Protein AF-0000000070949657 (afdb_homodimer)

Foldseek 3Di:
DDWKKWKFDPLAQLRVQLCCQQPVVVHAQQVSQLRSLQSCQVVCPLQWFFFAHQAALVLAFFKKKKKAWQEVRFIFIEWRHFQFGSRHVLRVCCRVPHPDHYDYDVVSVVSCVVVPTDGHGSHDPNSNVVNVVCVVQQNPPAQDWQWPPPSHRHDDDTHHHPPPPGPDRPVVVPPDPNFWWKMKMWIQHPVLIIMIMIMTRGGHRYHRRDGFQRRPELQQKHHHSQWWIKGKIFRRNQSNVQSLGNQLSVVRVVPDASAVSQVVSVVSRCVPPVQTWMKMWIATSVGDIDMEIHNDQKTKMWMDDVVVPGIDIDIDGYDHRD/DDWKKWKFDPLAQLRVQLCCQQPVVVHAQQVSQLRSLQSCQVVCPLQWFFFAHQAALVLAFFKKKKKAWQEVRFIFIEWRHFQFGSRHVLRVCCRVPHPDHYDYDVVSVVSCVVVPTDGHGSHDPNSNVVNVVCVVQQNPPAQDWQWPPPSHRHDDDTHHHPPPPGPDRPVVVPPDPNFWWKMKMWIQHPVLIIMIMIMTRGGHRYHRRDGFQRRPELQQKHHHSVWWIKGKIFRRNLSNVQSLGNQLSVVRVVPDASAVSQVVSVVSRCVPPVQTWMKMKIATSVGDIDMEIHNDQKTKMWMDDVVVPGIDIDIDGYDHRD

Radius of gyration: 22.54 Å; Cα contacts (8 Å, |Δi|>4): 2004; chains: 2; bounding box: 57×63×56 Å

pLDDT: mean 94.84, std 11.69, range [39.75, 99.0]

Sequence (644 aa):
MLPVVVNTWPFTNATAKAWETVYDKKGTALDAVEKGCTACEEEQCDGTVGYGGSPDENGETTLDAMIMDGTTMNMGAVAALRRIKKAISVARHVLHYTDHSMLAGSQATEFAVRMGFKEESLQTEISRDMWRKWKGQNCQPNFWMNVSPDPRNNCGPYTPNPTTSVASKATNNVFDDKNHDTIGMVVIDRDGHIAAGTSTNGAKHKIPGRVGDSPIAGAGAYADGSVGGAAATGDGDVMMRFLPSFVAVEEMRRGSTPQKAAEAAIHRIIPHYPNFSGAVVTIHKDGEYAAACHGMDKFRYSVCNPTLGEVTVHSVPCLKTKMLPVVVNTWPFTNATAKAWETVYDKKGTALDAVEKGCTACEEEQCDGTVGYGGSPDENGETTLDAMIMDGTTMNMGAVAALRRIKKAISVARHVLHYTDHSMLAGSQATEFAVRMGFKEESLQTEISRDMWRKWKGQNCQPNFWMNVSPDPRNNCGPYTPNPTTSVASKATNNVFDDKNHDTIGMVVIDRDGHIAAGTSTNGAKHKIPGRVGDSPIAGAGAYADGSVGGAAATGDGDVMMRFLPSFVAVEEMRRGSTPQKAAEAAIHRIIPHYPNFSGAVVTIHKDGEYAAACHGMDKFRYSVCNPTLGEVTVHSVPCLKTK

InterPro domains:
  IPR000246 Peptidase T2, asparaginase 2 [PF01112] (7-305)
  IPR000246 Peptidase T2, asparaginase 2 [PTHR10188] (12-305)
  IPR029055 Nucleophile aminohydrolases, N-terminal [SSF56235] (3-313)

Secondary structure (DSSP, 8-state):
---EEEEEBT-HHHHHHHHIIIIIS---HHHHHHHHHHHHHHHTGGGTSSTT----TTS--EEEEEEEETTTTEEEEEEEEES-S-HHHHHHHHHHHBS-SEEEHHHHHHHHHHTTPPP-----HHHHHHHHHHHHTTT-S--B-SEES-TTT--S--EE-TTS------------TTS---EEEEEE-TTS-EEEEEEE--STTPPTTB--STTSBTTTEEEETTTEEEEEEE-HHHHHHH-HHHHHHHHHHTT--HHHHHHHHHHTTTTT-TT--EEEEEEETTS-EEEEEESSSEEEEEEE-TTT-S-EEEEEEPBPP-/---EEEEEBT-HHHHHHHHIIIIIS---HHHHHHHHHHHHHHHTGGGTSSTTS---TTS--EEEEEEEETTTTEEEEEEEEES-S-HHHHHHHHHHHBS-SEEEHHHHHHHHHHTTPPP-----HHHHHHHHHHHHTTT-S--B-SEES-TTT--S--EE-TTS------------TTS---EEEEEE-TTS-EEEEEEE--STTPPTTB--STTSBTTTEEEETTTEEEEEEE-HHHHHHH-HHHHHHHHHHTT--HHHHHHHHHHTTTTT-TT--EEEEEEETTS-EEEEEESSSEEEEEEE-TTT-S-EEEEEEPBPP-

Solvent-accessible surface area (backbone atoms only — not comparable to full-atom values): 29230 Å² total; per-residue (Å²): 100,66,29,33,37,39,30,48,37,72,50,52,66,20,50,46,43,18,42,43,30,25,63,75,64,62,38,47,19,60,55,13,42,40,48,10,50,44,45,29,23,75,65,23,45,90,39,18,13,27,45,34,13,29,18,20,71,83,38,49,29,37,32,28,3,16,36,30,38,8,71,76,55,46,36,7,13,26,34,34,26,46,30,51,60,59,40,38,56,46,4,45,44,33,39,60,37,28,70,46,33,30,26,26,12,67,38,29,30,51,50,33,42,54,66,67,46,67,76,44,80,27,62,36,73,63,17,46,49,53,35,51,53,31,54,72,53,32,32,50,82,62,45,68,30,48,37,36,61,55,45,87,71,31,59,71,82,56,34,77,31,86,80,51,66,84,66,69,81,73,75,66,72,70,57,41,96,79,51,47,47,36,46,11,28,30,25,31,12,72,87,55,42,26,11,13,18,18,32,18,20,53,53,59,36,29,60,62,27,53,44,54,12,40,41,35,64,18,16,8,16,25,32,35,38,91,38,20,23,10,15,26,34,41,48,28,47,62,39,31,65,64,21,32,11,36,46,18,34,52,34,36,63,72,65,39,50,34,48,58,9,20,42,50,28,52,58,68,45,36,86,75,40,69,80,51,30,35,36,29,40,25,33,33,63,81,52,50,61,34,54,28,32,28,60,48,77,58,45,45,27,23,34,34,29,66,84,68,70,42,79,40,74,44,75,40,70,28,54,73,83,128,99,66,29,33,38,40,30,48,38,71,50,52,68,19,52,46,44,18,42,44,31,26,63,76,64,62,37,47,18,58,57,13,40,41,46,10,51,44,45,29,25,75,64,23,44,88,37,18,13,27,47,34,12,28,17,19,71,83,38,48,28,34,32,28,3,16,36,30,38,9,71,75,54,46,36,8,13,25,33,34,26,43,30,51,60,59,42,38,56,46,3,48,44,34,38,61,37,28,71,48,33,28,26,26,12,67,38,30,30,52,51,35,43,55,67,67,47,68,77,45,80,26,62,35,73,63,16,44,50,54,36,52,54,30,55,72,53,32,33,50,81,63,47,69,32,47,37,36,61,55,48,87,71,32,58,72,82,56,35,78,31,86,78,50,64,83,66,69,80,74,75,65,72,69,56,39,99,79,51,47,47,36,46,12,29,30,23,32,12,73,86,54,41,26,12,13,19,18,33,20,21,52,52,57,37,29,59,61,27,52,44,55,12,42,41,35,64,20,16,7,16,26,32,35,39,90,38,20,23,9,14,25,33,41,49,27,48,64,39,31,63,64,21,31,11,36,44,18,35,52,34,35,63,72,64,40,50,32,46,56,10,20,41,49,27,51,58,67,44,36,86,76,42,68,80,50,31,36,36,29,40,25,34,33,62,80,53,50,62,33,54,28,32,28,60,48,76,58,47,44,29,22,35,35,30,65,83,68,69,43,78,42,73,45,76,40,70,28,53,72,83,128

Structure (mmCIF, N/CA/C/O backbone):
data_AF-0000000070949657-model_v1
#
loop_
_entity.id
_entity.type
_entity.pdbx_description
1 polymer N(4)-(beta-N-acetylglucosaminyl)-L-asparaginase
#
loop_
_atom_site.group_PDB
_atom_site.id
_atom_site.type_symbol
_atom_site.label_atom_id
_atom_site.label_alt_id
_atom_site.label_comp_id
_atom_site.label_asym_id
_atom_site.label_entity_id
_atom_site.label_seq_id
_atom_site.pdbx_PDB_ins_code
_atom_site.Cartn_x
_atom_site.Cartn_y
_atom_site.Cartn_z
_atom_site.occupancy
_atom_site.B_iso_or_equiv
_atom_site.auth_seq_id
_atom_site.auth_comp_id
_atom_site.auth_asym_id
_atom_site.auth_atom_id
_atom_site.pdbx_PDB_model_num
ATOM 1 N N . MET A 1 1 ? 7.285 -32.031 7.309 1 82.31 1 MET A N 1
ATOM 2 C CA . MET A 1 1 ? 6.152 -31.281 6.766 1 82.31 1 MET A CA 1
ATOM 3 C C . MET A 1 1 ? 6.633 -30.141 5.863 1 82.31 1 MET A C 1
ATOM 5 O O . MET A 1 1 ? 5.957 -29.781 4.898 1 82.31 1 MET A O 1
ATOM 9 N N . LEU A 1 2 ? 7.836 -29.766 5.973 1 93.44 2 LEU A N 1
ATOM 10 C CA . LEU A 1 2 ? 8.461 -28.719 5.164 1 93.44 2 LEU A CA 1
ATOM 11 C C . LEU A 1 2 ? 9.336 -29.328 4.07 1 93.44 2 LEU A C 1
ATOM 13 O O . LEU A 1 2 ? 9.836 -30.453 4.227 1 93.44 2 LEU A O 1
ATOM 17 N N . PRO A 1 3 ? 9.484 -28.578 3.107 1 98.25 3 PRO A N 1
ATOM 18 C CA . PRO A 1 3 ? 8.938 -27.281 2.678 1 98.25 3 PRO A CA 1
ATOM 19 C C . PRO A 1 3 ? 7.457 -27.359 2.316 1 98.25 3 PRO A C 1
ATOM 21 O O . PRO A 1 3 ? 6.898 -28.453 2.213 1 98.25 3 PRO A O 1
ATOM 24 N N . VAL A 1 4 ? 6.84 -26.219 2.129 1 98.81 4 VAL A N 1
ATOM 25 C CA . VAL A 1 4 ? 5.441 -26.125 1.716 1 98.81 4 VAL A CA 1
ATOM 26 C C . VAL A 1 4 ? 5.266 -24.953 0.749 1 98.81 4 VAL A C 1
ATOM 28 O O . VAL A 1 4 ? 5.844 -23.891 0.95 1 98.81 4 VAL A O 1
ATOM 31 N N . VAL A 1 5 ? 4.57 -25.172 -0.345 1 98.94 5 VAL A N 1
ATOM 32 C CA . VAL A 1 5 ? 4.164 -24.156 -1.309 1 98.94 5 VAL A CA 1
ATOM 33 C C . VAL A 1 5 ? 2.641 -24.078 -1.366 1 98.94 5 VAL A C 1
ATOM 35 O O . VAL A 1 5 ? 1.965 -25.094 -1.547 1 98.94 5 VAL A O 1
ATOM 38 N N . VAL A 1 6 ? 2.098 -22.891 -1.206 1 98.94 6 VAL A N 1
ATOM 39 C CA . VAL A 1 6 ? 0.666 -22.641 -1.35 1 98.94 6 VAL A CA 1
ATOM 40 C C . VAL A 1 6 ? 0.432 -21.438 -2.246 1 98.94 6 VAL A C 1
ATOM 42 O O . VAL A 1 6 ? 1.099 -20.406 -2.096 1 98.94 6 VAL A O 1
ATOM 45 N N . ASN A 1 7 ? -0.435 -21.531 -3.232 1 98.88 7 ASN A N 1
ATOM 46 C CA . ASN A 1 7 ? -0.799 -20.359 -4.004 1 98.88 7 ASN A CA 1
ATOM 47 C C . ASN A 1 7 ? -2.291 -20.328 -4.324 1 98.88 7 ASN A C 1
ATOM 49 O O . ASN A 1 7 ? -2.959 -21.359 -4.266 1 98.88 7 ASN A O 1
ATOM 53 N N . THR A 1 8 ? -2.719 -19.156 -4.547 1 98.69 8 THR A N 1
ATOM 54 C CA . THR A 1 8 ? -4.117 -18.969 -4.918 1 98.69 8 THR A CA 1
ATOM 55 C C . THR A 1 8 ? -4.414 -19.625 -6.266 1 98.69 8 THR A C 1
ATOM 57 O O . THR A 1 8 ? -3.568 -19.625 -7.16 1 98.69 8 THR A O 1
ATOM 60 N N . TRP A 1 9 ? -5.672 -20.172 -6.418 1 98.19 9 TRP A N 1
ATOM 61 C CA . TRP A 1 9 ? -6.23 -20.688 -7.66 1 98.19 9 TRP A CA 1
ATOM 62 C C . TRP A 1 9 ? -5.504 -21.969 -8.086 1 98.19 9 TRP A C 1
ATOM 64 O O . TRP A 1 9 ? -4.438 -22.281 -7.555 1 98.19 9 TRP A O 1
ATOM 74 N N . PRO A 1 10 ? -6.055 -22.688 -8.961 1 98.06 10 PRO A N 1
ATOM 75 C CA . PRO A 1 10 ? -5.41 -23.922 -9.414 1 98.06 10 PRO A CA 1
ATOM 76 C C . PRO A 1 10 ? -4.32 -23.672 -10.453 1 98.06 10 PRO A C 1
ATOM 78 O O . PRO A 1 10 ? -4.281 -24.344 -11.484 1 98.06 10 PRO A O 1
ATOM 81 N N . PHE A 1 11 ? -3.492 -22.75 -10.141 1 98.25 11 PHE A N 1
ATOM 82 C CA . PHE A 1 11 ? -2.334 -22.5 -10.984 1 98.25 11 PHE A CA 1
ATOM 83 C C . PHE A 1 11 ? -1.226 -23.5 -10.703 1 98.25 11 PHE A C 1
ATOM 85 O O . PHE A 1 11 ? -0.179 -23.156 -10.156 1 98.25 11 PHE A O 1
ATOM 92 N N . THR A 1 12 ? -1.384 -24.703 -11.195 1 98.75 12 THR A N 1
ATOM 93 C CA . THR A 1 12 ? -0.593 -25.844 -10.781 1 98.75 12 THR A CA 1
ATOM 94 C C . THR A 1 12 ? 0.829 -25.75 -11.32 1 98.75 12 THR A C 1
ATOM 96 O O . THR A 1 12 ? 1.777 -26.219 -10.68 1 98.75 12 THR A O 1
ATOM 99 N N . ASN A 1 13 ? 1.001 -25.172 -12.523 1 98.81 13 ASN A N 1
ATOM 100 C CA . ASN A 1 13 ? 2.35 -25 -13.055 1 98.81 13 ASN A CA 1
ATOM 101 C C . ASN A 1 13 ? 3.188 -24.078 -12.18 1 98.81 13 ASN A C 1
ATOM 103 O O . ASN A 1 13 ? 4.387 -24.297 -12.008 1 98.81 13 ASN A O 1
ATOM 107 N N . ALA A 1 14 ? 2.545 -23.016 -11.719 1 98.81 14 ALA A N 1
ATOM 108 C CA . ALA A 1 14 ? 3.23 -22.094 -10.812 1 98.81 14 ALA A CA 1
ATOM 109 C C . ALA A 1 14 ? 3.658 -22.797 -9.531 1 98.81 14 ALA A C 1
ATOM 111 O O . ALA A 1 14 ? 4.789 -22.625 -9.07 1 98.81 14 ALA A O 1
ATOM 112 N N . THR A 1 15 ? 2.758 -23.578 -8.992 1 98.88 15 THR A N 1
ATOM 113 C CA . THR A 1 15 ? 3.049 -24.344 -7.793 1 98.88 15 THR A CA 1
ATOM 114 C C . THR A 1 15 ? 4.203 -25.312 -8.031 1 98.88 15 THR A C 1
ATOM 116 O O . THR A 1 15 ? 5.098 -25.453 -7.195 1 98.88 15 THR A O 1
ATOM 119 N N . ALA A 1 16 ? 4.129 -25.984 -9.125 1 98.94 16 ALA A N 1
ATOM 120 C CA . ALA A 1 16 ? 5.152 -26.969 -9.469 1 98.94 16 ALA A CA 1
ATOM 121 C C . ALA A 1 16 ? 6.527 -26.312 -9.586 1 98.94 16 ALA A C 1
ATOM 123 O O . ALA A 1 16 ? 7.531 -26.875 -9.141 1 98.94 16 ALA A O 1
ATOM 124 N N . LYS A 1 17 ? 6.539 -25.172 -10.242 1 98.94 17 LYS A N 1
ATOM 125 C CA . LYS A 1 17 ? 7.809 -24.469 -10.414 1 98.94 17 LYS A CA 1
ATOM 126 C C . LYS A 1 17 ? 8.383 -24.047 -9.07 1 98.94 17 LYS A C 1
ATOM 128 O O . LYS A 1 17 ? 9.594 -24.156 -8.844 1 98.94 17 LYS A O 1
ATOM 133 N N . ALA A 1 18 ? 7.543 -23.484 -8.219 1 98.94 18 ALA A N 1
ATOM 134 C CA . ALA A 1 18 ? 7.984 -23.109 -6.875 1 98.94 18 ALA A CA 1
ATOM 135 C C . ALA A 1 18 ? 8.477 -24.328 -6.098 1 98.94 18 ALA A C 1
ATOM 137 O O . ALA A 1 18 ? 9.508 -24.266 -5.418 1 98.94 18 ALA A O 1
ATOM 138 N N . TRP A 1 19 ? 7.766 -25.422 -6.215 1 98.88 19 TRP A N 1
ATOM 139 C CA . TRP A 1 19 ? 8.109 -26.656 -5.516 1 98.88 19 TRP A CA 1
ATOM 140 C C . TRP A 1 19 ? 9.461 -27.188 -5.988 1 98.88 19 TRP A C 1
ATOM 142 O O . TRP A 1 19 ? 10.305 -27.578 -5.176 1 98.88 19 TRP A O 1
ATOM 152 N N . GLU A 1 20 ? 9.586 -27.25 -7.277 1 98.75 20 GLU A N 1
ATOM 153 C CA . GLU A 1 20 ? 10.867 -27.672 -7.848 1 98.75 20 GLU A CA 1
ATOM 154 C C . GLU A 1 20 ? 12.016 -26.844 -7.277 1 98.75 20 GLU A C 1
ATOM 156 O O . GLU A 1 20 ? 13.078 -27.375 -6.965 1 98.75 20 GLU A O 1
ATOM 161 N N . THR A 1 21 ? 11.797 -25.562 -7.133 1 98.69 21 THR A N 1
ATOM 162 C CA . THR A 1 21 ? 12.82 -24.641 -6.652 1 98.69 21 THR A CA 1
ATOM 163 C C . THR A 1 21 ? 13.188 -24.938 -5.203 1 98.69 21 THR A C 1
ATOM 165 O O . THR A 1 21 ? 14.375 -25.031 -4.863 1 98.69 21 THR A O 1
ATOM 168 N N . VAL A 1 22 ? 12.25 -25.141 -4.312 1 98.06 22 VAL A N 1
ATOM 169 C CA . VAL A 1 22 ? 12.539 -25.25 -2.885 1 98.06 22 VAL A CA 1
ATOM 170 C C . VAL A 1 22 ? 12.875 -26.688 -2.537 1 98.06 22 VAL A C 1
ATOM 172 O O . VAL A 1 22 ? 13.664 -26.953 -1.625 1 98.06 22 VAL A O 1
ATOM 175 N N . TYR A 1 23 ? 12.25 -27.641 -3.225 1 97.44 23 TYR A N 1
ATOM 176 C CA . TYR A 1 23 ? 12.438 -29.031 -2.848 1 97.44 23 TYR A CA 1
ATOM 177 C C . TYR A 1 23 ? 13.547 -29.672 -3.662 1 97.44 23 TYR A C 1
ATOM 179 O O . TYR A 1 23 ? 14.508 -30.203 -3.1 1 97.44 23 TYR A O 1
ATOM 187 N N . ASP A 1 24 ? 13.422 -29.688 -4.973 1 97.19 24 ASP A N 1
ATOM 188 C CA . ASP A 1 24 ? 14.383 -30.359 -5.832 1 97.19 24 ASP A CA 1
ATOM 189 C C . ASP A 1 24 ? 15.719 -29.625 -5.855 1 97.19 24 ASP A C 1
ATOM 191 O O . ASP A 1 24 ? 16.781 -30.25 -5.738 1 97.19 24 ASP A O 1
ATOM 195 N N . LYS A 1 25 ? 15.656 -28.297 -5.984 1 98 25 LYS A N 1
ATOM 196 C CA . LYS A 1 25 ? 16.875 -27.516 -6.145 1 98 25 LYS A CA 1
ATOM 197 C C . LYS A 1 25 ? 17.375 -26.984 -4.801 1 98 25 LYS A C 1
ATOM 199 O O . LYS A 1 25 ? 18.422 -26.344 -4.73 1 98 25 LYS A O 1
ATOM 204 N N . LYS A 1 26 ? 16.656 -27.203 -3.812 1 97.75 26 LYS A N 1
ATOM 205 C CA . LYS A 1 26 ? 17.016 -26.828 -2.451 1 97.75 26 LYS A CA 1
ATOM 206 C C . LYS A 1 26 ? 17.266 -25.312 -2.352 1 97.75 26 LYS A C 1
ATOM 208 O O . LYS A 1 26 ? 18.203 -24.875 -1.685 1 97.75 26 LYS A O 1
ATOM 213 N N . GLY A 1 27 ? 16.406 -24.578 -3.115 1 98.19 27 GLY A N 1
ATOM 214 C CA . GLY A 1 27 ? 16.5 -23.125 -3.102 1 98.19 27 GLY A CA 1
ATOM 215 C C . GLY A 1 27 ? 15.773 -22.484 -1.934 1 98.19 27 GLY A C 1
ATOM 216 O O . GLY A 1 27 ? 15.273 -23.188 -1.05 1 98.19 27 GLY A O 1
ATOM 217 N N . THR A 1 28 ? 15.797 -21.141 -1.872 1 98.62 28 THR A N 1
ATOM 218 C CA . THR A 1 28 ? 15.18 -20.375 -0.788 1 98.62 28 THR A CA 1
ATOM 219 C C . THR A 1 28 ? 13.695 -20.156 -1.057 1 98.62 28 THR A C 1
ATOM 221 O O . THR A 1 28 ? 13.234 -20.312 -2.189 1 98.62 28 THR A O 1
ATOM 224 N N . ALA A 1 29 ? 13.008 -19.812 -0.001 1 98.88 29 ALA A N 1
ATOM 225 C CA . ALA A 1 29 ? 11.594 -19.469 -0.141 1 98.88 29 ALA A CA 1
ATOM 226 C C . ALA A 1 29 ? 11.414 -18.297 -1.109 1 98.88 29 ALA A C 1
ATOM 228 O O . ALA A 1 29 ? 10.492 -18.297 -1.927 1 98.88 29 ALA A O 1
ATOM 229 N N . LEU A 1 30 ? 12.297 -17.312 -1.039 1 98.75 30 LEU A N 1
ATOM 230 C CA . LEU A 1 30 ? 12.234 -16.141 -1.908 1 98.75 30 LEU A CA 1
ATOM 231 C C . LEU A 1 30 ? 12.391 -16.531 -3.371 1 98.75 30 LEU A C 1
ATOM 233 O O . LEU A 1 30 ? 11.641 -16.062 -4.23 1 98.75 30 LEU A O 1
ATOM 237 N N . ASP A 1 31 ? 13.359 -17.375 -3.648 1 98.81 31 ASP A N 1
ATOM 238 C CA . ASP A 1 31 ? 13.555 -17.875 -5.008 1 98.81 31 ASP A CA 1
ATOM 239 C C . ASP A 1 31 ? 12.312 -18.594 -5.52 1 98.81 31 ASP A C 1
ATOM 241 O O . ASP A 1 31 ? 11.93 -18.438 -6.684 1 98.81 31 ASP A O 1
ATOM 245 N N . ALA A 1 32 ? 11.75 -19.375 -4.668 1 98.94 32 ALA A N 1
ATOM 246 C CA . ALA A 1 32 ? 10.594 -20.188 -5.047 1 98.94 32 ALA A CA 1
ATOM 247 C C . ALA A 1 32 ? 9.391 -19.297 -5.379 1 98.94 32 ALA A C 1
ATOM 249 O O . ALA A 1 32 ? 8.688 -19.531 -6.359 1 98.94 32 ALA A O 1
ATOM 250 N N . VAL A 1 33 ? 9.141 -18.312 -4.539 1 98.94 33 VAL A N 1
ATOM 251 C CA . VAL A 1 33 ? 8.047 -17.375 -4.801 1 98.94 33 VAL A CA 1
ATOM 252 C C . VAL A 1 33 ? 8.266 -16.688 -6.141 1 98.94 33 VAL A C 1
ATOM 254 O O . VAL A 1 33 ? 7.348 -16.578 -6.953 1 98.94 33 VAL A O 1
ATOM 257 N N . GLU A 1 34 ? 9.469 -16.203 -6.398 1 98.94 34 GLU A N 1
ATOM 258 C CA . GLU A 1 34 ? 9.766 -15.516 -7.652 1 98.94 34 GLU A CA 1
ATOM 259 C C . GLU A 1 34 ? 9.539 -16.438 -8.852 1 98.94 34 GLU A C 1
ATOM 261 O O . GLU A 1 34 ? 8.883 -16.047 -9.82 1 98.94 34 GLU A O 1
ATOM 266 N N . LYS A 1 35 ? 10.086 -17.656 -8.773 1 98.94 35 LYS A N 1
ATOM 267 C CA . LYS A 1 35 ? 9.992 -18.578 -9.898 1 98.94 35 LYS A CA 1
ATOM 268 C C . LYS A 1 35 ? 8.547 -19.016 -10.133 1 98.94 35 LYS A C 1
ATOM 270 O O . LYS A 1 35 ? 8.109 -19.156 -11.273 1 98.94 35 LYS A O 1
ATOM 275 N N . GLY A 1 36 ? 7.852 -19.281 -9.055 1 98.94 36 GLY A N 1
ATOM 276 C CA . GLY A 1 36 ? 6.453 -19.672 -9.18 1 98.94 36 GLY A CA 1
ATOM 277 C C . GLY A 1 36 ? 5.59 -18.594 -9.797 1 98.94 36 GLY A C 1
ATOM 278 O O . GLY A 1 36 ? 4.844 -18.859 -10.742 1 98.94 36 GLY A O 1
ATOM 279 N N . CYS A 1 37 ? 5.672 -17.375 -9.312 1 98.94 37 CYS A N 1
ATOM 280 C CA . CYS A 1 37 ? 4.891 -16.266 -9.859 1 98.94 37 CYS A CA 1
ATOM 281 C C . CYS A 1 37 ? 5.312 -15.961 -11.297 1 98.94 37 CYS A C 1
ATOM 283 O O . CYS A 1 37 ? 4.473 -15.617 -12.133 1 98.94 37 CYS A O 1
ATOM 285 N N . THR A 1 38 ? 6.598 -16.062 -11.555 1 98.88 38 THR A N 1
ATOM 286 C CA . THR A 1 38 ? 7.098 -15.836 -12.906 1 98.88 38 THR A CA 1
ATOM 287 C C . THR A 1 38 ? 6.473 -16.828 -13.883 1 98.88 38 THR A C 1
ATOM 289 O O . THR A 1 38 ? 6.141 -16.469 -15.016 1 98.88 38 THR A O 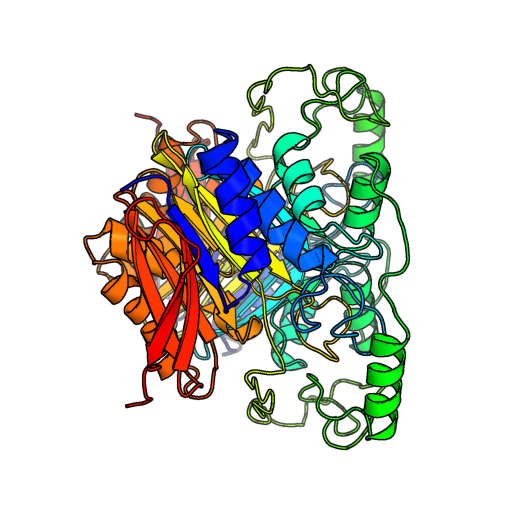1
ATOM 292 N N . ALA A 1 39 ? 6.348 -18.078 -13.453 1 98.88 39 ALA A N 1
ATOM 293 C CA . ALA A 1 39 ? 5.711 -19.078 -14.305 1 98.88 39 ALA A CA 1
ATOM 294 C C . ALA A 1 39 ? 4.312 -18.641 -14.719 1 98.88 39 ALA A C 1
ATOM 296 O O . ALA A 1 39 ? 3.926 -18.781 -15.883 1 98.88 39 ALA A O 1
ATOM 297 N N . CYS A 1 40 ? 3.592 -18.109 -13.797 1 98.12 40 CYS A N 1
ATOM 298 C CA . CYS A 1 40 ? 2.246 -17.625 -14.094 1 98.12 40 CYS A CA 1
ATOM 299 C C . CYS A 1 40 ? 2.295 -16.406 -15.016 1 98.12 40 CYS A C 1
ATOM 301 O O . CYS A 1 40 ? 1.454 -16.266 -15.898 1 98.12 40 CYS A O 1
ATOM 303 N N . GLU A 1 41 ? 3.203 -15.484 -14.75 1 98.5 41 GLU A N 1
ATOM 304 C CA . GLU A 1 41 ? 3.359 -14.328 -15.625 1 98.5 41 GLU A CA 1
ATOM 305 C C . GLU A 1 41 ? 3.623 -14.75 -17.062 1 98.5 41 GLU A C 1
ATOM 307 O O . GLU A 1 41 ? 2.996 -14.234 -18 1 98.5 41 GLU A O 1
ATOM 312 N N . GLU A 1 42 ? 4.488 -15.68 -17.219 1 98.38 42 GLU A N 1
ATOM 313 C CA . GLU A 1 42 ? 4.883 -16.141 -18.547 1 98.38 42 GLU A CA 1
ATOM 314 C C . GLU A 1 42 ? 3.74 -16.875 -19.25 1 98.38 42 GLU A C 1
ATOM 316 O O . GLU A 1 42 ? 3.562 -16.75 -20.453 1 98.38 42 GLU A O 1
ATOM 321 N N . GLU A 1 43 ? 3.014 -17.594 -18.453 1 98 43 GLU A N 1
ATOM 322 C CA . GLU A 1 43 ? 1.924 -18.391 -19.016 1 98 43 GLU A CA 1
ATOM 323 C C . GLU A 1 43 ? 0.65 -17.562 -19.156 1 98 43 GLU A C 1
ATOM 325 O O . GLU A 1 43 ? -0.331 -18.031 -19.75 1 98 43 GLU A O 1
ATOM 330 N N . GLN A 1 44 ? 0.716 -16.359 -18.688 1 97.25 44 GLN A N 1
ATOM 331 C CA . GLN A 1 44 ? -0.456 -15.492 -18.719 1 97.25 44 GLN A CA 1
ATOM 332 C C . GLN A 1 44 ? -1.657 -16.172 -18.062 1 97.25 44 GLN A C 1
ATOM 334 O O . GLN A 1 44 ? -2.73 -16.25 -18.672 1 97.25 44 GLN A O 1
ATOM 339 N N . CYS A 1 45 ? -1.44 -16.609 -16.766 1 96.75 45 CYS A N 1
ATOM 340 C CA . CYS A 1 45 ? -2.441 -17.422 -16.078 1 96.75 45 CYS A CA 1
ATOM 341 C C . CYS A 1 45 ? -3.799 -16.719 -16.078 1 96.75 45 CYS A C 1
ATOM 343 O O . CYS A 1 45 ? -3.92 -15.586 -15.617 1 96.75 45 CYS A O 1
ATOM 345 N N . ASP A 1 46 ? -4.82 -17.344 -16.703 1 93.06 46 ASP A N 1
ATOM 346 C CA . ASP A 1 46 ? -6.227 -16.953 -16.766 1 93.06 46 ASP A CA 1
ATOM 347 C C . ASP A 1 46 ? -6.391 -15.602 -17.438 1 93.06 46 ASP A C 1
ATOM 349 O O . ASP A 1 46 ? -7.477 -15.016 -17.422 1 93.06 46 ASP A O 1
ATOM 353 N N . GLY A 1 47 ? -5.332 -15.07 -17.953 1 93.44 47 GLY A N 1
ATOM 354 C CA . GLY A 1 47 ? -5.391 -13.766 -18.594 1 93.44 47 GLY A CA 1
ATOM 355 C C . GLY A 1 47 ? -5.402 -12.617 -17.609 1 93.44 47 GLY A C 1
ATOM 356 O O . GLY A 1 47 ? -5.645 -11.469 -17.984 1 93.44 47 GLY A O 1
ATOM 357 N N . THR A 1 48 ? -5.145 -12.914 -16.328 1 94.56 48 THR A N 1
ATOM 358 C CA . THR A 1 48 ? -5.195 -11.891 -15.289 1 94.56 48 THR A CA 1
ATOM 359 C C . THR A 1 48 ? -3.84 -11.758 -14.602 1 94.56 48 THR A C 1
ATOM 361 O O . THR A 1 48 ? -3.688 -10.969 -13.664 1 94.56 48 THR A O 1
ATOM 364 N N . VAL A 1 49 ? -2.873 -12.609 -15 1 97.5 49 VAL A N 1
ATOM 365 C CA . VAL A 1 49 ? -1.496 -12.531 -14.523 1 97.5 49 VAL A CA 1
ATOM 366 C C . VAL A 1 49 ? -0.541 -12.477 -15.711 1 97.5 49 VAL A C 1
ATOM 368 O O . VAL A 1 49 ? -0.575 -13.344 -16.578 1 97.5 49 VAL A O 1
ATOM 371 N N . GLY A 1 50 ? 0.3 -11.398 -15.664 1 97.56 50 GLY A N 1
ATOM 372 C CA . GLY A 1 50 ? 1.256 -11.297 -16.75 1 97.56 50 GLY A CA 1
ATOM 373 C C . GLY A 1 50 ? 0.737 -10.484 -17.922 1 97.56 50 GLY A C 1
ATOM 374 O O . GLY A 1 50 ? -0.376 -9.953 -17.875 1 97.56 50 GLY A O 1
ATOM 375 N N . TYR A 1 51 ? 1.524 -10.398 -18.969 1 97.75 51 TYR A N 1
ATOM 376 C CA . TYR A 1 51 ? 1.208 -9.602 -20.156 1 97.75 51 TYR A CA 1
ATOM 377 C C . TYR A 1 51 ? -0.02 -10.148 -20.875 1 97.75 51 TYR A C 1
ATOM 379 O O . TYR A 1 51 ? -0.358 -11.328 -20.719 1 97.75 51 TYR A O 1
ATOM 387 N N . GLY A 1 52 ? -0.748 -9.305 -21.594 1 96.19 52 GLY A N 1
ATOM 388 C CA . GLY A 1 52 ? -1.76 -9.758 -22.531 1 96.19 52 GLY A CA 1
ATOM 389 C C . GLY A 1 52 ? -3.16 -9.758 -21.953 1 96.19 52 GLY A C 1
ATOM 390 O O . GLY A 1 52 ? -4.129 -10.078 -22.641 1 96.19 52 GLY A O 1
ATOM 391 N N . GLY A 1 53 ? -3.234 -9.32 -20.656 1 93.44 53 GLY A N 1
ATOM 392 C CA . GLY A 1 53 ? -4.562 -9.336 -20.062 1 93.44 53 GLY A CA 1
ATOM 393 C C . GLY A 1 53 ? -4.926 -8.031 -19.375 1 93.44 53 GLY A C 1
ATOM 394 O O . GLY A 1 53 ? -4.09 -7.133 -19.266 1 93.44 53 GLY A O 1
ATOM 395 N N . SER A 1 54 ? -6.25 -7.859 -19.078 1 96.06 54 SER A N 1
ATOM 396 C CA . SER A 1 54 ? -6.863 -6.824 -18.266 1 96.06 54 SER A CA 1
ATOM 397 C C . SER A 1 54 ? -6.406 -5.434 -18.688 1 96.06 54 SER A C 1
ATOM 399 O O . SER A 1 54 ? -5.844 -4.684 -17.891 1 96.06 54 SER A O 1
ATOM 401 N N . PRO A 1 55 ? -6.73 -5.035 -19.922 1 97.44 55 PRO A N 1
ATOM 402 C CA . PRO A 1 55 ? -6.348 -3.682 -20.328 1 97.44 55 PRO A CA 1
ATOM 403 C C . PRO A 1 55 ? -7.086 -2.602 -19.547 1 97.44 55 PRO A C 1
ATOM 405 O O . PRO A 1 55 ? -8.234 -2.805 -19.125 1 97.44 55 PRO A O 1
ATOM 408 N N . ASP A 1 56 ? -6.414 -1.483 -19.328 1 97.75 56 ASP A N 1
ATOM 409 C CA . ASP A 1 56 ? -7.086 -0.352 -18.703 1 97.75 56 ASP A CA 1
ATOM 410 C C . ASP A 1 56 ? -7.945 0.409 -19.703 1 97.75 56 ASP A C 1
ATOM 412 O O . ASP A 1 56 ? -8.164 -0.059 -20.828 1 97.75 56 ASP A O 1
ATOM 416 N N . GLU A 1 57 ? -8.461 1.547 -19.328 1 98.12 57 GLU A N 1
ATOM 417 C CA . GLU A 1 57 ? -9.398 2.297 -20.156 1 98.12 57 GLU A CA 1
ATOM 418 C C . GLU A 1 57 ? -8.719 2.799 -21.438 1 98.12 57 GLU A C 1
ATOM 420 O O . GLU A 1 57 ? -9.391 3.184 -22.391 1 98.12 57 GLU A O 1
ATOM 425 N N . ASN A 1 58 ? -7.383 2.816 -21.453 1 97.56 58 ASN A N 1
ATOM 426 C CA . ASN A 1 58 ? -6.637 3.242 -22.625 1 97.56 58 ASN A CA 1
ATOM 427 C C . ASN A 1 58 ? -6.145 2.049 -23.438 1 97.56 58 ASN A C 1
ATOM 429 O O . ASN A 1 58 ? -5.402 2.217 -24.406 1 97.56 58 ASN A O 1
ATOM 433 N N . GLY A 1 59 ? -6.473 0.874 -22.984 1 97.94 59 GLY A N 1
ATOM 434 C CA . GLY A 1 59 ? -6.07 -0.339 -23.672 1 97.94 59 GLY A CA 1
ATOM 435 C C . GLY A 1 59 ? -4.711 -0.853 -23.25 1 97.94 59 GLY A C 1
ATOM 436 O O . GLY A 1 59 ? -4.191 -1.812 -23.828 1 97.94 59 GLY A O 1
ATOM 437 N N . GLU A 1 60 ? -4.164 -0.294 -22.266 1 98.06 60 GLU A N 1
ATOM 438 C CA . GLU A 1 60 ? -2.83 -0.684 -21.828 1 98.06 60 GLU A CA 1
ATOM 439 C C . GLU A 1 60 ? -2.904 -1.723 -20.703 1 98.06 60 GLU A C 1
ATOM 441 O O . GLU A 1 60 ? -3.738 -1.613 -19.812 1 98.06 60 GLU A O 1
ATOM 446 N N . THR A 1 61 ? -2.053 -2.762 -20.812 1 97.94 61 THR A N 1
ATOM 447 C CA . THR A 1 61 ? -1.86 -3.703 -19.703 1 97.94 61 THR A CA 1
ATOM 448 C C . THR A 1 61 ? -0.713 -3.256 -18.812 1 97.94 61 THR A C 1
ATOM 450 O O . THR A 1 61 ? 0.378 -2.943 -19.297 1 97.94 61 THR A O 1
ATOM 453 N N . THR A 1 62 ? -0.954 -3.113 -17.531 1 98.19 62 THR A N 1
ATOM 454 C CA . THR A 1 62 ? 0.07 -2.844 -16.516 1 98.19 62 THR A CA 1
ATOM 455 C C . THR A 1 62 ? 0.075 -3.932 -15.453 1 98.19 62 THR A C 1
ATOM 457 O O . THR A 1 62 ? -0.888 -4.691 -15.328 1 98.19 62 THR A O 1
ATOM 460 N N . LEU A 1 63 ? 1.17 -4.031 -14.773 1 98.69 63 LEU A N 1
ATOM 461 C CA . LEU A 1 63 ? 1.325 -5.117 -13.812 1 98.69 63 LEU A CA 1
ATOM 462 C C . LEU A 1 63 ? 1.664 -4.57 -12.43 1 98.69 63 LEU A C 1
ATOM 464 O O . LEU A 1 63 ? 2.33 -3.539 -12.312 1 98.69 63 LEU A O 1
ATOM 468 N N . ASP A 1 64 ? 1.222 -5.207 -11.375 1 98.75 64 ASP A N 1
ATOM 469 C CA . ASP A 1 64 ? 1.617 -5.031 -9.984 1 98.75 64 ASP A CA 1
ATOM 470 C C . ASP A 1 64 ? 2.215 -6.316 -9.414 1 98.75 64 ASP A C 1
ATOM 472 O O . ASP A 1 64 ? 1.772 -7.414 -9.75 1 98.75 64 ASP A O 1
ATOM 476 N N . ALA A 1 65 ? 3.191 -6.168 -8.555 1 98.94 65 ALA A N 1
ATOM 477 C CA . ALA A 1 65 ? 3.795 -7.34 -7.926 1 98.94 65 ALA A CA 1
ATOM 478 C C . ALA A 1 65 ? 4.488 -6.965 -6.621 1 98.94 65 ALA A C 1
ATOM 480 O O . ALA A 1 65 ? 4.879 -5.812 -6.426 1 98.94 65 ALA A O 1
ATOM 481 N N . MET A 1 66 ? 4.629 -7.891 -5.777 1 98.88 66 MET A N 1
ATOM 482 C CA . MET A 1 66 ? 5.414 -7.719 -4.559 1 98.88 66 MET A CA 1
ATOM 483 C C . MET A 1 66 ? 6.012 -9.047 -4.102 1 98.88 66 MET A C 1
ATOM 485 O O . MET A 1 66 ? 5.492 -10.109 -4.434 1 98.88 66 MET A O 1
ATOM 489 N N . ILE A 1 67 ? 7.109 -9.016 -3.438 1 98.94 67 ILE A N 1
ATOM 490 C CA . ILE A 1 67 ? 7.762 -10.156 -2.807 1 98.94 67 ILE A CA 1
ATOM 491 C C . ILE A 1 67 ? 8.297 -9.75 -1.437 1 98.94 67 ILE A C 1
ATOM 493 O O . ILE A 1 67 ? 8.82 -8.648 -1.268 1 98.94 67 ILE A O 1
ATOM 497 N N . MET A 1 68 ? 8.086 -10.555 -0.428 1 98.94 68 MET A N 1
ATOM 498 C CA . MET A 1 68 ? 8.438 -10.227 0.951 1 98.94 68 MET A CA 1
ATOM 499 C C . MET A 1 68 ? 9.188 -11.383 1.607 1 98.94 68 MET A C 1
ATOM 501 O O . MET A 1 68 ? 8.781 -12.539 1.498 1 98.94 68 MET A O 1
ATOM 505 N N . ASP A 1 69 ? 10.281 -11.055 2.209 1 98.81 69 ASP A N 1
ATOM 506 C CA . ASP A 1 69 ? 11.109 -11.977 2.99 1 98.81 69 ASP A CA 1
ATOM 507 C C . ASP A 1 69 ? 10.68 -11.977 4.457 1 98.81 69 ASP A C 1
ATOM 509 O O . ASP A 1 69 ? 10.984 -11.047 5.199 1 98.81 69 ASP A O 1
ATOM 513 N N . GLY A 1 70 ? 10.078 -13.094 4.859 1 98.69 70 GLY A N 1
ATOM 514 C CA . GLY A 1 70 ? 9.539 -13.172 6.207 1 98.69 70 GLY A CA 1
ATOM 515 C C . GLY A 1 70 ? 10.609 -13.211 7.277 1 98.69 70 GLY A C 1
ATOM 516 O O . GLY A 1 70 ? 10.328 -12.992 8.453 1 98.69 70 GLY A O 1
ATOM 517 N N . THR A 1 71 ? 11.82 -13.492 6.891 1 97.31 71 THR A N 1
ATOM 518 C CA . THR A 1 71 ? 12.922 -13.57 7.848 1 97.31 71 THR A CA 1
ATOM 519 C C . THR A 1 71 ? 13.445 -12.172 8.18 1 97.31 71 THR A C 1
ATOM 521 O O . THR A 1 71 ? 13.562 -11.805 9.352 1 97.31 71 THR A O 1
ATOM 524 N N . THR A 1 72 ? 13.719 -11.398 7.203 1 97.31 72 THR A N 1
ATOM 525 C CA . THR A 1 72 ? 14.297 -10.07 7.402 1 97.31 72 THR A CA 1
ATOM 526 C C . THR A 1 72 ? 13.203 -9.016 7.496 1 97.31 72 THR A C 1
ATOM 528 O O . THR A 1 72 ? 13.469 -7.875 7.895 1 97.31 72 THR A O 1
ATOM 531 N N . MET A 1 73 ? 12.07 -9.344 7.074 1 98.62 73 MET A N 1
ATOM 532 C CA . MET A 1 73 ? 10.922 -8.445 6.953 1 98.62 73 MET A CA 1
ATOM 533 C C . MET A 1 73 ? 11.148 -7.41 5.855 1 98.62 73 MET A C 1
ATOM 535 O O . MET A 1 73 ? 10.477 -6.379 5.816 1 98.62 73 MET A O 1
ATOM 539 N N . ASN A 1 74 ? 12.133 -7.668 4.969 1 98.38 74 ASN A N 1
ATOM 540 C CA . ASN A 1 74 ? 12.336 -6.832 3.791 1 98.38 74 ASN A CA 1
ATOM 541 C C . ASN A 1 74 ? 11.352 -7.18 2.68 1 98.38 74 ASN A C 1
ATOM 543 O O . ASN A 1 74 ? 10.766 -8.266 2.68 1 98.38 74 ASN A O 1
ATOM 547 N N . MET A 1 75 ? 11.18 -6.203 1.747 1 98.81 75 MET A N 1
ATOM 548 C CA . MET A 1 75 ? 10.25 -6.445 0.648 1 98.81 75 MET A CA 1
ATOM 549 C C . MET A 1 75 ? 10.641 -5.637 -0.583 1 98.81 75 MET A C 1
ATOM 551 O O . MET A 1 75 ? 11.469 -4.727 -0.497 1 98.81 75 MET A O 1
ATOM 555 N N . GLY A 1 76 ? 10.141 -6 -1.691 1 98.94 76 GLY A N 1
ATOM 556 C CA . GLY A 1 76 ? 10.125 -5.246 -2.934 1 98.94 76 GLY A CA 1
ATOM 557 C C . GLY A 1 76 ? 8.789 -5.297 -3.652 1 98.94 76 GLY A C 1
ATOM 558 O O . GLY A 1 76 ? 8.125 -6.332 -3.658 1 98.94 76 GLY A O 1
ATOM 559 N N . ALA A 1 77 ? 8.445 -4.203 -4.25 1 99 77 ALA A N 1
ATOM 560 C CA . ALA A 1 77 ? 7.176 -4.145 -4.961 1 99 77 ALA A CA 1
ATOM 561 C C . ALA A 1 77 ? 7.246 -3.178 -6.141 1 99 77 ALA A C 1
ATOM 563 O O . ALA A 1 77 ? 8.062 -2.248 -6.141 1 99 77 ALA A O 1
ATOM 564 N N . VAL A 1 78 ? 6.445 -3.422 -7.113 1 98.94 78 VAL A N 1
ATOM 565 C CA . VAL A 1 78 ? 6.223 -2.496 -8.219 1 98.94 78 VAL A CA 1
ATOM 566 C C . VAL A 1 78 ? 4.723 -2.299 -8.438 1 98.94 78 VAL A C 1
ATOM 568 O O . VAL A 1 78 ? 3.939 -3.24 -8.289 1 98.94 78 VAL A O 1
ATOM 571 N N . ALA A 1 79 ? 4.359 -1.095 -8.633 1 98.88 79 ALA A N 1
ATOM 572 C CA . ALA A 1 79 ? 2.965 -0.707 -8.828 1 98.88 79 ALA A CA 1
ATOM 573 C C . ALA A 1 79 ? 2.771 0.015 -10.156 1 98.88 79 ALA A C 1
ATOM 575 O O . ALA A 1 79 ? 3.562 0.89 -10.516 1 98.88 79 ALA A O 1
ATOM 576 N N . ALA A 1 80 ? 1.705 -0.406 -10.867 1 98.56 80 ALA A N 1
ATOM 577 C CA . ALA A 1 80 ? 1.421 0.168 -12.18 1 98.56 80 ALA A CA 1
ATOM 578 C C . ALA A 1 80 ? 2.645 0.093 -13.086 1 98.56 80 ALA A C 1
ATOM 580 O O . ALA A 1 80 ? 2.992 1.071 -13.75 1 98.56 80 ALA A O 1
ATOM 581 N N . LEU A 1 81 ? 3.332 -1.02 -13.023 1 98.88 81 LEU A N 1
ATOM 582 C CA . LEU A 1 81 ? 4.5 -1.251 -13.867 1 98.88 81 LEU A CA 1
ATOM 583 C C . LEU A 1 81 ? 4.102 -1.359 -15.336 1 98.88 81 LEU A C 1
ATOM 585 O O . LEU A 1 81 ? 3.193 -2.119 -15.68 1 98.88 81 LEU A O 1
ATOM 589 N N . ARG A 1 82 ? 4.824 -0.635 -16.156 1 98.5 82 ARG A N 1
ATOM 590 C CA . ARG A 1 82 ? 4.488 -0.558 -17.562 1 98.5 82 ARG A CA 1
ATOM 591 C C . ARG A 1 82 ? 5.586 -1.185 -18.422 1 98.5 82 ARG A C 1
ATOM 593 O O . ARG A 1 82 ? 6.773 -0.972 -18.172 1 98.5 82 ARG A O 1
ATOM 600 N N . ARG A 1 83 ? 5.172 -2.027 -19.328 1 98.81 83 ARG A N 1
ATOM 601 C CA . ARG A 1 83 ? 5.992 -2.451 -20.453 1 98.81 83 ARG A CA 1
ATOM 602 C C . ARG A 1 83 ? 7.125 -3.367 -20 1 98.81 83 ARG A C 1
ATOM 604 O O . ARG A 1 83 ? 8.18 -3.414 -20.625 1 98.81 83 ARG A O 1
ATOM 611 N N . ILE A 1 84 ? 7.023 -4.051 -18.859 1 98.88 84 ILE A N 1
ATOM 612 C CA . ILE A 1 84 ? 7.934 -5.086 -18.391 1 98.88 84 ILE A CA 1
ATOM 613 C C . ILE A 1 84 ? 7.148 -6.355 -18.062 1 98.88 84 ILE A C 1
ATOM 615 O O . ILE A 1 84 ? 6.246 -6.336 -17.234 1 98.88 84 ILE A O 1
ATOM 619 N N . LYS A 1 85 ? 7.484 -7.484 -18.625 1 98.75 85 LYS A N 1
ATOM 620 C CA . LYS A 1 85 ? 6.695 -8.703 -18.484 1 98.75 85 LYS A CA 1
ATOM 621 C C . LYS A 1 85 ? 6.941 -9.367 -17.125 1 98.75 85 LYS A C 1
ATOM 623 O O . LYS A 1 85 ? 6.023 -9.938 -16.531 1 98.75 85 LYS A O 1
ATOM 628 N N . LYS A 1 86 ? 8.172 -9.281 -16.641 1 98.69 86 LYS A N 1
ATOM 629 C CA . LYS A 1 86 ? 8.555 -10.039 -15.453 1 98.69 86 LYS A CA 1
ATOM 630 C C . LYS A 1 86 ? 8.414 -9.188 -14.195 1 98.69 86 LYS A C 1
ATOM 632 O O . LYS A 1 86 ? 9.406 -8.914 -13.516 1 98.69 86 LYS A O 1
ATOM 637 N N . ALA A 1 87 ? 7.223 -8.906 -13.836 1 98.88 87 ALA A N 1
ATOM 638 C CA . ALA A 1 87 ? 6.93 -7.941 -12.781 1 98.88 87 ALA A CA 1
ATOM 639 C C . ALA A 1 87 ? 7.473 -8.422 -11.438 1 98.88 87 ALA A C 1
ATOM 641 O O . ALA A 1 87 ? 8.07 -7.648 -10.688 1 98.88 87 ALA A O 1
ATOM 642 N N . ILE A 1 88 ? 7.305 -9.703 -11.062 1 98.94 88 ILE A N 1
ATOM 643 C CA . ILE A 1 88 ? 7.73 -10.203 -9.758 1 98.94 88 ILE A CA 1
ATOM 644 C C . ILE A 1 88 ? 9.258 -10.164 -9.664 1 98.94 88 ILE A C 1
ATOM 646 O O . ILE A 1 88 ? 9.812 -9.953 -8.578 1 98.94 88 ILE A O 1
ATOM 650 N N . SER A 1 89 ? 9.875 -10.359 -10.75 1 98.94 89 SER A N 1
ATOM 651 C CA . SER A 1 89 ? 11.336 -10.281 -10.758 1 98.94 89 SER A CA 1
ATOM 652 C C . SER A 1 89 ? 11.812 -8.844 -10.57 1 98.94 89 SER A C 1
ATOM 654 O O . SER A 1 89 ? 12.852 -8.609 -9.961 1 98.94 89 SER A O 1
ATOM 656 N N . VAL A 1 90 ? 11.094 -7.883 -11.18 1 98.94 90 VAL A N 1
ATOM 657 C CA . VAL A 1 90 ? 11.43 -6.484 -10.922 1 98.94 90 VAL A CA 1
ATOM 658 C C . VAL A 1 90 ? 11.25 -6.18 -9.438 1 98.94 90 VAL A C 1
ATOM 660 O O . VAL A 1 90 ? 12.086 -5.504 -8.836 1 98.94 90 VAL A O 1
ATOM 663 N N . ALA A 1 91 ? 10.18 -6.68 -8.844 1 98.94 91 ALA A N 1
ATOM 664 C CA . ALA A 1 91 ? 9.977 -6.512 -7.41 1 98.94 91 ALA A CA 1
ATOM 665 C C . ALA A 1 91 ? 11.141 -7.094 -6.613 1 98.94 91 ALA A C 1
ATOM 667 O O . ALA A 1 91 ? 11.609 -6.48 -5.652 1 98.94 91 ALA A O 1
ATOM 668 N N . ARG A 1 92 ? 11.609 -8.273 -7.012 1 98.81 92 ARG A N 1
ATOM 669 C CA . ARG A 1 92 ? 12.766 -8.891 -6.375 1 98.81 92 ARG A CA 1
ATOM 670 C C . ARG A 1 92 ? 13.992 -7.996 -6.484 1 98.81 92 ARG A C 1
ATOM 672 O O . ARG A 1 92 ? 14.789 -7.902 -5.543 1 98.81 92 ARG A O 1
ATOM 679 N N . HIS A 1 93 ? 14.148 -7.371 -7.633 1 98.75 93 HIS A N 1
ATOM 680 C CA . HIS A 1 93 ? 15.281 -6.469 -7.836 1 98.75 93 HIS A CA 1
ATOM 681 C C . HIS A 1 93 ? 15.156 -5.23 -6.953 1 98.75 93 HIS A C 1
ATOM 683 O O . HIS A 1 93 ? 16.172 -4.695 -6.484 1 98.75 93 HIS A O 1
ATOM 689 N N . VAL A 1 94 ? 13.953 -4.711 -6.734 1 98.88 94 VAL A N 1
ATOM 690 C CA . VAL A 1 94 ? 13.766 -3.609 -5.797 1 98.88 94 VAL A CA 1
ATOM 691 C C . VAL A 1 94 ? 14.25 -4.027 -4.41 1 98.88 94 VAL A C 1
ATOM 693 O O . VAL A 1 94 ? 14.969 -3.277 -3.744 1 98.88 94 VAL A O 1
ATOM 696 N N . LEU A 1 95 ? 13.891 -5.203 -3.963 1 98.56 95 LEU A N 1
ATOM 697 C CA . LEU A 1 95 ? 14.266 -5.738 -2.658 1 98.56 95 LEU A CA 1
ATOM 698 C C . LEU A 1 95 ? 15.781 -5.848 -2.525 1 98.56 95 LEU A C 1
ATOM 700 O O . LEU A 1 95 ? 16.344 -5.535 -1.472 1 98.56 95 LEU A O 1
ATOM 704 N N . HIS A 1 96 ? 16.438 -6.242 -3.6 1 97.5 96 HIS A N 1
ATOM 705 C CA . HIS A 1 96 ? 17.844 -6.633 -3.521 1 97.5 96 HIS A CA 1
ATOM 706 C C . HIS A 1 96 ? 18.75 -5.457 -3.838 1 97.5 96 HIS A C 1
ATOM 708 O O . HIS A 1 96 ? 19.875 -5.375 -3.312 1 97.5 96 HIS A O 1
ATOM 714 N N . TYR A 1 97 ? 18.281 -4.523 -4.688 1 98.06 97 TYR A N 1
ATOM 715 C CA . TYR A 1 97 ? 19.234 -3.557 -5.223 1 98.06 97 TYR A CA 1
ATOM 716 C C . TYR A 1 97 ? 18.906 -2.148 -4.742 1 98.06 97 TYR A C 1
ATOM 718 O O . TYR A 1 97 ? 19.547 -1.181 -5.156 1 98.06 97 TYR A O 1
ATOM 726 N N . THR A 1 98 ? 17.953 -1.982 -3.869 1 98.12 98 THR A N 1
ATOM 727 C CA . THR A 1 98 ? 17.625 -0.675 -3.312 1 98.12 98 THR A CA 1
ATOM 728 C C . THR A 1 98 ? 17.312 -0.785 -1.822 1 98.12 98 THR A C 1
ATOM 730 O O . THR A 1 98 ? 17.078 -1.881 -1.311 1 98.12 98 THR A O 1
ATOM 733 N N . ASP A 1 99 ? 17.297 0.35 -1.18 1 96.88 99 ASP A N 1
ATOM 734 C CA . ASP A 1 99 ? 16.828 0.46 0.199 1 96.88 99 ASP A CA 1
ATOM 735 C C . ASP A 1 99 ? 15.344 0.798 0.25 1 96.88 99 ASP A C 1
ATOM 737 O O . ASP A 1 99 ? 14.828 1.179 1.302 1 96.88 99 ASP A O 1
ATOM 741 N N . HIS A 1 100 ? 14.68 0.738 -0.93 1 98.44 100 HIS A N 1
ATOM 742 C CA . HIS A 1 100 ? 13.258 1.051 -1.001 1 98.44 100 HIS A CA 1
ATOM 743 C C . HIS A 1 100 ? 12.414 -0.219 -0.98 1 98.44 100 HIS A C 1
ATOM 745 O O . HIS A 1 100 ? 12.945 -1.324 -1.122 1 98.44 100 HIS A O 1
ATOM 751 N N . SER A 1 101 ? 11.109 -0.017 -0.766 1 98.81 101 SER A N 1
ATOM 752 C CA . SER A 1 101 ? 10.18 -1.14 -0.7 1 98.81 101 SER A CA 1
ATOM 753 C C . SER A 1 101 ? 9.25 -1.161 -1.91 1 98.81 101 SER A C 1
ATOM 755 O O . SER A 1 101 ? 8.68 -2.201 -2.24 1 98.81 101 SER A O 1
ATOM 757 N N . MET A 1 102 ? 9.133 -0.024 -2.625 1 98.94 102 MET A N 1
ATOM 758 C CA . MET A 1 102 ? 8.18 0.017 -3.73 1 98.94 102 MET A CA 1
ATOM 759 C C . MET A 1 102 ? 8.555 1.101 -4.734 1 98.94 102 MET A C 1
ATOM 761 O O . MET A 1 102 ? 8.938 2.205 -4.348 1 98.94 102 MET A O 1
ATOM 765 N N . LEU A 1 103 ? 8.508 0.772 -5.992 1 98.94 103 LEU A N 1
ATOM 766 C CA . LEU A 1 103 ? 8.594 1.733 -7.086 1 98.94 103 LEU A CA 1
ATOM 767 C C . LEU A 1 103 ? 7.34 1.688 -7.949 1 98.94 103 LEU A C 1
ATOM 769 O O . LEU A 1 103 ? 6.738 0.626 -8.125 1 98.94 103 LEU A O 1
ATOM 773 N N . ALA A 1 104 ? 6.969 2.834 -8.539 1 98.88 104 ALA A N 1
ATOM 774 C CA . ALA A 1 104 ? 5.688 2.863 -9.242 1 98.88 104 ALA A CA 1
ATOM 775 C C . ALA A 1 104 ? 5.816 3.568 -10.586 1 98.88 104 ALA A C 1
ATOM 777 O O . ALA A 1 104 ? 6.699 4.41 -10.773 1 98.88 104 ALA A O 1
ATOM 778 N N . GLY A 1 105 ? 4.941 3.211 -11.523 1 98.44 105 GLY A N 1
ATOM 779 C CA . GLY A 1 105 ? 4.727 3.932 -12.766 1 98.44 105 GLY A CA 1
ATOM 780 C C . GLY A 1 105 ? 5.867 3.777 -13.75 1 98.44 105 GLY A C 1
ATOM 781 O O . GLY A 1 105 ? 6.539 2.742 -13.773 1 98.44 105 GLY A O 1
ATOM 782 N N . SER A 1 106 ? 6.039 4.797 -14.578 1 98.38 106 SER A N 1
ATOM 783 C CA . SER A 1 106 ? 7.066 4.789 -15.617 1 98.38 106 SER A CA 1
ATOM 784 C C . SER A 1 106 ? 8.469 4.77 -15.016 1 98.38 106 SER A C 1
ATOM 786 O O . SER A 1 106 ? 9.398 4.227 -15.609 1 98.38 106 SER A O 1
ATOM 788 N N . GLN A 1 107 ? 8.578 5.32 -13.844 1 98.75 107 GLN A N 1
ATOM 789 C CA . GLN A 1 107 ? 9.883 5.336 -13.188 1 98.75 107 GLN A CA 1
ATOM 790 C C . GLN A 1 107 ? 10.273 3.941 -12.711 1 98.75 107 GLN A C 1
ATOM 792 O O . GLN A 1 107 ? 11.461 3.602 -12.672 1 98.75 107 GLN A O 1
ATOM 797 N N . ALA A 1 108 ? 9.258 3.145 -12.328 1 98.88 108 ALA A N 1
ATOM 798 C CA . ALA A 1 108 ? 9.547 1.739 -12.055 1 98.88 108 ALA A CA 1
ATOM 799 C C . ALA A 1 108 ? 10.047 1.022 -13.297 1 98.88 108 ALA A C 1
ATOM 801 O O . ALA A 1 108 ? 10.938 0.17 -13.219 1 98.88 108 ALA A O 1
ATOM 802 N N . THR A 1 109 ? 9.469 1.345 -14.461 1 98.88 109 THR A N 1
ATOM 803 C CA . THR A 1 109 ? 9.938 0.793 -15.727 1 98.88 109 THR A CA 1
ATOM 804 C C . THR A 1 109 ? 11.391 1.194 -15.992 1 98.88 109 THR A C 1
ATOM 806 O O . THR A 1 109 ? 12.203 0.368 -16.406 1 98.88 109 THR A O 1
ATOM 809 N N . GLU A 1 110 ? 11.672 2.477 -15.758 1 98.62 110 GLU A N 1
ATOM 810 C CA . GLU A 1 110 ? 13.031 2.959 -15.953 1 98.62 110 GLU A CA 1
ATOM 811 C C . GLU A 1 110 ? 14.023 2.199 -15.078 1 98.62 110 GLU A C 1
ATOM 813 O O . GLU A 1 110 ? 15.109 1.834 -15.531 1 98.62 110 GLU A O 1
ATOM 818 N N . PHE A 1 111 ? 13.672 1.999 -13.859 1 98.75 111 PHE A N 1
ATOM 819 C CA . PHE A 1 111 ? 14.484 1.191 -12.961 1 98.75 111 PHE A CA 1
ATOM 820 C C . PHE A 1 111 ? 14.711 -0.2 -13.539 1 98.75 111 PHE A C 1
ATOM 822 O O . PHE A 1 111 ? 15.844 -0.681 -13.578 1 98.75 111 PHE A O 1
ATOM 829 N N . ALA A 1 112 ? 13.594 -0.855 -13.961 1 98.88 112 ALA A N 1
ATOM 830 C CA . ALA A 1 112 ? 13.664 -2.209 -14.5 1 98.88 112 ALA A CA 1
ATOM 831 C C . ALA A 1 112 ? 14.609 -2.266 -15.695 1 98.88 112 ALA A C 1
ATOM 833 O O . ALA A 1 112 ? 15.445 -3.172 -15.797 1 98.88 112 ALA A O 1
ATOM 834 N N . VAL A 1 113 ? 14.492 -1.324 -16.578 1 98.56 113 VAL A N 1
ATOM 835 C CA . VAL A 1 113 ? 15.328 -1.284 -17.766 1 98.56 113 VAL A CA 1
ATOM 836 C C . VAL A 1 113 ? 16.797 -1.141 -17.375 1 98.56 113 VAL A C 1
ATOM 838 O O . VAL A 1 113 ? 17.656 -1.827 -17.922 1 98.56 113 VAL A O 1
ATOM 841 N N . ARG A 1 114 ? 17.047 -0.282 -16.406 1 97.06 114 ARG A N 1
ATOM 842 C CA . ARG A 1 114 ? 18.406 -0.089 -15.914 1 97.06 114 ARG A CA 1
ATOM 843 C C . ARG A 1 114 ? 18.953 -1.375 -15.312 1 97.06 114 ARG A C 1
ATOM 845 O O . ARG A 1 114 ? 20.172 -1.624 -15.359 1 97.06 114 ARG A O 1
ATOM 852 N N . MET A 1 115 ? 18.094 -2.18 -14.781 1 97.5 115 MET A N 1
ATOM 853 C CA . MET A 1 115 ? 18.484 -3.428 -14.141 1 97.5 115 MET A CA 1
ATOM 854 C C . MET A 1 115 ? 18.594 -4.559 -15.156 1 97.5 115 MET A C 1
ATOM 856 O O . MET A 1 115 ? 18.844 -5.707 -14.797 1 97.5 115 MET A O 1
ATOM 860 N N . GLY A 1 116 ? 18.266 -4.285 -16.422 1 97.19 116 GLY A N 1
ATOM 861 C CA . GLY A 1 116 ? 18.547 -5.25 -17.469 1 97.19 116 GLY A CA 1
ATOM 862 C C . GLY A 1 116 ? 17.297 -5.914 -18.016 1 97.19 116 GLY A C 1
ATOM 863 O O . GLY A 1 116 ? 17.375 -6.797 -18.859 1 97.19 116 GLY A O 1
ATOM 864 N N . PHE A 1 117 ? 16.172 -5.508 -17.547 1 98.62 117 PHE A N 1
ATOM 865 C CA . PHE A 1 117 ? 14.938 -6.094 -18.062 1 98.62 117 PHE A CA 1
ATOM 866 C C . PHE A 1 117 ? 14.602 -5.523 -19.438 1 98.62 117 PHE A C 1
ATOM 868 O O . PHE A 1 117 ? 14.945 -4.383 -19.75 1 98.62 117 PHE A O 1
ATOM 875 N N . LYS A 1 118 ? 13.938 -6.285 -20.188 1 98.31 118 LYS A N 1
ATOM 876 C CA . LYS A 1 118 ? 13.531 -5.875 -21.531 1 98.31 118 LYS A CA 1
ATOM 877 C C . LYS A 1 118 ? 12.25 -5.047 -21.5 1 98.31 118 LYS A C 1
ATOM 879 O O . LYS A 1 118 ? 11.258 -5.461 -20.891 1 98.31 118 LYS A O 1
ATOM 884 N N . GLU A 1 119 ? 12.32 -3.875 -22.078 1 98.62 119 GLU A N 1
ATOM 885 C CA . GLU A 1 119 ? 11.125 -3.053 -22.219 1 98.62 119 GLU A CA 1
ATOM 886 C C . GLU A 1 119 ? 10.336 -3.441 -23.469 1 98.62 119 GLU A C 1
ATOM 888 O O . GLU A 1 119 ? 10.875 -3.426 -24.578 1 98.62 119 GLU A O 1
ATOM 893 N N . GLU A 1 120 ? 9.125 -3.758 -23.328 1 98.44 120 GLU A N 1
ATOM 894 C CA . GLU A 1 120 ? 8.281 -4.172 -24.438 1 98.44 120 GLU A CA 1
ATOM 895 C C . GLU A 1 120 ? 6.801 -4.016 -24.109 1 98.44 120 GLU A C 1
ATOM 897 O O . GLU A 1 120 ? 6.422 -3.998 -22.938 1 98.44 120 GLU A O 1
ATOM 902 N N . SER A 1 121 ? 6.043 -3.943 -25.156 1 97.75 121 SER A N 1
ATOM 903 C CA . SER A 1 121 ? 4.605 -3.814 -24.938 1 97.75 121 SER A CA 1
ATOM 904 C C . SER A 1 121 ? 4.031 -5.051 -24.25 1 97.75 121 SER A C 1
ATOM 906 O O . SER A 1 121 ? 4.441 -6.176 -24.547 1 97.75 121 SER A O 1
ATOM 908 N N . LEU A 1 122 ? 3.076 -4.793 -23.406 1 98.5 122 LEU A N 1
ATOM 909 C CA . LEU A 1 122 ? 2.395 -5.902 -22.75 1 98.5 122 LEU A CA 1
ATOM 910 C C . LEU A 1 122 ? 1.076 -6.223 -23.438 1 98.5 122 LEU A C 1
ATOM 912 O O . LEU A 1 122 ? 0.354 -7.129 -23.031 1 98.5 122 LEU A O 1
ATOM 916 N N . GLN A 1 123 ? 0.783 -5.477 -24.422 1 97.94 123 GLN A N 1
ATOM 917 C CA . GLN A 1 123 ? -0.452 -5.668 -25.188 1 97.94 123 GLN A CA 1
ATOM 918 C C . GLN A 1 123 ? -0.336 -6.848 -26.141 1 97.94 123 GLN A C 1
ATOM 920 O O . GLN A 1 123 ? 0.72 -7.066 -26.734 1 97.94 123 GLN A O 1
ATOM 925 N N . THR A 1 124 ? -1.347 -7.586 -26.234 1 97.94 124 THR A N 1
ATOM 926 C CA . THR A 1 124 ? -1.509 -8.641 -27.234 1 97.94 124 THR A CA 1
ATOM 927 C C . THR A 1 124 ? -2.773 -8.422 -28.062 1 97.94 124 THR A C 1
ATOM 929 O O . THR A 1 124 ? -3.555 -7.512 -27.766 1 97.94 124 THR A O 1
ATOM 932 N N . GLU A 1 125 ? -2.947 -9.227 -29.078 1 97.69 125 GLU A N 1
ATOM 933 C CA . GLU A 1 125 ? -4.176 -9.141 -29.859 1 97.69 125 GLU A CA 1
ATOM 934 C C . GLU A 1 125 ? -5.402 -9.398 -29 1 97.69 125 GLU A C 1
ATOM 936 O O . GLU A 1 125 ? -6.457 -8.797 -29.203 1 97.69 125 GLU A O 1
ATOM 941 N N . ILE A 1 126 ? -5.172 -10.25 -28.078 1 96.94 126 ILE A N 1
ATOM 942 C CA . ILE A 1 126 ? -6.266 -10.617 -27.188 1 96.94 126 ILE A CA 1
ATOM 943 C C . ILE A 1 126 ? -6.68 -9.406 -26.359 1 96.94 126 ILE A C 1
ATOM 945 O O . ILE A 1 126 ? -7.867 -9.078 -26.266 1 96.94 126 ILE A O 1
ATOM 949 N N . SER A 1 127 ? -5.695 -8.766 -25.703 1 97.19 127 SER A N 1
ATOM 950 C CA . SER A 1 127 ? -6.012 -7.621 -24.859 1 97.19 127 SER A CA 1
ATOM 951 C C . SER A 1 127 ? -6.527 -6.445 -25.672 1 97.19 127 SER A C 1
ATOM 953 O O . SER A 1 127 ? -7.383 -5.688 -25.219 1 97.19 127 SER A O 1
ATOM 955 N N . ARG A 1 128 ? -6.062 -6.273 -26.844 1 97.88 128 ARG A N 1
ATOM 956 C CA . ARG A 1 128 ? -6.531 -5.211 -27.734 1 97.88 128 ARG A CA 1
ATOM 957 C C . ARG A 1 128 ? -8 -5.41 -28.094 1 97.88 128 ARG A C 1
ATOM 959 O O . ARG A 1 128 ? -8.781 -4.461 -28.078 1 97.88 128 ARG A O 1
ATOM 966 N N . ASP A 1 129 ? -8.289 -6.617 -28.469 1 98.19 129 ASP A N 1
ATOM 967 C CA . ASP A 1 129 ? -9.664 -6.938 -28.844 1 98.19 129 ASP A CA 1
ATOM 968 C C . ASP A 1 129 ? -10.602 -6.75 -27.641 1 98.19 129 ASP A C 1
ATOM 970 O O . ASP A 1 129 ? -11.727 -6.277 -27.812 1 98.19 129 ASP A O 1
ATOM 974 N N . MET A 1 130 ? -10.156 -7.219 -26.5 1 97.19 130 MET A N 1
ATOM 975 C CA . MET A 1 130 ? -10.914 -7.012 -25.281 1 97.19 130 MET A CA 1
ATOM 976 C C . MET A 1 130 ? -11.242 -5.539 -25.078 1 97.19 130 MET A C 1
ATOM 978 O O . MET A 1 130 ? -12.383 -5.188 -24.75 1 97.19 130 MET A O 1
ATOM 982 N N . TRP A 1 131 ? -10.328 -4.664 -25.281 1 98.06 131 TRP A N 1
ATOM 983 C CA . TRP A 1 131 ? -10.477 -3.225 -25.109 1 98.06 131 TRP A CA 1
ATOM 984 C C . TRP A 1 131 ? -11.438 -2.646 -26.141 1 98.06 131 TRP A C 1
ATOM 986 O O . TRP A 1 131 ? -12.312 -1.847 -25.812 1 98.06 131 TRP A O 1
ATOM 996 N N . ARG A 1 132 ? -11.273 -3.09 -27.344 1 98.25 132 ARG A N 1
ATOM 997 C CA . ARG A 1 132 ? -12.125 -2.607 -28.422 1 98.25 132 ARG A CA 1
ATOM 998 C C . ARG A 1 132 ? -13.586 -2.975 -28.156 1 98.25 132 ARG A C 1
ATOM 1000 O O . ARG A 1 132 ? -14.484 -2.156 -28.375 1 98.25 132 ARG A O 1
ATOM 1007 N N . LYS A 1 133 ? -13.781 -4.188 -27.812 1 98.12 133 LYS A N 1
ATOM 1008 C CA . LYS A 1 133 ? -15.141 -4.648 -27.516 1 98.12 133 LYS A CA 1
ATOM 1009 C C . LYS A 1 133 ? -15.758 -3.842 -26.375 1 98.12 133 LYS A C 1
ATOM 1011 O O . LYS A 1 133 ? -16.938 -3.479 -26.438 1 98.12 133 LYS A O 1
ATOM 1016 N N . TRP A 1 134 ? -15 -3.646 -25.344 1 97.75 134 TRP A N 1
ATOM 1017 C CA . TRP A 1 134 ? -15.445 -2.85 -24.203 1 97.75 134 TRP A CA 1
ATOM 1018 C C . TRP A 1 134 ? -15.836 -1.442 -24.656 1 97.75 134 TRP A C 1
ATOM 1020 O O . TRP A 1 134 ? -16.875 -0.925 -24.25 1 97.75 134 TRP A O 1
ATOM 1030 N N . LYS A 1 135 ? -15.055 -0.81 -25.484 1 97.81 135 LYS A N 1
ATOM 1031 C CA . LYS A 1 135 ? -15.352 0.519 -26.016 1 97.81 135 LYS A CA 1
ATOM 1032 C C . LYS A 1 135 ? -16.656 0.515 -26.812 1 97.81 135 LYS A C 1
ATOM 1034 O O . LYS A 1 135 ? -17.406 1.491 -26.781 1 97.81 135 LYS A O 1
ATOM 1039 N N . GLY A 1 136 ? -16.781 -0.525 -27.516 1 97.75 136 GLY A N 1
ATOM 1040 C CA . GLY A 1 136 ? -17.984 -0.662 -28.344 1 97.75 136 GLY A CA 1
ATOM 1041 C C . GLY A 1 136 ? -19.25 -0.859 -27.531 1 97.75 136 GLY A C 1
ATOM 1042 O O . GLY A 1 136 ? -20.344 -0.655 -28.031 1 97.75 136 GLY A O 1
ATOM 1043 N N . GLN A 1 137 ? -19.062 -1.273 -26.312 1 97.62 137 GLN A N 1
ATOM 1044 C CA . GLN A 1 137 ? -20.188 -1.483 -25.422 1 97.62 137 GLN A CA 1
ATOM 1045 C C . GLN A 1 137 ? -20.375 -0.299 -24.469 1 97.62 137 GLN A C 1
ATOM 1047 O O . GLN A 1 137 ? -20.719 -0.477 -23.297 1 97.62 137 GLN A O 1
ATOM 1052 N N . ASN A 1 138 ? -20.078 0.864 -24.969 1 97.38 138 ASN A N 1
ATOM 1053 C CA . ASN A 1 138 ? -20.203 2.123 -24.234 1 97.38 138 ASN A CA 1
ATOM 1054 C C . ASN A 1 138 ? -19.359 2.129 -22.969 1 97.38 138 ASN A C 1
ATOM 1056 O O . ASN A 1 138 ? -19.781 2.65 -21.938 1 97.38 138 ASN A O 1
ATOM 1060 N N . CYS A 1 139 ? -18.281 1.342 -22.969 1 97.81 139 CYS A N 1
ATOM 1061 C CA . CYS A 1 139 ? -17.281 1.319 -21.906 1 97.81 139 CYS A CA 1
ATOM 1062 C C . CYS A 1 139 ? -17.891 0.773 -20.609 1 97.81 139 CYS A C 1
ATOM 1064 O O . CYS A 1 139 ? -17.672 1.342 -19.531 1 97.81 139 CYS A O 1
ATOM 1066 N N . GLN A 1 140 ? -18.734 -0.306 -20.828 1 95.88 140 GLN A N 1
ATOM 1067 C CA . GLN A 1 140 ? -19.328 -0.932 -19.656 1 95.88 140 GLN A CA 1
ATOM 1068 C C . GLN A 1 140 ? -18.734 -2.312 -19.406 1 95.88 140 GLN A C 1
ATOM 1070 O O . GLN A 1 140 ? -18.453 -3.057 -20.344 1 95.88 140 GLN A O 1
ATOM 1075 N N . PRO A 1 141 ? -18.625 -2.752 -18.188 1 95.06 141 PRO A N 1
ATOM 1076 C CA . PRO A 1 141 ? -18.688 -1.896 -17 1 95.06 141 PRO A CA 1
ATOM 1077 C C . PRO A 1 141 ? -17.422 -1.049 -16.828 1 95.06 141 PRO A C 1
ATOM 1079 O O . PRO A 1 141 ? -16.422 -1.275 -17.516 1 95.06 141 PRO A O 1
ATOM 1082 N N . ASN A 1 142 ? -17.469 0.073 -16.016 1 96.56 142 ASN A N 1
ATOM 1083 C CA . ASN A 1 142 ? -16.297 0.888 -15.695 1 96.56 142 ASN A CA 1
ATOM 1084 C C . ASN A 1 142 ? -16.266 1.258 -14.211 1 96.56 142 ASN A C 1
ATOM 1086 O O . ASN A 1 142 ? -17 0.686 -13.406 1 96.56 142 ASN A O 1
ATOM 1090 N N . PHE A 1 143 ? -15.312 2.16 -13.766 1 97.62 143 PHE A N 1
ATOM 1091 C CA . PHE A 1 143 ? -15.062 2.359 -12.344 1 97.62 143 PHE A CA 1
ATOM 1092 C C . PHE A 1 143 ? -15.258 3.82 -11.961 1 97.62 143 PHE A C 1
ATOM 1094 O O . PHE A 1 143 ? -14.766 4.27 -10.93 1 97.62 143 PHE A O 1
ATOM 1101 N N . TRP A 1 144 ? -15.938 4.621 -12.742 1 97.94 144 TRP A N 1
ATOM 1102 C CA . TRP A 1 144 ? -16.172 6.031 -12.461 1 97.94 144 TRP A CA 1
ATOM 1103 C C . TRP A 1 144 ? -17.453 6.211 -11.641 1 97.94 144 TRP A C 1
ATOM 1105 O O . TRP A 1 144 ? -18.422 5.469 -11.812 1 97.94 144 TRP A O 1
ATOM 1115 N N . MET A 1 145 ? -17.359 7.156 -10.727 1 96.44 145 MET A N 1
ATOM 1116 C CA . MET A 1 145 ? -18.484 7.512 -9.875 1 96.44 145 MET A CA 1
ATOM 1117 C C . MET A 1 145 ? -18.672 9.023 -9.828 1 96.44 145 MET A C 1
ATOM 1119 O O . MET A 1 145 ? -17.703 9.781 -9.875 1 96.44 145 MET A O 1
ATOM 1123 N N . ASN A 1 146 ? -19.922 9.469 -9.789 1 96.56 146 ASN A N 1
ATOM 1124 C CA . ASN A 1 146 ? -20.25 10.867 -9.531 1 96.56 146 ASN A CA 1
ATOM 1125 C C . ASN A 1 146 ? -19.656 11.781 -10.594 1 96.56 146 ASN A C 1
ATOM 1127 O O . ASN A 1 146 ? -19.078 12.828 -10.266 1 96.56 146 ASN A O 1
ATOM 1131 N N . VAL A 1 147 ? -19.734 11.359 -11.828 1 97.56 147 VAL A N 1
ATOM 1132 C CA . VAL A 1 147 ? -19.156 12.141 -12.93 1 97.56 147 VAL A CA 1
ATOM 1133 C C . VAL A 1 147 ? -20.203 12.312 -14.031 1 97.56 147 VAL A C 1
ATOM 1135 O O . VAL A 1 147 ? -21.266 11.703 -13.984 1 97.56 147 VAL A O 1
ATOM 1138 N N . SER A 1 148 ? -19.969 13.234 -14.938 1 96 148 SER A N 1
ATOM 1139 C CA . SER A 1 148 ? -20.766 13.477 -16.141 1 96 148 SER A CA 1
ATOM 1140 C C . SER A 1 148 ? -19.922 13.359 -17.406 1 96 148 SER A C 1
ATOM 1142 O O . SER A 1 148 ? -18.781 13.836 -17.438 1 96 148 SER A O 1
ATOM 1144 N N . PRO A 1 149 ? -20.438 12.766 -18.469 1 96.12 149 PRO A N 1
ATOM 1145 C CA . PRO A 1 149 ? -21.766 12.156 -18.531 1 96.12 149 PRO A CA 1
ATOM 1146 C C . PRO A 1 149 ? -21.891 10.914 -17.656 1 96.12 149 PRO A C 1
ATOM 1148 O O . PRO A 1 149 ? -20.906 10.469 -17.062 1 96.12 149 PRO A O 1
ATOM 1151 N N . ASP A 1 150 ? -23.047 10.438 -17.531 1 95.19 150 ASP A N 1
ATOM 1152 C CA . ASP A 1 150 ? -23.297 9.258 -16.703 1 95.19 150 ASP A CA 1
ATOM 1153 C C . ASP A 1 150 ? -22.438 8.078 -17.141 1 95.19 150 ASP A C 1
ATOM 1155 O O . ASP A 1 150 ? -22.609 7.555 -18.25 1 95.19 150 ASP A O 1
ATOM 1159 N N . PRO A 1 151 ? -21.531 7.633 -16.266 1 96.38 151 PRO A N 1
ATOM 1160 C CA . PRO A 1 151 ? -20.594 6.598 -16.688 1 96.38 151 PRO A CA 1
ATOM 1161 C C . PRO A 1 151 ? -21.25 5.238 -16.891 1 96.38 151 PRO A C 1
ATOM 1163 O O . PRO A 1 151 ? -20.641 4.332 -17.469 1 96.38 151 PRO A O 1
ATOM 1166 N N . ARG A 1 152 ? -22.547 5.062 -16.609 1 94.62 152 ARG A N 1
ATOM 1167 C CA . ARG A 1 152 ? -23.25 3.793 -16.75 1 94.62 152 ARG A CA 1
ATOM 1168 C C . ARG A 1 152 ? -23.641 3.553 -18.203 1 94.62 152 ARG A C 1
ATOM 1170 O O . ARG A 1 152 ? -23.953 2.422 -18.578 1 94.62 152 ARG A O 1
ATOM 1177 N N . ASN A 1 153 ? -23.562 4.672 -18.938 1 95.62 153 ASN A N 1
ATOM 1178 C CA . ASN A 1 153 ? -24.047 4.484 -20.297 1 95.62 153 ASN A CA 1
ATOM 1179 C C . ASN A 1 153 ? -23.219 5.273 -21.297 1 95.62 153 ASN A C 1
ATOM 1181 O O . ASN A 1 153 ? -23.594 5.359 -22.469 1 95.62 153 ASN A O 1
ATOM 1185 N N . ASN A 1 154 ? -22.156 5.863 -20.797 1 96.69 154 ASN A N 1
ATOM 1186 C CA . ASN A 1 154 ? -21.328 6.68 -21.688 1 96.69 154 ASN A CA 1
ATOM 1187 C C . ASN A 1 154 ? -19.844 6.48 -21.406 1 96.69 154 ASN A C 1
ATOM 1189 O O . ASN A 1 154 ? -19.438 6.324 -20.25 1 96.69 154 ASN A O 1
ATOM 1193 N N . CYS A 1 155 ? -19.156 6.492 -22.516 1 97.31 155 CYS A N 1
ATOM 1194 C CA . CYS A 1 155 ? -17.719 6.605 -22.359 1 97.31 155 CYS A CA 1
ATOM 1195 C C . CYS A 1 155 ? -17.312 8.039 -22.016 1 97.31 155 CYS A C 1
ATOM 1197 O O . CYS A 1 155 ? -18.078 8.969 -22.25 1 97.31 155 CYS A O 1
ATOM 1199 N N . GLY A 1 156 ? -16.109 8.18 -21.484 1 94.5 156 GLY A N 1
ATOM 1200 C CA . GLY A 1 156 ? -15.602 9.5 -21.172 1 94.5 156 GLY A CA 1
ATOM 1201 C C . GLY A 1 156 ? -15.258 10.312 -22.406 1 94.5 156 GLY A C 1
ATOM 1202 O O . GLY A 1 156 ? -15.547 9.891 -23.531 1 94.5 156 GLY A O 1
ATOM 1203 N N . PRO A 1 157 ? -14.727 11.367 -22.219 1 95.81 157 PRO A N 1
ATOM 1204 C CA . PRO A 1 157 ? -14.141 11.914 -21 1 95.81 157 PRO A CA 1
ATOM 1205 C C . PRO A 1 157 ? -15.195 12.359 -19.984 1 95.81 157 PRO A C 1
ATOM 1207 O O . PRO A 1 157 ? -16.266 12.844 -20.375 1 95.81 157 PRO A O 1
ATOM 1210 N N . TYR A 1 158 ? -14.82 12.18 -18.688 1 96.75 158 TYR A N 1
ATOM 1211 C CA . TYR A 1 158 ? -15.742 12.5 -17.609 1 96.75 158 TYR A CA 1
ATOM 1212 C C . TYR A 1 158 ? -15.305 13.773 -16.891 1 96.75 158 TYR A C 1
ATOM 1214 O O . TYR A 1 158 ? -14.117 14.102 -16.844 1 96.75 158 TYR A O 1
ATOM 1222 N N . THR A 1 159 ? -16.219 14.516 -16.359 1 95.56 159 THR A N 1
ATOM 1223 C CA . THR A 1 159 ? -15.992 15.641 -15.453 1 95.56 159 THR A CA 1
ATOM 1224 C C . THR A 1 159 ? -16.734 15.445 -14.141 1 95.56 159 THR A C 1
ATOM 1226 O O . THR A 1 159 ? -17.766 14.781 -14.094 1 95.56 159 THR A O 1
ATOM 1229 N N . PRO A 1 160 ? -16.172 16 -13.109 1 95.62 160 PRO A N 1
ATOM 1230 C CA . PRO A 1 160 ? -16.859 15.875 -11.82 1 95.62 160 PRO A CA 1
ATOM 1231 C C . PRO A 1 160 ? -18.281 16.438 -11.844 1 95.62 160 PRO A C 1
ATOM 1233 O O . PRO A 1 160 ? -18.516 17.484 -12.438 1 95.62 160 PRO A O 1
ATOM 1236 N N . ASN A 1 161 ? -19.172 15.758 -11.312 1 91.94 161 ASN A N 1
ATOM 1237 C CA . ASN A 1 161 ? -20.531 16.203 -11.078 1 91.94 161 ASN A CA 1
ATOM 1238 C C . ASN A 1 161 ? -20.859 16.266 -9.586 1 91.94 161 ASN A C 1
ATOM 1240 O O . ASN A 1 161 ? -21.312 15.273 -9 1 91.94 161 ASN A O 1
ATOM 1244 N N . PRO A 1 162 ? -20.672 17.359 -8.961 1 77 162 PRO A N 1
ATOM 1245 C CA . PRO A 1 162 ? -20.828 17.438 -7.504 1 77 162 PRO A CA 1
ATOM 1246 C C . PRO A 1 162 ? -22.266 17.234 -7.043 1 77 162 PRO A C 1
ATOM 1248 O O . PRO A 1 162 ? -22.5 16.922 -5.875 1 77 162 PRO A O 1
ATOM 1251 N N . THR A 1 163 ? -23.188 17.438 -7.871 1 69.5 163 THR A N 1
ATOM 1252 C CA . THR A 1 163 ? -24.594 17.406 -7.48 1 69.5 163 THR A CA 1
ATOM 1253 C C . THR A 1 163 ? -25.094 15.953 -7.383 1 69.5 163 THR A C 1
ATOM 1255 O O . THR A 1 163 ? -26.172 15.695 -6.848 1 69.5 163 THR A O 1
ATOM 1258 N N . THR A 1 164 ? -24.438 15.148 -7.992 1 58.25 164 THR A N 1
ATOM 1259 C CA . THR A 1 164 ? -24.906 13.773 -7.957 1 58.25 164 THR A CA 1
ATOM 1260 C C . THR A 1 164 ? -24.609 13.125 -6.609 1 58.25 164 THR A C 1
ATOM 1262 O O . THR A 1 164 ? -23.469 13.195 -6.125 1 58.25 164 THR A O 1
ATOM 1265 N N . SER A 1 165 ? -25.625 13.195 -5.738 1 51.75 165 SER A N 1
ATOM 1266 C CA . SER A 1 165 ? -25.516 12.453 -4.488 1 51.75 165 SER A CA 1
ATOM 1267 C C . SER A 1 165 ? -24.781 11.125 -4.699 1 51.75 165 SER A C 1
ATOM 1269 O O . SER A 1 165 ? -24.797 10.57 -5.801 1 51.75 165 SER A O 1
ATOM 1271 N N . VAL A 1 166 ? -24 10.672 -3.666 1 49.62 166 VAL A N 1
ATOM 1272 C CA . VAL A 1 166 ? -23.172 9.469 -3.555 1 49.62 166 VAL A CA 1
ATOM 1273 C C . VAL A 1 166 ? -23.906 8.281 -4.164 1 49.62 166 VAL A C 1
ATOM 1275 O O . VAL A 1 166 ? -24.938 7.84 -3.637 1 49.62 166 VAL A O 1
ATOM 1278 N N . ALA A 1 167 ? -24.078 8.25 -5.469 1 44.75 167 ALA A N 1
ATOM 1279 C CA . ALA A 1 167 ? -24.578 6.973 -5.965 1 44.75 167 ALA A CA 1
ATOM 1280 C C . ALA A 1 167 ? -23.844 5.801 -5.32 1 44.75 167 ALA A C 1
ATOM 1282 O O . ALA A 1 167 ? -22.641 5.859 -5.109 1 44.75 167 ALA A O 1
ATOM 1283 N N . SER A 1 168 ? -24.609 5.145 -4.465 1 45.75 168 SER A N 1
ATOM 1284 C CA . SER A 1 168 ? -24.094 3.912 -3.883 1 45.75 168 SER A CA 1
ATOM 1285 C C . SER A 1 168 ? -23.188 3.174 -4.867 1 45.75 168 SER A C 1
ATOM 1287 O O . SER A 1 168 ? -23.453 3.176 -6.07 1 45.75 168 SER A O 1
ATOM 1289 N N . LYS A 1 169 ? -21.922 2.965 -4.504 1 48.81 169 LYS A N 1
ATOM 1290 C CA . LYS A 1 169 ? -21 2.094 -5.223 1 48.81 169 LYS A CA 1
ATOM 1291 C C . LYS A 1 169 ? -21.75 0.989 -5.965 1 48.81 169 LYS A C 1
ATOM 1293 O O . LYS A 1 169 ? -22.453 0.18 -5.344 1 48.81 169 LYS A O 1
ATOM 1298 N N . ALA A 1 170 ? -22.359 1.152 -7.152 1 40.06 170 ALA A N 1
ATOM 1299 C CA . ALA A 1 170 ? -22.812 -0.01 -7.91 1 40.06 170 ALA A CA 1
ATOM 1300 C C . ALA A 1 170 ? -21.719 -1.064 -8.016 1 40.06 170 ALA A C 1
ATOM 1302 O O . ALA A 1 170 ? -20.656 -0.811 -8.594 1 40.06 170 ALA A O 1
ATOM 1303 N N . THR A 1 171 ? -21.516 -1.808 -6.98 1 43.25 171 THR A N 1
ATOM 1304 C CA . THR A 1 171 ? -20.625 -2.965 -7.027 1 43.25 171 THR A CA 1
ATOM 1305 C C . THR A 1 171 ? -20.766 -3.699 -8.359 1 43.25 171 THR A C 1
ATOM 1307 O O . THR A 1 171 ? -21.547 -4.648 -8.469 1 43.25 171 THR A O 1
ATOM 1310 N N . ASN A 1 172 ? -20.969 -2.988 -9.359 1 39.75 172 ASN A N 1
ATOM 1311 C CA . ASN A 1 172 ? -21.078 -3.801 -10.562 1 39.75 172 ASN A CA 1
ATOM 1312 C C . ASN A 1 172 ? -19.844 -4.691 -10.75 1 39.75 172 ASN A C 1
ATOM 1314 O O . ASN A 1 172 ? -19.609 -5.207 -11.844 1 39.75 172 ASN A O 1
ATOM 1318 N N . ASN A 1 173 ? -18.844 -4.484 -9.898 1 47.38 173 ASN A N 1
ATOM 1319 C CA . ASN A 1 173 ? -17.734 -5.324 -10.32 1 47.38 173 ASN A CA 1
ATOM 1320 C C . ASN A 1 173 ? -18 -6.801 -10.039 1 47.38 173 ASN A C 1
ATOM 1322 O O . ASN A 1 173 ? -17.984 -7.23 -8.891 1 47.38 173 ASN A O 1
ATOM 1326 N N . VAL A 1 174 ? -18.906 -7.293 -10.977 1 42.94 174 VAL A N 1
ATOM 1327 C CA . VAL A 1 174 ? -19.078 -8.742 -10.961 1 42.94 174 VAL A CA 1
ATOM 1328 C C . VAL A 1 174 ? -17.719 -9.438 -10.938 1 42.94 174 VAL A C 1
ATOM 1330 O O . VAL A 1 174 ? -17 -9.43 -11.938 1 42.94 174 VAL A O 1
ATOM 1333 N N . PHE A 1 175 ? -17.031 -9.305 -9.805 1 48.81 175 PHE A N 1
ATOM 1334 C CA . PHE A 1 175 ? -15.93 -10.25 -9.609 1 48.81 175 PHE A CA 1
ATOM 1335 C C . PHE A 1 175 ? -16.422 -11.688 -9.781 1 48.81 175 PHE A C 1
ATOM 1337 O O . PHE A 1 175 ? -17.281 -12.148 -9.023 1 48.81 175 PHE A O 1
ATOM 1344 N N . ASP A 1 176 ? -16.5 -12.039 -11 1 47.75 176 ASP A N 1
ATOM 1345 C CA . ASP A 1 176 ? -16.766 -13.461 -11.18 1 47.75 176 ASP A CA 1
ATOM 1346 C C . ASP A 1 176 ? -15.453 -14.227 -11.414 1 47.75 176 ASP A C 1
ATOM 1348 O O . ASP A 1 176 ? -14.391 -13.617 -11.523 1 47.75 176 ASP A O 1
ATOM 1352 N N . ASP A 1 177 ? -15.461 -15.484 -11.211 1 45.22 177 ASP A N 1
ATOM 1353 C CA . ASP A 1 177 ? -14.367 -16.438 -11.375 1 45.22 177 ASP A CA 1
ATOM 1354 C C . ASP A 1 177 ? -13.492 -16.062 -12.57 1 45.22 177 ASP A C 1
ATOM 1356 O O . ASP A 1 177 ? -12.32 -16.438 -12.625 1 45.22 177 ASP A O 1
ATOM 1360 N N . LYS A 1 178 ? -14.062 -15.258 -13.438 1 48.41 178 LYS A N 1
ATOM 1361 C CA . LYS A 1 178 ? -13.344 -15.039 -14.695 1 48.41 178 LYS A CA 1
ATOM 1362 C C . LYS A 1 178 ? -12.719 -13.648 -14.734 1 48.41 178 LYS A C 1
ATOM 1364 O O . LYS A 1 178 ? -11.953 -13.336 -15.648 1 48.41 178 LYS A O 1
ATOM 1369 N N . ASN A 1 179 ? -13.078 -12.781 -13.766 1 53.91 179 ASN A N 1
ATOM 1370 C CA . ASN A 1 179 ? -12.672 -11.391 -13.914 1 53.91 179 ASN A CA 1
ATOM 1371 C C . ASN A 1 179 ? -11.75 -10.953 -12.781 1 53.91 179 ASN A C 1
ATOM 1373 O O . ASN A 1 179 ? -11.625 -9.758 -12.508 1 53.91 179 ASN A O 1
ATOM 1377 N N . HIS A 1 180 ? -11.047 -11.602 -12.156 1 60.12 180 HIS A N 1
ATOM 1378 C CA . HIS A 1 180 ? -10.148 -10.984 -11.188 1 60.12 180 HIS A CA 1
ATOM 1379 C C . HIS A 1 180 ? -9.273 -12.031 -10.508 1 60.12 180 HIS A C 1
ATOM 1381 O O . HIS A 1 180 ? -9.789 -12.945 -9.859 1 60.12 180 HIS A O 1
ATOM 1387 N N . ASP A 1 181 ? -7.977 -12.266 -11.234 1 74.19 181 ASP A N 1
ATOM 1388 C CA . ASP A 1 181 ? -7.207 -13.242 -10.469 1 74.19 181 ASP A CA 1
ATOM 1389 C C . ASP A 1 181 ? -5.754 -12.805 -10.328 1 74.19 181 ASP A C 1
ATOM 1391 O O . ASP A 1 181 ? -5.223 -12.094 -11.188 1 74.19 181 ASP A O 1
ATOM 1395 N N . THR A 1 182 ? -5.324 -12.578 -9.133 1 92.12 182 THR A N 1
ATOM 1396 C CA . THR A 1 182 ? -3.967 -12.406 -8.633 1 92.12 182 THR A CA 1
ATOM 1397 C C . THR A 1 182 ? -3.373 -13.742 -8.195 1 92.12 182 THR A C 1
ATOM 1399 O O . THR A 1 182 ? -4.059 -14.555 -7.578 1 92.12 182 THR A O 1
ATOM 1402 N N . ILE A 1 183 ? -2.193 -14.078 -8.828 1 98.69 183 ILE A N 1
ATOM 1403 C CA . ILE A 1 183 ? -1.508 -15.148 -8.117 1 98.69 183 ILE A CA 1
ATOM 1404 C C . ILE A 1 183 ? -0.883 -14.594 -6.832 1 98.69 183 ILE A C 1
ATOM 1406 O O . ILE A 1 183 ? -0.172 -13.586 -6.867 1 98.69 183 ILE A O 1
ATOM 1410 N N . GLY A 1 184 ? -1.246 -15.07 -5.715 1 98.81 184 GLY A N 1
ATOM 1411 C CA . GLY A 1 184 ? -0.567 -14.961 -4.434 1 98.81 184 GLY A CA 1
ATOM 1412 C C . GLY A 1 184 ? 0.056 -16.266 -3.98 1 98.81 184 GLY A C 1
ATOM 1413 O O . GLY A 1 184 ? -0.558 -17.328 -4.102 1 98.81 184 GLY A O 1
ATOM 1414 N N . MET A 1 185 ? 1.239 -16.219 -3.549 1 98.94 185 MET A N 1
ATOM 1415 C CA . MET A 1 185 ? 1.96 -17.438 -3.18 1 98.94 185 MET A CA 1
ATOM 1416 C C . MET A 1 185 ? 2.693 -17.266 -1.854 1 98.94 185 MET A C 1
ATOM 1418 O O . MET A 1 185 ? 3.273 -16.203 -1.602 1 98.94 185 MET A O 1
ATOM 1422 N N . VAL A 1 186 ? 2.629 -18.219 -1.018 1 99 186 VAL A N 1
ATOM 1423 C CA . VAL A 1 186 ? 3.391 -18.297 0.224 1 99 186 VAL A CA 1
ATOM 1424 C C . VAL A 1 186 ? 4.195 -19.594 0.254 1 99 186 VAL A C 1
ATOM 1426 O O . VAL A 1 186 ? 3.662 -20.672 -0.023 1 99 186 VA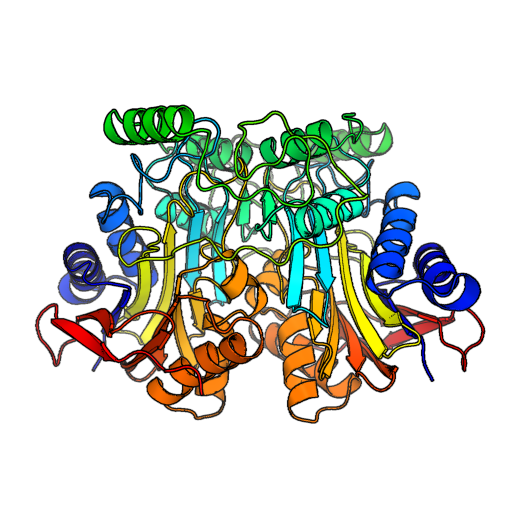L A O 1
ATOM 1429 N N . VAL A 1 187 ? 5.457 -19.484 0.595 1 98.94 187 VAL A N 1
ATOM 1430 C CA . VAL A 1 187 ? 6.352 -20.641 0.58 1 98.94 187 VAL A CA 1
ATOM 1431 C C . VAL A 1 187 ? 7.141 -20.703 1.887 1 98.94 187 VAL A C 1
ATOM 1433 O O . VAL A 1 187 ? 7.59 -19.672 2.396 1 98.94 187 VAL A O 1
ATOM 1436 N N . ILE A 1 188 ? 7.258 -21.844 2.447 1 98.94 188 ILE A N 1
ATOM 1437 C CA . ILE A 1 188 ? 8.242 -22.141 3.484 1 98.94 188 ILE A CA 1
ATOM 1438 C C . ILE A 1 188 ? 9.305 -23.078 2.932 1 98.94 188 ILE A C 1
ATOM 1440 O O . ILE A 1 188 ? 8.977 -24.172 2.436 1 98.94 188 ILE A O 1
ATOM 1444 N N . ASP A 1 189 ? 10.523 -22.703 3.033 1 98.75 189 ASP A N 1
ATOM 1445 C CA . ASP A 1 189 ? 11.57 -23.547 2.48 1 98.75 189 ASP A CA 1
ATOM 1446 C C . ASP A 1 189 ? 12.031 -24.594 3.504 1 98.75 189 ASP A C 1
ATOM 1448 O O . ASP A 1 189 ? 11.438 -24.703 4.578 1 98.75 189 ASP A 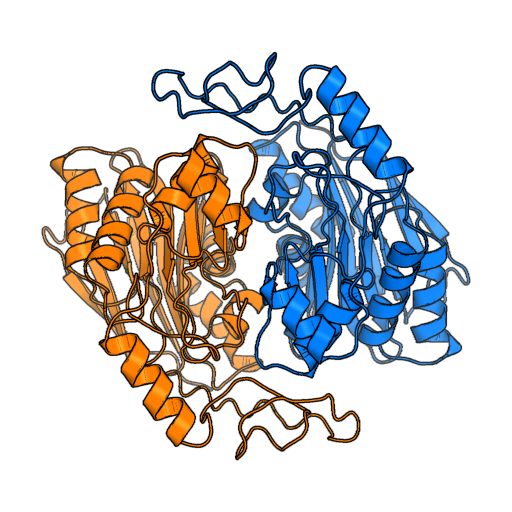O 1
ATOM 1452 N N . ARG A 1 190 ? 13.039 -25.391 3.193 1 97.31 190 ARG A N 1
ATOM 1453 C CA . ARG A 1 190 ? 13.492 -26.516 3.996 1 97.31 190 ARG A CA 1
ATOM 1454 C C . ARG A 1 190 ? 14.062 -26.047 5.328 1 97.31 190 ARG A C 1
ATOM 1456 O O . ARG A 1 190 ? 14.031 -26.781 6.32 1 97.31 190 ARG A O 1
ATOM 1463 N N . ASP A 1 191 ? 14.539 -24.812 5.371 1 97.44 191 ASP A N 1
ATOM 1464 C CA . ASP A 1 191 ? 15.172 -24.281 6.574 1 97.44 191 ASP A CA 1
ATOM 1465 C C . ASP A 1 191 ? 14.164 -23.531 7.438 1 97.44 191 ASP A C 1
ATOM 1467 O O . ASP A 1 191 ? 14.523 -22.938 8.461 1 97.44 191 ASP A O 1
ATOM 1471 N N . GLY A 1 192 ? 12.945 -23.438 6.977 1 98.06 192 GLY A N 1
ATOM 1472 C CA . GLY A 1 192 ? 11.898 -22.812 7.762 1 98.06 192 GLY A CA 1
ATOM 1473 C C . GLY A 1 192 ? 11.711 -21.344 7.449 1 98.06 192 GLY A C 1
ATOM 1474 O O . GLY A 1 192 ? 10.922 -20.656 8.109 1 98.06 192 GLY A O 1
ATOM 1475 N N . HIS A 1 193 ? 12.406 -20.859 6.469 1 98.62 193 HIS A N 1
ATOM 1476 C CA . HIS A 1 193 ? 12.211 -19.469 6.051 1 98.62 193 HIS A CA 1
ATOM 1477 C C . HIS A 1 193 ? 10.922 -19.328 5.25 1 98.62 193 HIS A C 1
ATOM 1479 O O . HIS A 1 193 ? 10.578 -20.188 4.445 1 98.62 193 HIS A O 1
ATOM 1485 N N . ILE A 1 194 ? 10.273 -18.234 5.488 1 98.88 194 ILE A N 1
ATOM 1486 C CA . ILE A 1 194 ? 8.977 -18.016 4.863 1 98.88 194 ILE A CA 1
ATOM 1487 C C . ILE A 1 194 ? 9.047 -16.797 3.947 1 98.88 194 ILE A C 1
ATOM 1489 O O . ILE A 1 194 ? 9.672 -15.789 4.293 1 98.88 194 ILE A O 1
ATOM 1493 N N . ALA A 1 195 ? 8.477 -16.844 2.77 1 98.94 195 ALA A N 1
ATOM 1494 C CA . ALA A 1 195 ? 8.32 -15.734 1.841 1 98.94 195 ALA A CA 1
ATOM 1495 C C . ALA A 1 195 ? 6.918 -15.711 1.242 1 98.94 195 ALA A C 1
ATOM 1497 O O . ALA A 1 195 ? 6.246 -16.75 1.18 1 98.94 195 ALA A O 1
ATOM 1498 N N . ALA A 1 196 ? 6.492 -14.609 0.886 1 99 196 ALA A N 1
ATOM 1499 C CA . ALA A 1 196 ? 5.195 -14.414 0.238 1 99 196 ALA A CA 1
ATOM 1500 C C . ALA A 1 196 ? 5.312 -13.445 -0.934 1 99 196 ALA A C 1
ATOM 1502 O O . ALA A 1 196 ? 6.176 -12.562 -0.936 1 99 196 ALA A O 1
ATOM 1503 N N . GLY A 1 197 ? 4.477 -13.539 -1.915 1 98.94 197 GLY A N 1
ATOM 1504 C CA . GLY A 1 197 ? 4.508 -12.648 -3.066 1 98.94 197 GLY A CA 1
ATOM 1505 C C . GLY A 1 197 ? 3.238 -12.711 -3.896 1 98.94 197 GLY A C 1
ATOM 1506 O O . GLY A 1 197 ? 2.381 -13.562 -3.674 1 98.94 197 GLY A O 1
ATOM 1507 N N . THR A 1 198 ? 3.123 -11.75 -4.75 1 98.94 198 THR A N 1
ATOM 1508 C CA . THR A 1 198 ? 1.956 -11.617 -5.617 1 98.94 198 THR A CA 1
ATOM 1509 C C . THR A 1 198 ? 2.359 -11.094 -6.992 1 98.94 198 THR A C 1
ATOM 1511 O O . THR A 1 198 ? 3.395 -10.438 -7.133 1 98.94 198 THR A O 1
ATOM 1514 N N . SER A 1 199 ? 1.573 -11.375 -8 1 98.88 199 SER A N 1
ATOM 1515 C CA . SER A 1 199 ? 1.628 -10.781 -9.336 1 98.88 199 SER A CA 1
ATOM 1516 C C . SER A 1 199 ? 0.24 -10.695 -9.961 1 98.88 199 SER A C 1
ATOM 1518 O O . SER A 1 199 ? -0.563 -11.625 -9.828 1 98.88 199 SER A O 1
ATOM 1520 N N . THR A 1 200 ? -0.032 -9.523 -10.617 1 98.5 200 THR A N 1
ATOM 1521 C CA . THR A 1 200 ? -1.386 -9.336 -11.133 1 98.5 200 THR A CA 1
ATOM 1522 C C . THR A 1 200 ? -1.408 -8.297 -12.242 1 98.5 200 THR A C 1
ATOM 1524 O O . THR A 1 200 ? -0.524 -7.438 -12.312 1 98.5 200 THR A O 1
ATOM 1527 N N . ASN A 1 201 ? -2.43 -8.422 -13.055 1 97.12 201 ASN A N 1
ATOM 1528 C CA . ASN A 1 201 ? -2.789 -7.359 -13.992 1 97.12 201 ASN A CA 1
ATOM 1529 C C . ASN A 1 201 ? -3.703 -6.328 -13.336 1 97.12 201 ASN A C 1
ATOM 1531 O O . ASN A 1 201 ? -3.805 -5.195 -13.805 1 97.12 201 ASN A O 1
ATOM 1535 N N . GLY A 1 202 ? -4.391 -6.777 -12.305 1 95.38 202 GLY A N 1
ATOM 1536 C CA . GLY A 1 202 ? -5.434 -5.945 -11.727 1 95.38 202 GLY A CA 1
ATOM 1537 C C . GLY A 1 202 ? -6.742 -6.012 -12.492 1 95.38 202 GLY A C 1
ATOM 1538 O O . GLY A 1 202 ? -6.961 -6.938 -13.273 1 95.38 202 GLY A O 1
ATOM 1539 N N . ALA A 1 203 ? -7.645 -5.094 -12.266 1 95.38 203 ALA A N 1
ATOM 1540 C CA . ALA A 1 203 ? -9.008 -5.09 -12.797 1 95.38 203 ALA A CA 1
ATOM 1541 C C . ALA A 1 203 ? -9.016 -4.75 -14.281 1 95.38 203 ALA A C 1
ATOM 1543 O O . ALA A 1 203 ? -8.273 -3.871 -14.727 1 95.38 203 ALA A O 1
ATOM 1544 N N . LYS A 1 204 ? -9.836 -5.492 -15.031 1 95.25 204 LYS A N 1
ATOM 1545 C CA . LYS A 1 204 ? -10.062 -5.117 -16.422 1 95.25 204 LYS A CA 1
ATOM 1546 C C . LYS A 1 204 ? -10.742 -3.754 -16.516 1 95.25 204 LYS A C 1
ATOM 1548 O O . LYS A 1 204 ? -11.641 -3.441 -15.734 1 95.25 204 LYS A O 1
ATOM 1553 N N . HIS A 1 205 ? -10.297 -2.947 -17.453 1 97.12 205 HIS A N 1
ATOM 1554 C CA . HIS A 1 205 ? -10.867 -1.645 -17.781 1 97.12 205 HIS A CA 1
ATOM 1555 C C . HIS A 1 205 ? -10.75 -0.683 -16.609 1 97.12 205 HIS A C 1
ATOM 1557 O O . HIS A 1 205 ? -11.609 0.186 -16.422 1 97.12 205 HIS A O 1
ATOM 1563 N N . LYS A 1 206 ? -9.773 -0.955 -15.812 1 97.88 206 LYS A N 1
ATOM 1564 C CA . LYS A 1 206 ? -9.477 -0.041 -14.711 1 97.88 206 LYS A CA 1
ATOM 1565 C C . LYS A 1 206 ? -9.102 1.344 -15.227 1 97.88 206 LYS A C 1
ATOM 1567 O O . LYS A 1 206 ? -8.656 1.485 -16.375 1 97.88 206 LYS A O 1
ATOM 1572 N N . ILE A 1 207 ? -9.328 2.318 -14.398 1 98.56 207 ILE A N 1
ATOM 1573 C CA . ILE A 1 207 ? -8.82 3.654 -14.68 1 98.56 207 ILE A CA 1
ATOM 1574 C C . ILE A 1 207 ? -7.293 3.625 -14.711 1 98.56 207 ILE A C 1
ATOM 1576 O O . ILE A 1 207 ? -6.66 3.018 -13.844 1 98.56 207 ILE A O 1
ATOM 1580 N N . PRO A 1 208 ? -6.684 4.238 -15.781 1 98.5 208 PRO A N 1
ATOM 1581 C CA . PRO A 1 208 ? -5.223 4.188 -15.875 1 98.5 208 PRO A CA 1
ATOM 1582 C C . PRO A 1 208 ? -4.527 4.645 -14.602 1 98.5 208 PRO A C 1
ATOM 1584 O O . PRO A 1 208 ? -4.914 5.656 -14.008 1 98.5 208 PRO A O 1
ATOM 1587 N N . GLY A 1 209 ? -3.525 3.891 -14.125 1 98.75 209 GLY A N 1
ATOM 1588 C CA . GLY A 1 209 ? -2.771 4.219 -12.93 1 98.75 209 GLY A CA 1
ATOM 1589 C C . GLY A 1 209 ? -3.262 3.486 -11.695 1 98.75 209 GLY A C 1
ATOM 1590 O O . GLY A 1 209 ? -2.633 3.549 -10.633 1 98.75 209 GLY A O 1
ATOM 1591 N N . ARG A 1 210 ? -4.379 2.711 -11.891 1 98.75 210 ARG A N 1
ATOM 1592 C CA . ARG A 1 210 ? -4.957 2.016 -10.742 1 98.75 210 ARG A CA 1
ATOM 1593 C C . ARG A 1 210 ? -3.98 0.982 -10.188 1 98.75 210 ARG A C 1
ATOM 1595 O O . ARG A 1 210 ? -3.377 0.219 -10.938 1 98.75 210 ARG A O 1
ATOM 1602 N N . VAL A 1 211 ? -3.822 1.021 -8.867 1 98.69 211 VAL A N 1
ATOM 1603 C CA . VAL A 1 211 ? -3.07 0.032 -8.102 1 98.69 211 VAL A CA 1
ATOM 1604 C C . VAL A 1 211 ? -4.012 -0.707 -7.152 1 98.69 211 VAL A C 1
ATOM 1606 O O . VAL A 1 211 ? -4.773 -0.082 -6.414 1 98.69 211 VAL A O 1
ATOM 1609 N N . GLY A 1 212 ? -4.008 -2.029 -7.18 1 97.44 212 GLY A N 1
ATOM 1610 C CA . GLY A 1 212 ? -4.805 -2.828 -6.266 1 97.44 212 GLY A CA 1
ATOM 1611 C C . GLY A 1 212 ? -4.043 -3.254 -5.023 1 97.44 212 GLY A C 1
ATOM 1612 O O . GLY A 1 212 ? -3.053 -2.621 -4.648 1 97.44 212 GLY A O 1
ATOM 1613 N N . ASP A 1 213 ? -4.5 -4.297 -4.41 1 98.19 213 ASP A N 1
ATOM 1614 C CA . ASP A 1 213 ? -3.965 -4.762 -3.133 1 98.19 213 ASP A CA 1
ATOM 1615 C C . ASP A 1 213 ? -2.656 -5.523 -3.33 1 98.19 213 ASP A C 1
ATOM 1617 O O . ASP A 1 213 ? -1.869 -5.672 -2.393 1 98.19 213 ASP A O 1
ATOM 1621 N N . SER A 1 214 ? -2.4 -6.012 -4.496 1 98.5 214 SER A N 1
ATOM 1622 C CA . SER A 1 214 ? -1.382 -7.027 -4.738 1 98.5 214 SER A CA 1
ATOM 1623 C C . SER A 1 214 ? 0.004 -6.523 -4.352 1 98.5 214 SER A C 1
ATOM 1625 O O . SER A 1 214 ? 0.77 -7.234 -3.697 1 98.5 214 SER A O 1
ATOM 1627 N N . PRO A 1 215 ? 0.351 -5.301 -4.703 1 98.88 215 PRO A N 1
ATOM 1628 C CA . PRO A 1 215 ? 1.701 -4.863 -4.344 1 98.88 215 PRO A CA 1
ATOM 1629 C C . PRO A 1 215 ? 1.765 -4.23 -2.955 1 98.88 215 PRO A C 1
ATOM 1631 O O . PRO A 1 215 ? 2.785 -3.641 -2.586 1 98.88 215 PRO A O 1
ATOM 1634 N N . ILE A 1 216 ? 0.752 -4.27 -2.16 1 98.88 216 ILE A N 1
ATOM 1635 C CA . ILE A 1 216 ? 0.672 -3.613 -0.861 1 98.88 216 ILE A CA 1
ATOM 1636 C C . ILE A 1 216 ? 0.91 -4.633 0.25 1 98.88 216 ILE A C 1
ATOM 1638 O O . ILE A 1 216 ? 0.157 -5.602 0.385 1 98.88 216 ILE A O 1
ATOM 1642 N N . ALA A 1 217 ? 1.928 -4.371 1.059 1 98.75 217 ALA A N 1
ATOM 1643 C CA . ALA A 1 217 ? 2.205 -5.234 2.203 1 98.75 217 ALA A CA 1
ATOM 1644 C C . ALA A 1 217 ? 0.985 -5.352 3.111 1 98.75 217 ALA A C 1
ATOM 1646 O O . ALA A 1 217 ? 0.372 -4.34 3.469 1 98.75 217 ALA A O 1
ATOM 1647 N N . GLY A 1 218 ? 0.622 -6.566 3.453 1 98.88 218 GLY A N 1
ATOM 1648 C CA . GLY A 1 218 ? -0.493 -6.781 4.359 1 98.88 218 GLY A CA 1
ATOM 1649 C C . GLY A 1 218 ? -1.824 -6.93 3.646 1 98.88 218 GLY A C 1
ATOM 1650 O O . GLY A 1 218 ? -2.785 -7.453 4.215 1 98.88 218 GLY A O 1
ATOM 1651 N N . ALA A 1 219 ? -1.923 -6.414 2.408 1 98.88 219 ALA A N 1
ATOM 1652 C CA . ALA A 1 219 ? -3.131 -6.57 1.601 1 98.88 219 ALA A CA 1
ATOM 1653 C C . ALA A 1 219 ? -3.002 -7.754 0.646 1 98.88 219 ALA A C 1
ATOM 1655 O O . ALA A 1 219 ? -3.619 -8.797 0.856 1 98.88 219 ALA A O 1
ATOM 1656 N N . GLY A 1 220 ? -2.061 -7.672 -0.281 1 98.69 220 GLY A N 1
ATOM 1657 C CA . GLY A 1 220 ? -1.86 -8.742 -1.245 1 98.69 220 GLY A CA 1
ATOM 1658 C C . GLY A 1 220 ? -1.199 -9.969 -0.645 1 98.69 220 GLY A C 1
ATOM 1659 O O . GLY A 1 220 ? -1.604 -11.102 -0.927 1 98.69 220 GLY A O 1
ATOM 1660 N N . ALA A 1 221 ? -0.188 -9.742 0.152 1 98.94 221 ALA A N 1
ATOM 1661 C CA . ALA A 1 221 ? 0.533 -10.836 0.81 1 98.94 221 ALA A CA 1
ATOM 1662 C C . ALA A 1 221 ? 1.301 -10.32 2.027 1 98.94 221 ALA A C 1
ATOM 1664 O O . ALA A 1 221 ? 1.509 -9.117 2.178 1 98.94 221 ALA A O 1
ATOM 1665 N N . TYR A 1 222 ? 1.679 -11.18 2.883 1 98.94 222 TYR A N 1
ATOM 1666 C CA . TYR A 1 222 ? 2.475 -10.867 4.062 1 98.94 222 TYR A CA 1
ATOM 1667 C C . TYR A 1 222 ? 3.178 -12.109 4.594 1 98.94 222 TYR A C 1
ATOM 1669 O O . TYR A 1 222 ? 2.633 -13.211 4.535 1 98.94 222 TYR A O 1
ATOM 1677 N N . ALA A 1 223 ? 4.359 -11.961 5.055 1 98.94 223 ALA A N 1
ATOM 1678 C CA . ALA A 1 223 ? 5.129 -13.062 5.637 1 98.94 223 ALA A CA 1
ATOM 1679 C C . ALA A 1 223 ? 5.871 -12.602 6.891 1 98.94 223 ALA A C 1
ATOM 1681 O O . ALA A 1 223 ? 6.453 -11.516 6.91 1 98.94 223 ALA A O 1
ATOM 1682 N N . ASP A 1 224 ? 5.797 -13.305 7.91 1 98.88 224 ASP A N 1
ATOM 1683 C CA . ASP A 1 224 ? 6.559 -13.156 9.148 1 98.88 224 ASP A CA 1
ATOM 1684 C C . ASP A 1 224 ? 7.133 -14.5 9.594 1 98.88 224 ASP A C 1
ATOM 1686 O O . ASP A 1 224 ? 6.391 -15.398 10 1 98.88 224 ASP A O 1
ATOM 1690 N N . GLY A 1 225 ? 8.438 -14.594 9.547 1 98.31 225 GLY A N 1
ATOM 1691 C CA . GLY A 1 225 ? 9.125 -15.844 9.789 1 98.31 225 GLY A CA 1
ATOM 1692 C C . GLY A 1 225 ? 8.805 -16.453 11.141 1 98.31 225 GLY A C 1
ATOM 1693 O O . GLY A 1 225 ? 8.922 -17.672 11.328 1 98.31 225 GLY A O 1
ATOM 1694 N N . SER A 1 226 ? 8.375 -15.664 12.086 1 98.25 226 SER A N 1
ATOM 1695 C CA . SER A 1 226 ? 8.078 -16.156 13.43 1 98.25 226 SER A CA 1
ATOM 1696 C C . SER A 1 226 ? 6.641 -16.641 13.539 1 98.25 226 SER A C 1
ATOM 1698 O O . SER A 1 226 ? 6.258 -17.234 14.555 1 98.25 226 SER A O 1
ATOM 1700 N N . VAL A 1 227 ? 5.859 -16.469 12.492 1 98.81 227 VAL A N 1
ATOM 1701 C CA . VAL A 1 227 ? 4.434 -16.75 12.602 1 98.81 227 VAL A CA 1
ATOM 1702 C C . VAL A 1 227 ? 3.979 -17.594 11.422 1 98.81 227 VAL A C 1
ATOM 1704 O O . VAL A 1 227 ? 3.402 -18.672 11.602 1 98.81 227 VAL A O 1
ATOM 1707 N N . GLY A 1 228 ? 4.117 -17.062 10.211 1 98.88 228 GLY A N 1
ATOM 1708 C CA . GLY A 1 228 ? 3.59 -17.656 8.992 1 98.88 228 GLY A CA 1
ATOM 1709 C C . GLY A 1 228 ? 3.451 -16.656 7.855 1 98.88 228 GLY A C 1
ATOM 1710 O O . GLY A 1 228 ? 4.215 -15.695 7.773 1 98.88 228 GLY A O 1
ATOM 1711 N N . GLY A 1 229 ? 2.652 -16.953 6.906 1 98.94 229 GLY A N 1
ATOM 1712 C CA . GLY A 1 229 ? 2.393 -16.094 5.762 1 98.94 229 GLY A CA 1
ATOM 1713 C C . GLY A 1 229 ? 0.976 -16.219 5.234 1 98.94 229 GLY A C 1
ATOM 1714 O O . GLY A 1 229 ? 0.237 -17.125 5.625 1 98.94 229 GLY A O 1
ATOM 1715 N N . ALA A 1 230 ? 0.614 -15.281 4.438 1 99 230 ALA A N 1
ATOM 1716 C CA . ALA A 1 230 ? -0.694 -15.266 3.789 1 99 230 ALA A CA 1
ATOM 1717 C C . ALA A 1 230 ? -0.638 -14.516 2.463 1 99 230 ALA A C 1
ATOM 1719 O O . ALA A 1 230 ? 0.256 -13.688 2.244 1 99 230 ALA A O 1
ATOM 1720 N N . ALA A 1 231 ? -1.516 -14.805 1.604 1 98.94 231 ALA A N 1
ATOM 1721 C CA . ALA A 1 231 ? -1.715 -14.102 0.336 1 98.94 231 ALA A CA 1
ATOM 1722 C C . ALA A 1 231 ? -3.195 -14.039 -0.028 1 98.94 231 ALA A C 1
ATOM 1724 O O . ALA A 1 231 ? -3.955 -14.961 0.27 1 98.94 231 ALA A O 1
ATOM 1725 N N . ALA A 1 232 ? -3.541 -12.969 -0.639 1 98.44 232 ALA A N 1
ATOM 1726 C CA . ALA A 1 232 ? -4.957 -12.719 -0.9 1 98.44 232 ALA A CA 1
ATOM 1727 C C . ALA A 1 232 ? -5.211 -12.5 -2.389 1 98.44 232 ALA A C 1
ATOM 1729 O O . ALA A 1 232 ? -4.285 -12.172 -3.139 1 98.44 232 ALA A O 1
ATOM 1730 N N . THR A 1 233 ? -6.438 -12.719 -2.846 1 98.12 233 THR A N 1
ATOM 1731 C CA . THR A 1 233 ? -6.914 -12.477 -4.203 1 98.12 233 THR A CA 1
ATOM 1732 C C . THR A 1 233 ? -8.383 -12.055 -4.191 1 98.12 233 THR A C 1
ATOM 1734 O O . THR A 1 233 ? -9.148 -12.484 -3.322 1 98.12 233 THR A O 1
ATOM 1737 N N . GLY A 1 234 ? -8.758 -11.133 -5.09 1 96.88 234 GLY A N 1
ATOM 1738 C CA . GLY A 1 234 ? -10.141 -10.688 -5.156 1 96.88 234 GLY A CA 1
ATOM 1739 C C . GLY A 1 234 ? -10.273 -9.211 -5.484 1 96.88 234 GLY A C 1
ATOM 1740 O O . GLY A 1 234 ? -9.492 -8.672 -6.273 1 96.88 234 GLY A O 1
ATOM 1741 N N . ASP A 1 235 ? -11.391 -8.594 -4.977 1 96.38 235 ASP A N 1
ATOM 1742 C CA . ASP A 1 235 ? -11.586 -7.156 -5.113 1 96.38 235 ASP A CA 1
ATOM 1743 C C . ASP A 1 235 ? -10.492 -6.383 -4.387 1 96.38 235 ASP A C 1
ATOM 1745 O O . ASP A 1 235 ? -10.633 -6.051 -3.207 1 96.38 235 ASP A O 1
ATOM 1749 N N . GLY A 1 236 ? -9.516 -6.047 -5.168 1 97.19 236 GLY A N 1
ATOM 1750 C CA . GLY A 1 236 ? -8.297 -5.496 -4.59 1 97.19 236 GLY A CA 1
ATOM 1751 C C . GLY A 1 236 ? -8.508 -4.152 -3.918 1 97.19 236 GLY A C 1
ATOM 1752 O O . GLY A 1 236 ? -7.797 -3.807 -2.977 1 97.19 236 GLY A O 1
ATOM 1753 N N . ASP A 1 237 ? -9.5 -3.381 -4.441 1 97.62 237 ASP A N 1
ATOM 1754 C CA . ASP A 1 237 ? -9.789 -2.086 -3.834 1 97.62 237 ASP A CA 1
ATOM 1755 C C . ASP A 1 237 ? -10.352 -2.254 -2.426 1 97.62 237 ASP A C 1
ATOM 1757 O O . ASP A 1 237 ? -9.922 -1.566 -1.494 1 97.62 237 ASP A O 1
ATOM 1761 N N . VAL A 1 238 ? -11.242 -3.217 -2.248 1 97.75 238 VAL A N 1
ATOM 1762 C CA . VAL A 1 238 ? -11.82 -3.484 -0.936 1 97.75 238 VAL A CA 1
ATOM 1763 C C . VAL A 1 238 ? -10.773 -4.133 -0.03 1 97.75 238 VAL A C 1
ATOM 1765 O O . VAL A 1 238 ? -10.609 -3.727 1.123 1 97.75 238 VAL A O 1
ATOM 1768 N N . MET A 1 239 ? -10.055 -5.086 -0.549 1 97.69 239 MET A N 1
ATOM 1769 C CA . MET A 1 239 ? -9.117 -5.859 0.26 1 97.69 239 MET A CA 1
ATOM 1770 C C . MET A 1 239 ? -7.984 -4.973 0.775 1 97.69 239 MET A C 1
ATOM 1772 O O . MET A 1 239 ? -7.531 -5.137 1.909 1 97.69 239 MET A O 1
ATOM 1776 N N . MET A 1 240 ? -7.52 -4.035 -0.046 1 98.12 240 MET A N 1
ATOM 1777 C CA . MET A 1 240 ? -6.441 -3.143 0.363 1 98.12 240 MET A CA 1
ATOM 1778 C C . MET A 1 240 ? -6.832 -2.352 1.607 1 98.12 240 MET A C 1
ATOM 1780 O O . MET A 1 240 ? -5.977 -2.035 2.439 1 98.12 240 MET A O 1
ATOM 1784 N N . ARG A 1 241 ? -8.133 -2.082 1.812 1 98.81 241 ARG A N 1
ATOM 1785 C CA . ARG A 1 241 ? -8.648 -1.257 2.896 1 98.81 241 ARG A CA 1
ATOM 1786 C C . ARG A 1 241 ? -8.711 -2.045 4.203 1 98.81 241 ARG A C 1
ATOM 1788 O O . ARG A 1 241 ? -8.789 -1.458 5.285 1 98.81 241 ARG A O 1
ATOM 1795 N N . PHE A 1 242 ? -8.641 -3.424 4.09 1 98.88 242 PHE A N 1
ATOM 1796 C CA . PHE A 1 242 ? -8.852 -4.246 5.277 1 98.88 242 PHE A CA 1
ATOM 1797 C C . PHE A 1 242 ? -7.617 -5.09 5.578 1 98.88 242 PHE A C 1
ATOM 1799 O O . PHE A 1 242 ? -7.516 -5.691 6.648 1 98.88 242 PHE A O 1
ATOM 1806 N N . LEU A 1 243 ? -6.676 -5.188 4.672 1 98.94 243 LEU A N 1
ATOM 1807 C CA . LEU A 1 243 ? -5.375 -5.824 4.848 1 98.94 243 LEU A CA 1
ATOM 1808 C C . LEU A 1 243 ? -5.539 -7.266 5.312 1 98.94 243 LEU A C 1
ATOM 1810 O O . LEU A 1 243 ? -4.969 -7.66 6.332 1 98.94 243 LEU A O 1
ATOM 1814 N N . PRO A 1 244 ? -6.195 -8.062 4.523 1 98.94 244 PRO A N 1
ATOM 1815 C CA . PRO A 1 244 ? -6.562 -9.406 4.98 1 98.94 244 PRO A CA 1
ATOM 1816 C C . PRO A 1 244 ? -5.344 -10.289 5.23 1 98.94 244 PRO A C 1
ATOM 1818 O O . PRO A 1 244 ? -5.355 -11.109 6.156 1 98.94 244 PRO A O 1
ATOM 1821 N N . SER A 1 245 ? -4.301 -10.211 4.438 1 98.94 245 SER A N 1
ATOM 1822 C CA . SER A 1 245 ? -3.125 -11.047 4.652 1 98.94 245 SER A CA 1
ATOM 1823 C C . SER A 1 245 ? -2.459 -10.727 5.988 1 98.94 245 SER A C 1
ATOM 1825 O O . SER A 1 245 ? -2.01 -11.633 6.691 1 98.94 245 SER A O 1
ATOM 1827 N N . PHE A 1 246 ? -2.377 -9.445 6.324 1 98.94 246 PHE A N 1
ATOM 1828 C CA . PHE A 1 246 ? -1.818 -9.047 7.609 1 98.94 246 PHE A CA 1
ATOM 1829 C C . PHE A 1 246 ? -2.695 -9.539 8.758 1 98.94 246 PHE A C 1
ATOM 1831 O O . PHE A 1 246 ? -2.188 -10.039 9.758 1 98.94 246 PHE A O 1
ATOM 1838 N N . VAL A 1 247 ? -4.027 -9.359 8.617 1 98.94 247 VAL A N 1
ATOM 1839 C CA . VAL A 1 247 ? -4.969 -9.812 9.633 1 98.94 247 VAL A CA 1
ATOM 1840 C C . VAL A 1 247 ? -4.781 -11.305 9.891 1 98.94 247 VAL A C 1
ATOM 1842 O O . VAL A 1 247 ? -4.73 -11.742 11.039 1 98.94 247 VAL A O 1
ATOM 1845 N N . ALA A 1 248 ? -4.668 -12.078 8.828 1 98.94 248 ALA A N 1
ATOM 1846 C CA . ALA A 1 248 ? -4.512 -13.523 8.953 1 98.94 248 ALA A CA 1
ATOM 1847 C C . ALA A 1 248 ? -3.23 -13.867 9.711 1 98.94 248 ALA A C 1
ATOM 1849 O O . ALA A 1 248 ? -3.242 -14.711 10.609 1 98.94 248 ALA A O 1
ATOM 1850 N N . VAL A 1 249 ? -2.131 -13.258 9.375 1 98.94 249 VAL A N 1
ATOM 1851 C CA . VAL A 1 249 ? -0.855 -13.539 10.016 1 98.94 249 VAL A CA 1
ATOM 1852 C C . VAL A 1 249 ? -0.916 -13.133 11.492 1 98.94 249 VAL A C 1
ATOM 1854 O O . VAL A 1 249 ? -0.422 -13.852 12.359 1 98.94 249 VAL A O 1
ATOM 1857 N N . GLU A 1 250 ? -1.555 -11.969 11.758 1 98.81 250 GLU A N 1
ATOM 1858 C CA . GLU A 1 250 ? -1.674 -11.508 13.141 1 98.81 250 GLU A CA 1
ATOM 1859 C C . GLU A 1 250 ? -2.553 -12.445 13.961 1 98.81 250 GLU A C 1
ATOM 1861 O O . GLU A 1 250 ? -2.297 -12.664 15.148 1 98.81 250 GLU A O 1
ATOM 1866 N N . GLU A 1 251 ? -3.613 -12.938 13.336 1 98.81 251 GLU A N 1
ATOM 1867 C CA . GLU A 1 251 ? -4.449 -13.914 14.023 1 98.81 251 GLU A CA 1
ATOM 1868 C C . GLU A 1 251 ? -3.658 -15.172 14.375 1 98.81 251 GLU A C 1
ATOM 1870 O O . GLU A 1 251 ? -3.793 -15.703 15.477 1 98.81 251 GLU A O 1
ATOM 1875 N N . MET A 1 252 ? -2.842 -15.656 13.484 1 98.88 252 MET A N 1
ATOM 1876 C CA . MET A 1 252 ? -2 -16.812 13.766 1 98.88 252 MET A CA 1
ATOM 1877 C C . MET A 1 252 ? -0.989 -16.484 14.867 1 98.88 252 MET A C 1
ATOM 1879 O O . MET A 1 252 ? -0.669 -17.344 15.688 1 98.88 252 MET A O 1
ATOM 1883 N N . ARG A 1 253 ? -0.456 -15.266 14.852 1 98.56 253 ARG A N 1
ATOM 1884 C CA . ARG A 1 253 ? 0.448 -14.836 15.914 1 98.56 253 ARG A CA 1
ATOM 1885 C C . ARG A 1 253 ? -0.206 -14.992 17.281 1 98.56 253 ARG A C 1
ATOM 1887 O O . ARG A 1 253 ? 0.467 -15.305 18.266 1 98.56 253 ARG A O 1
ATOM 1894 N N . ARG A 1 254 ? -1.472 -14.773 17.25 1 97.69 254 ARG A N 1
ATOM 1895 C CA . ARG A 1 254 ? -2.215 -14.781 18.5 1 97.69 254 ARG A CA 1
ATOM 1896 C C . ARG A 1 254 ? -2.766 -16.172 18.812 1 97.69 254 ARG A C 1
ATOM 1898 O O . ARG A 1 254 ? -3.586 -16.328 19.719 1 97.69 254 ARG A O 1
ATOM 1905 N N . GLY A 1 255 ? -2.482 -17.109 18.016 1 98.31 255 GLY A N 1
ATOM 1906 C CA . GLY A 1 255 ? -2.756 -18.5 18.375 1 98.31 255 GLY A CA 1
ATOM 1907 C C . GLY A 1 255 ? -3.838 -19.141 17.531 1 98.31 255 GLY A C 1
ATOM 1908 O O . GLY A 1 255 ? -4.129 -20.328 17.672 1 98.31 255 GLY A O 1
ATOM 1909 N N . SER A 1 256 ? -4.402 -18.406 16.641 1 98.69 256 SER A N 1
ATOM 1910 C CA . SER A 1 256 ? -5.402 -19 15.758 1 98.69 256 SER A CA 1
ATOM 1911 C C . SER A 1 256 ? -4.777 -20.031 14.82 1 98.69 256 SER A C 1
ATOM 1913 O O . SER A 1 256 ? -3.611 -19.891 14.438 1 98.69 256 SER A O 1
ATOM 1915 N N . THR A 1 257 ? -5.566 -21.031 14.453 1 98.81 257 THR A N 1
ATOM 1916 C CA . THR A 1 257 ? -5.16 -21.922 13.375 1 98.81 257 THR A CA 1
ATOM 1917 C C . THR A 1 257 ? -5.188 -21.203 12.031 1 98.81 257 THR A C 1
ATOM 1919 O O . THR A 1 257 ? -5.848 -20.172 11.898 1 98.81 257 THR A O 1
ATOM 1922 N N . PRO A 1 258 ? -4.469 -21.719 11.078 1 98.88 258 PRO A N 1
ATOM 1923 C CA . PRO A 1 258 ? -4.512 -21.109 9.75 1 98.88 258 PRO A CA 1
ATOM 1924 C C . PRO A 1 258 ? -5.938 -20.953 9.219 1 98.88 258 PRO A C 1
ATOM 1926 O O . PRO A 1 258 ? -6.262 -19.938 8.594 1 98.88 258 PRO A O 1
ATOM 1929 N N . GLN A 1 259 ? -6.781 -21.953 9.453 1 98.88 259 GLN A N 1
ATOM 1930 C CA . GLN A 1 259 ? -8.156 -21.906 8.984 1 98.88 259 GLN A CA 1
ATOM 1931 C C . GLN A 1 259 ? -8.922 -20.75 9.648 1 98.88 259 GLN A C 1
ATOM 1933 O O . GLN A 1 259 ? -9.57 -19.953 8.961 1 98.88 259 GLN A O 1
ATOM 1938 N N . LYS A 1 260 ? -8.859 -20.656 10.93 1 98.88 260 LYS A N 1
ATOM 1939 C CA . LYS A 1 260 ? -9.539 -19.594 11.664 1 98.88 260 LYS A CA 1
ATOM 1940 C C . LYS A 1 260 ? -8.992 -18.219 11.289 1 98.88 260 LYS A C 1
ATOM 1942 O O . LYS A 1 260 ? -9.734 -17.234 11.25 1 98.88 260 LYS A O 1
ATOM 1947 N N . ALA A 1 261 ? -7.699 -18.188 11.078 1 98.94 261 ALA A N 1
ATOM 1948 C CA . ALA A 1 261 ? -7.055 -16.938 10.688 1 98.94 261 ALA A CA 1
ATOM 1949 C C . ALA A 1 261 ? -7.566 -16.453 9.328 1 98.94 261 ALA A C 1
ATOM 1951 O O . ALA A 1 261 ? -7.879 -15.273 9.156 1 98.94 261 ALA A O 1
ATOM 1952 N N . ALA A 1 262 ? -7.617 -17.359 8.383 1 98.94 262 ALA A N 1
ATOM 1953 C CA . ALA A 1 262 ? -8.133 -17.016 7.059 1 98.94 262 ALA A CA 1
ATOM 1954 C C . ALA A 1 262 ? -9.578 -16.531 7.145 1 98.94 262 ALA A C 1
ATOM 1956 O O . ALA A 1 262 ? -9.953 -15.547 6.504 1 98.94 262 ALA A O 1
ATOM 1957 N N . GLU A 1 263 ? -10.383 -17.234 7.922 1 98.88 263 GLU A N 1
ATOM 1958 C CA . GLU A 1 263 ? -11.789 -16.859 8.086 1 98.88 263 GLU A CA 1
ATOM 1959 C C . GLU A 1 263 ? -11.922 -15.492 8.734 1 98.88 263 GLU A C 1
ATOM 1961 O O . GLU A 1 263 ? -12.789 -14.695 8.352 1 98.88 263 GLU A O 1
ATOM 1966 N N . ALA A 1 264 ? -11.117 -15.227 9.711 1 98.81 264 ALA A N 1
ATOM 1967 C CA . ALA A 1 264 ? -11.164 -13.945 10.398 1 98.81 264 ALA A CA 1
ATOM 1968 C C . ALA A 1 264 ? -10.883 -12.797 9.43 1 98.81 264 ALA A C 1
ATOM 1970 O O . ALA A 1 264 ? -11.508 -11.734 9.523 1 98.81 264 ALA A O 1
ATOM 1971 N N . ALA A 1 265 ? -9.93 -13.023 8.555 1 98.81 265 ALA A N 1
ATOM 1972 C CA . ALA A 1 265 ? -9.578 -12.008 7.562 1 98.81 265 ALA A CA 1
ATOM 1973 C C . ALA A 1 265 ? -10.766 -11.672 6.672 1 98.81 265 ALA A C 1
ATOM 1975 O O . ALA A 1 265 ? -11.023 -10.5 6.379 1 98.81 265 ALA A O 1
ATOM 1976 N N . ILE A 1 266 ? -11.508 -12.672 6.277 1 98.75 266 ILE A N 1
ATOM 1977 C CA . ILE A 1 266 ? -12.656 -12.5 5.398 1 98.75 266 ILE A CA 1
ATOM 1978 C C . ILE A 1 266 ? -13.828 -11.914 6.184 1 98.75 266 ILE A C 1
ATOM 1980 O O . ILE A 1 266 ? -14.516 -11.016 5.699 1 98.75 266 ILE A O 1
ATOM 1984 N N . HIS A 1 267 ? -14.023 -12.328 7.387 1 98.38 267 HIS A N 1
ATOM 1985 C CA . HIS A 1 267 ? -15.141 -11.875 8.219 1 98.38 267 HIS A CA 1
ATOM 1986 C C . HIS A 1 267 ? -15 -10.398 8.57 1 98.38 267 HIS A C 1
ATOM 1988 O O . HIS A 1 267 ? -16 -9.727 8.836 1 98.38 267 HIS A O 1
ATOM 1994 N N . ARG A 1 268 ? -13.812 -9.93 8.578 1 97.88 268 ARG A N 1
ATOM 1995 C CA . ARG A 1 268 ? -13.594 -8.516 8.859 1 97.88 268 ARG A CA 1
ATOM 1996 C C . ARG A 1 268 ? -14.18 -7.645 7.754 1 97.88 268 ARG A C 1
ATOM 1998 O O . ARG A 1 268 ? -14.617 -6.52 8.008 1 97.88 268 ARG A O 1
ATOM 2005 N N . ILE A 1 269 ? -14.273 -8.109 6.555 1 98.12 269 ILE A N 1
ATOM 2006 C CA . ILE A 1 269 ? -14.633 -7.336 5.375 1 98.12 269 ILE A CA 1
ATOM 2007 C C . ILE A 1 269 ? -16.141 -7.379 5.164 1 98.12 269 ILE A C 1
ATOM 2009 O O . ILE A 1 269 ? -16.766 -6.363 4.84 1 98.12 269 ILE A O 1
ATOM 2013 N N . ILE A 1 270 ? -16.797 -8.469 5.434 1 97.19 270 ILE A N 1
ATOM 2014 C CA . ILE A 1 270 ? -18.156 -8.812 5.012 1 97.19 270 ILE A CA 1
ATOM 2015 C C . ILE A 1 270 ? -19.141 -7.801 5.574 1 97.19 270 ILE A C 1
ATOM 2017 O O . ILE A 1 270 ? -20.031 -7.34 4.863 1 97.19 270 ILE A O 1
ATOM 2021 N N . PRO A 1 271 ? -19.031 -7.363 6.863 1 95.94 271 PRO A N 1
ATOM 2022 C CA . PRO A 1 271 ? -20.031 -6.438 7.398 1 95.94 271 PRO A CA 1
ATOM 2023 C C . PRO A 1 271 ? -20.047 -5.098 6.672 1 95.94 271 PRO A C 1
ATOM 2025 O O . PRO A 1 271 ? -21.078 -4.438 6.605 1 95.94 271 PRO A O 1
ATOM 2028 N N . HIS A 1 272 ? -18.969 -4.715 6.113 1 96.44 272 HIS A N 1
ATOM 2029 C CA . HIS A 1 272 ? -18.859 -3.426 5.441 1 96.44 272 HIS A CA 1
ATOM 2030 C C . HIS A 1 272 ? -19.156 -3.559 3.949 1 96.44 272 HIS A C 1
ATOM 2032 O O . HIS A 1 272 ? -19.734 -2.65 3.344 1 96.44 272 HIS A O 1
ATOM 2038 N N . TYR A 1 273 ? -18.719 -4.672 3.396 1 96.44 273 TYR A N 1
ATOM 2039 C CA . TYR A 1 273 ? -18.891 -4.949 1.974 1 96.44 273 TYR A CA 1
ATOM 2040 C C . TYR A 1 273 ? -19.406 -6.363 1.748 1 96.44 273 TYR A C 1
ATOM 2042 O O . TYR A 1 273 ? -18.656 -7.238 1.304 1 96.44 273 TYR A O 1
ATOM 2050 N N . PRO A 1 274 ? -20.672 -6.566 1.908 1 95.62 274 PRO A N 1
ATOM 2051 C CA . PRO A 1 274 ? -21.234 -7.914 1.869 1 95.62 274 PRO A CA 1
ATOM 2052 C C . PRO A 1 274 ? -21.172 -8.539 0.478 1 95.62 274 PRO A C 1
ATOM 2054 O O . PRO A 1 274 ? -21.25 -9.766 0.343 1 95.62 274 PRO A O 1
ATOM 2057 N N . ASN A 1 275 ? -20.969 -7.715 -0.523 1 92.88 275 ASN A N 1
ATOM 2058 C CA . ASN A 1 275 ? -21 -8.234 -1.886 1 92.88 275 ASN A CA 1
ATOM 2059 C C . ASN A 1 275 ? -19.594 -8.406 -2.453 1 92.88 275 ASN A C 1
ATOM 2061 O O . ASN A 1 275 ? -19.438 -8.766 -3.619 1 92.88 275 ASN A O 1
ATOM 2065 N N . PHE A 1 276 ? -18.578 -8.141 -1.59 1 94.19 276 PHE A N 1
ATOM 2066 C CA . PHE A 1 276 ? -17.234 -8.258 -2.129 1 94.19 276 PHE A CA 1
ATOM 2067 C C . PHE A 1 276 ? -16.891 -9.719 -2.412 1 94.19 276 PHE A C 1
ATOM 2069 O O . PHE A 1 276 ? -17.5 -10.625 -1.842 1 94.19 276 PHE A O 1
ATOM 2076 N N . SER A 1 277 ? -16.016 -10.008 -3.287 1 96.25 277 SER A N 1
ATOM 2077 C CA . SER A 1 277 ? -15.5 -11.336 -3.578 1 96.25 277 SER A CA 1
ATOM 2078 C C . SER A 1 277 ? -13.984 -11.391 -3.395 1 96.25 277 SER A C 1
ATOM 2080 O O . SER A 1 277 ? -13.266 -10.516 -3.875 1 96.25 277 SER A O 1
ATOM 2082 N N . GLY A 1 278 ? -13.547 -12.367 -2.68 1 97.06 278 GLY A N 1
ATOM 2083 C CA . GLY A 1 278 ? -12.125 -12.547 -2.469 1 97.06 278 GLY A CA 1
ATOM 2084 C C . GLY A 1 278 ? -11.789 -13.789 -1.659 1 97.06 278 GLY A C 1
ATOM 2085 O O . GLY A 1 278 ? -12.688 -14.523 -1.246 1 97.06 278 GLY A O 1
ATOM 2086 N N . ALA A 1 279 ? -10.531 -14.086 -1.571 1 98.62 279 ALA A N 1
ATOM 2087 C CA . ALA A 1 279 ? -10.031 -15.258 -0.851 1 98.62 279 ALA A CA 1
ATOM 2088 C C . ALA A 1 279 ? -8.656 -14.984 -0.256 1 98.62 279 ALA A C 1
ATOM 2090 O O . ALA A 1 279 ? -7.941 -14.086 -0.706 1 98.62 279 ALA A O 1
ATOM 2091 N N . VAL A 1 280 ? -8.32 -15.758 0.784 1 98.81 280 VAL A N 1
ATOM 2092 C CA . VAL A 1 280 ? -7.02 -15.695 1.443 1 98.81 280 VAL A CA 1
ATOM 2093 C C . VAL A 1 280 ? -6.492 -17.109 1.686 1 98.81 280 VAL A C 1
ATOM 2095 O O . VAL A 1 280 ? -7.238 -17.984 2.115 1 98.81 280 VAL A O 1
ATOM 2098 N N . VAL A 1 281 ? -5.242 -17.328 1.302 1 98.94 281 VAL A N 1
ATOM 2099 C CA . VAL A 1 281 ? -4.543 -18.547 1.7 1 98.94 281 VAL A CA 1
ATOM 2100 C C . VAL A 1 281 ? -3.568 -18.234 2.834 1 98.94 281 VAL A C 1
ATOM 2102 O O . VAL A 1 281 ? -2.973 -17.156 2.871 1 98.94 281 VAL A O 1
ATOM 2105 N N . THR A 1 282 ? -3.414 -19.125 3.756 1 98.94 282 THR A N 1
ATOM 2106 C CA . THR A 1 282 ? -2.557 -18.938 4.918 1 98.94 282 THR A CA 1
ATOM 2107 C C . THR A 1 282 ? -1.644 -20.141 5.121 1 98.94 282 THR A C 1
ATOM 2109 O O . THR A 1 282 ? -2.014 -21.266 4.793 1 98.94 282 THR A O 1
ATOM 2112 N N . ILE A 1 283 ? -0.491 -19.891 5.586 1 98.88 283 ILE A N 1
ATOM 2113 C CA . ILE A 1 283 ? 0.427 -20.922 6.055 1 98.88 283 ILE A CA 1
ATOM 2114 C C . ILE A 1 283 ? 0.979 -20.531 7.426 1 98.88 283 ILE A C 1
ATOM 2116 O O . ILE A 1 283 ? 1.411 -19.391 7.629 1 98.88 283 ILE A O 1
ATOM 2120 N N . HIS A 1 284 ? 0.917 -21.438 8.359 1 98.88 284 HIS A N 1
ATOM 2121 C CA . HIS A 1 284 ? 1.611 -21.266 9.633 1 98.88 284 HIS A CA 1
ATOM 2122 C C . HIS A 1 284 ? 3.064 -21.719 9.531 1 98.88 284 HIS A C 1
ATOM 2124 O O . HIS A 1 284 ? 3.4 -22.562 8.688 1 98.88 284 HIS A O 1
ATOM 2130 N N . LYS A 1 285 ? 3.889 -21.281 10.398 1 98.44 285 LYS A N 1
ATOM 2131 C CA . LYS A 1 285 ? 5.316 -21.562 10.312 1 98.44 285 LYS A CA 1
ATOM 2132 C C . LYS A 1 285 ? 5.586 -23.062 10.461 1 98.44 285 LYS A C 1
ATOM 2134 O O . LYS A 1 285 ? 6.637 -23.562 10.047 1 98.44 285 LYS A O 1
ATOM 2139 N N . ASP A 1 286 ? 4.645 -23.781 10.977 1 97.38 286 ASP A N 1
ATOM 2140 C CA . ASP A 1 286 ? 4.812 -25.219 11.164 1 97.38 286 ASP A CA 1
ATOM 2141 C C . ASP A 1 286 ? 4.367 -25.984 9.93 1 97.38 286 ASP A C 1
ATOM 2143 O O . ASP A 1 286 ? 4.43 -27.219 9.898 1 97.38 286 ASP A O 1
ATOM 2147 N N . GLY A 1 287 ? 3.844 -25.281 8.969 1 98.19 287 GLY A N 1
ATOM 2148 C CA . GLY A 1 287 ? 3.541 -25.922 7.707 1 98.19 287 GLY A CA 1
ATOM 2149 C C . GLY A 1 287 ? 2.055 -26.125 7.48 1 98.19 287 GLY A C 1
ATOM 2150 O O . GLY A 1 287 ? 1.632 -26.484 6.379 1 98.19 287 GLY A O 1
ATOM 2151 N N . GLU A 1 288 ? 1.244 -25.922 8.539 1 98.5 288 GLU A N 1
ATOM 2152 C CA . GLU A 1 288 ? -0.203 -26.016 8.367 1 98.5 288 GLU A CA 1
ATOM 2153 C C . GLU A 1 288 ? -0.724 -24.906 7.465 1 98.5 288 GLU A C 1
ATOM 2155 O O . GLU A 1 288 ? -0.27 -23.766 7.547 1 98.5 288 GLU A O 1
ATOM 2160 N N . TYR A 1 289 ? -1.655 -25.266 6.637 1 98.81 289 TYR A N 1
ATOM 2161 C CA . TYR A 1 289 ? -2.174 -24.297 5.68 1 98.81 289 TYR A CA 1
ATOM 2162 C C . TYR A 1 289 ? -3.693 -24.359 5.605 1 98.81 289 TYR A C 1
ATOM 2164 O O . TYR A 1 289 ? -4.301 -25.328 6.055 1 98.81 289 TYR A O 1
ATOM 2172 N N . ALA A 1 290 ? -4.301 -23.297 5.059 1 98.94 290 ALA A N 1
ATOM 2173 C CA . ALA A 1 290 ? -5.746 -23.219 4.871 1 98.94 290 ALA A CA 1
ATOM 2174 C C . ALA A 1 290 ? -6.117 -22.094 3.92 1 98.94 290 ALA A C 1
ATOM 2176 O O . ALA A 1 290 ? -5.242 -21.422 3.359 1 98.94 290 ALA A O 1
ATOM 2177 N N . ALA A 1 291 ? -7.398 -21.969 3.672 1 98.94 291 ALA A N 1
ATOM 2178 C CA . ALA A 1 291 ? -7.93 -20.891 2.861 1 98.94 291 ALA A CA 1
ATOM 2179 C C . ALA A 1 291 ? -9.359 -20.531 3.277 1 98.94 291 ALA A C 1
ATOM 2181 O O . ALA A 1 291 ? -10.039 -21.344 3.91 1 98.94 291 ALA A O 1
ATOM 2182 N N . ALA A 1 292 ? -9.766 -19.391 2.973 1 98.88 292 ALA A N 1
ATOM 2183 C CA . ALA A 1 292 ? -11.148 -18.938 3.119 1 98.88 292 ALA A CA 1
ATOM 2184 C C . ALA A 1 292 ? -11.523 -17.953 2.014 1 98.88 292 ALA A C 1
ATOM 2186 O O . ALA A 1 292 ? -10.648 -17.312 1.42 1 98.88 292 ALA A O 1
ATOM 2187 N N . CYS A 1 293 ? -12.781 -17.875 1.758 1 98.19 293 CYS A N 1
ATOM 2188 C CA . CYS A 1 293 ? -13.242 -17.047 0.662 1 98.19 293 CYS A CA 1
ATOM 2189 C C . CYS A 1 293 ? -14.648 -16.5 0.939 1 98.19 293 CYS A C 1
ATOM 2191 O O . CYS A 1 293 ? -15.289 -16.922 1.904 1 98.19 293 CYS A O 1
ATOM 2193 N N . HIS A 1 294 ? -15 -15.562 0.18 1 97.75 294 HIS A N 1
ATOM 2194 C CA . HIS A 1 294 ? -16.344 -15 0.135 1 97.75 294 HIS A CA 1
ATOM 2195 C C . HIS A 1 294 ? -16.703 -14.531 -1.272 1 97.75 294 HIS A C 1
ATOM 2197 O O . HIS A 1 294 ? -15.82 -14.125 -2.037 1 97.75 294 HIS A O 1
ATOM 2203 N N . GLY A 1 295 ? -18.016 -14.57 -1.614 1 95.56 295 GLY A N 1
ATOM 2204 C CA . GLY A 1 295 ? -18.5 -14.016 -2.869 1 95.56 295 GLY A CA 1
ATOM 2205 C C . GLY A 1 295 ? -18.453 -15.016 -4.016 1 95.56 295 GLY A C 1
ATOM 2206 O O . GLY A 1 295 ? -18.703 -14.656 -5.164 1 95.56 295 GLY A O 1
ATOM 2207 N N . MET A 1 296 ? -18.047 -16.234 -3.771 1 93.62 296 MET A N 1
ATOM 2208 C CA . MET A 1 296 ? -18.031 -17.359 -4.703 1 93.62 296 MET A CA 1
ATOM 2209 C C . MET A 1 296 ? -18.594 -18.625 -4.043 1 93.62 296 MET A C 1
ATOM 2211 O O . MET A 1 296 ? -18.703 -18.688 -2.816 1 93.62 296 MET A O 1
ATOM 2215 N N . ASP A 1 297 ? -18.891 -19.609 -4.914 1 94.75 297 ASP A N 1
ATOM 2216 C CA . ASP A 1 297 ? -19.359 -20.875 -4.348 1 94.75 297 ASP A CA 1
ATOM 2217 C C . ASP A 1 297 ? -18.219 -21.609 -3.629 1 94.75 297 ASP A C 1
ATOM 2219 O O . ASP A 1 297 ? -18.406 -22.078 -2.508 1 94.75 297 ASP A O 1
ATOM 2223 N N . LYS A 1 298 ? -17.125 -21.641 -4.309 1 97.31 298 LYS A N 1
ATOM 2224 C CA . LYS A 1 298 ? -15.93 -22.281 -3.764 1 97.31 298 LYS A CA 1
ATOM 2225 C C . LYS A 1 298 ? -14.664 -21.594 -4.254 1 97.31 298 LYS A C 1
ATOM 2227 O O . LYS A 1 298 ? -14.695 -20.844 -5.234 1 97.31 298 LYS A O 1
ATOM 2232 N N . PHE A 1 299 ? -13.695 -21.844 -3.545 1 97.31 299 PHE A N 1
ATOM 2233 C CA . PHE A 1 299 ? -12.367 -21.344 -3.9 1 97.31 299 PHE A CA 1
ATOM 2234 C C . PHE A 1 299 ? -11.359 -22.484 -3.961 1 97.31 299 PHE A C 1
ATOM 2236 O O . PHE A 1 299 ? -11.289 -23.297 -3.047 1 97.31 299 PHE A O 1
ATOM 2243 N N . ARG A 1 300 ? -10.641 -22.5 -5.066 1 98.19 300 ARG A N 1
ATOM 2244 C CA . ARG A 1 300 ? -9.617 -23.531 -5.238 1 98.19 300 ARG A CA 1
ATOM 2245 C C . ARG A 1 300 ? -8.219 -22.938 -5.082 1 98.19 300 ARG A C 1
ATOM 2247 O O . ARG A 1 300 ? -7.961 -21.828 -5.531 1 98.19 300 ARG A O 1
ATOM 2254 N N . TYR A 1 301 ? -7.367 -23.625 -4.422 1 98.56 301 TYR A N 1
ATOM 2255 C CA . TYR A 1 301 ? -5.98 -23.203 -4.23 1 98.56 301 TYR A CA 1
ATOM 2256 C C . TYR A 1 301 ? -5.039 -24.406 -4.344 1 98.56 301 TYR A C 1
ATOM 2258 O O . TYR A 1 301 ? -5.461 -25.547 -4.191 1 98.56 301 TYR A O 1
ATOM 2266 N N . SER A 1 302 ? -3.795 -24.156 -4.699 1 98.88 302 SER A N 1
ATOM 2267 C CA . SER A 1 302 ? -2.836 -25.203 -5.016 1 98.88 302 SER A CA 1
ATOM 2268 C C . SER A 1 302 ? -1.768 -25.328 -3.934 1 98.88 302 SER A C 1
ATOM 2270 O O . SER A 1 302 ? -1.291 -24.312 -3.41 1 98.88 302 SER A O 1
ATOM 2272 N N . VAL A 1 303 ? -1.444 -26.578 -3.605 1 98.88 303 VAL A N 1
ATOM 2273 C CA . VAL A 1 303 ? -0.486 -26.828 -2.537 1 98.88 303 VAL A CA 1
ATOM 2274 C C . VAL A 1 303 ? 0.458 -27.953 -2.955 1 98.88 303 VAL A C 1
ATOM 2276 O O . VAL A 1 303 ? 0.059 -28.875 -3.674 1 98.88 303 VAL A O 1
ATOM 2279 N N . CYS A 1 304 ? 1.646 -27.844 -2.564 1 98.88 304 CYS A N 1
ATOM 2280 C CA . CYS A 1 304 ? 2.549 -28.984 -2.602 1 98.88 304 CYS A CA 1
ATOM 2281 C C . CYS A 1 304 ? 3.418 -29.047 -1.35 1 98.88 304 CYS A C 1
ATOM 2283 O O . CYS A 1 304 ? 3.857 -28 -0.851 1 98.88 304 CYS A O 1
ATOM 2285 N N . ASN A 1 305 ? 3.594 -30.141 -0.787 1 98.62 305 ASN A N 1
ATOM 2286 C CA . ASN A 1 305 ? 4.461 -30.469 0.343 1 98.62 305 ASN A CA 1
ATOM 2287 C C . ASN A 1 305 ? 4.867 -31.938 0.338 1 98.62 305 ASN A C 1
ATOM 2289 O O . ASN A 1 305 ? 4.402 -32.719 -0.498 1 98.62 305 ASN A O 1
ATOM 2293 N N . PRO A 1 306 ? 5.75 -32.375 1.188 1 97.81 306 PRO A N 1
ATOM 2294 C CA . PRO A 1 306 ? 6.242 -33.75 1.149 1 97.81 306 PRO A CA 1
ATOM 2295 C C . PRO A 1 306 ? 5.141 -34.75 1.408 1 97.81 306 PRO A C 1
ATOM 2297 O O . PRO A 1 306 ? 5.184 -35.875 0.864 1 97.81 306 PRO A O 1
ATOM 2300 N N . THR A 1 307 ? 4.219 -34.438 2.229 1 97.69 307 THR A N 1
ATOM 2301 C CA . THR A 1 307 ? 3.131 -35.344 2.543 1 97.69 307 THR A CA 1
ATOM 2302 C C . THR A 1 307 ? 2.262 -35.594 1.313 1 97.69 307 THR A C 1
ATOM 2304 O O . THR A 1 307 ? 1.87 -36.75 1.041 1 97.69 307 THR A O 1
ATOM 2307 N N . LEU A 1 308 ? 1.929 -34.594 0.601 1 97.88 308 LEU A N 1
ATOM 2308 C CA . LEU A 1 308 ? 1.131 -34.688 -0.615 1 97.88 308 LEU A CA 1
ATOM 2309 C C . LEU A 1 308 ? 1.933 -35.375 -1.729 1 97.88 308 LEU A C 1
ATOM 2311 O O . LEU A 1 308 ? 1.38 -36.125 -2.531 1 97.88 308 LEU A O 1
ATOM 2315 N N . GLY A 1 309 ? 3.195 -35.031 -1.873 1 95.94 309 GLY A N 1
ATOM 2316 C CA . GLY A 1 309 ? 4.109 -35.625 -2.832 1 95.94 309 GLY A CA 1
ATOM 2317 C C . GLY A 1 309 ? 3.938 -35.094 -4.238 1 95.94 309 GLY A C 1
ATOM 2318 O O . GLY A 1 309 ? 4.762 -35.344 -5.117 1 95.94 309 GLY A O 1
ATOM 2319 N N . GLU A 1 310 ? 2.867 -34.406 -4.488 1 98 310 GLU A N 1
ATOM 2320 C CA . GLU A 1 310 ? 2.578 -33.781 -5.777 1 98 310 GLU A CA 1
ATOM 2321 C C . GLU A 1 310 ? 1.71 -32.562 -5.609 1 98 310 GLU A C 1
ATOM 2323 O O . GLU A 1 310 ? 1.122 -32.344 -4.547 1 98 310 GLU A O 1
ATOM 2328 N N . VAL A 1 311 ? 1.756 -31.766 -6.613 1 98.81 311 VAL A N 1
ATOM 2329 C CA . VAL A 1 311 ? 0.877 -30.594 -6.574 1 98.81 311 VAL A CA 1
ATOM 2330 C C . VAL A 1 311 ? -0.576 -31.047 -6.445 1 98.81 311 VAL A C 1
ATOM 2332 O O . VAL A 1 311 ? -1.045 -31.875 -7.23 1 98.81 311 VAL A O 1
ATOM 2335 N N . THR A 1 312 ? -1.267 -30.516 -5.496 1 98.88 312 THR A N 1
ATOM 2336 C CA . THR A 1 312 ? -2.648 -30.875 -5.203 1 98.88 312 THR A CA 1
ATOM 2337 C C . THR A 1 312 ? -3.527 -29.625 -5.129 1 98.88 312 THR A C 1
ATOM 2339 O O . THR A 1 312 ? -3.172 -28.656 -4.469 1 98.88 312 THR A O 1
ATOM 2342 N N . VAL A 1 313 ? -4.625 -29.672 -5.832 1 98.88 313 VAL A N 1
ATOM 2343 C CA . VAL A 1 313 ? -5.586 -28.578 -5.781 1 98.88 313 VAL A CA 1
ATOM 2344 C C . VAL A 1 313 ? -6.641 -28.859 -4.715 1 98.88 313 VAL A C 1
ATOM 2346 O O . VAL A 1 313 ? -7.316 -29.906 -4.762 1 98.88 313 VAL A O 1
ATOM 2349 N N . HIS A 1 314 ? -6.734 -27.984 -3.789 1 98.75 314 HIS A N 1
ATOM 2350 C CA . HIS A 1 314 ? -7.762 -28.062 -2.756 1 98.75 314 HIS A CA 1
ATOM 2351 C C . HIS A 1 314 ? -8.914 -27.109 -3.057 1 98.75 314 HIS A C 1
ATOM 2353 O O . HIS A 1 314 ? -8.75 -26.156 -3.818 1 98.75 314 HIS A O 1
ATOM 2359 N N . SER A 1 315 ? -10.055 -27.453 -2.494 1 98.25 315 SER A N 1
ATOM 2360 C CA . SER A 1 315 ? -11.234 -26.609 -2.625 1 98.25 315 SER A CA 1
ATOM 2361 C C . SER A 1 315 ? -11.875 -26.328 -1.268 1 98.25 315 SER A C 1
ATOM 2363 O O . SER A 1 315 ? -11.961 -27.234 -0.424 1 98.25 315 SER A O 1
ATOM 2365 N N . VAL A 1 316 ? -12.234 -25.062 -1.044 1 98.38 316 VAL A N 1
ATOM 2366 C CA . VAL A 1 316 ? -12.953 -24.719 0.179 1 98.38 316 VAL A CA 1
ATOM 2367 C C . VAL A 1 316 ? -14.242 -23.984 -0.171 1 98.38 316 VAL A C 1
ATOM 2369 O O . VAL A 1 316 ? -14.273 -23.172 -1.111 1 98.38 316 VAL A O 1
ATOM 2372 N N . PRO A 1 317 ? -15.391 -24.328 0.501 1 97.88 317 PRO A N 1
ATOM 2373 C CA . PRO A 1 317 ? -16.594 -23.5 0.316 1 97.88 317 PRO A CA 1
ATOM 2374 C C . PRO A 1 317 ? -16.422 -22.094 0.868 1 97.88 317 PRO A C 1
ATOM 2376 O O . PRO A 1 317 ? -15.781 -21.891 1.901 1 97.88 317 PRO A O 1
ATOM 2379 N N . CYS A 1 318 ? -17.031 -21.156 0.222 1 97.62 318 CYS A N 1
ATOM 2380 C CA . CYS A 1 318 ? -16.906 -19.781 0.667 1 97.62 318 CYS A CA 1
ATOM 2381 C C . CYS A 1 318 ? -17.891 -19.469 1.777 1 97.62 318 CYS A C 1
ATOM 2383 O O . CYS A 1 318 ? -18.984 -20.031 1.82 1 97.62 318 CYS A O 1
ATOM 2385 N N . LEU A 1 319 ? -17.406 -18.531 2.564 1 96.69 319 LEU A N 1
ATOM 2386 C CA . LEU A 1 319 ? -18.25 -18.062 3.658 1 96.69 319 LEU A CA 1
ATOM 2387 C C . LEU A 1 319 ? -19.484 -17.344 3.121 1 96.69 319 LEU A C 1
ATOM 2389 O O . LEU A 1 319 ? -19.406 -16.625 2.115 1 96.69 319 LEU A O 1
ATOM 2393 N N . LYS A 1 320 ? -20.656 -17.5 3.801 1 87.56 320 LYS A N 1
ATOM 2394 C CA . LYS A 1 320 ? -21.891 -16.844 3.4 1 87.56 320 LYS A CA 1
ATOM 2395 C C . LYS A 1 320 ? -22.188 -15.625 4.273 1 87.56 320 LYS A C 1
ATOM 2397 O O . LYS A 1 320 ? -21.703 -15.539 5.406 1 87.56 320 LYS A O 1
ATOM 2402 N N . THR A 1 321 ? -22.797 -14.672 3.564 1 78.38 321 THR A N 1
ATOM 2403 C CA . THR A 1 321 ? -23.234 -13.516 4.328 1 78.38 321 THR A CA 1
ATOM 2404 C C . THR A 1 321 ? -24.312 -13.906 5.34 1 78.38 321 THR A C 1
ATOM 2406 O O . THR A 1 321 ? -25.234 -14.648 5.012 1 78.38 321 THR A O 1
ATOM 2409 N N . LYS A 1 322 ? -24.109 -13.68 6.613 1 58.88 322 LYS A N 1
ATOM 2410 C CA . LYS A 1 322 ? -25.188 -13.938 7.559 1 58.88 322 LYS A CA 1
ATOM 2411 C C . LYS A 1 322 ? -26.328 -12.953 7.371 1 58.88 322 LYS A C 1
ATOM 2413 O O . LYS A 1 322 ? -26.109 -11.781 7.059 1 58.88 322 LYS A O 1
ATOM 2418 N N . MET B 1 1 ? -15.883 15.906 24.594 1 83.06 1 MET B N 1
ATOM 2419 C CA . MET B 1 1 ? -14.5 15.609 24.234 1 83.06 1 MET B CA 1
ATOM 2420 C C . MET B 1 1 ? -14.297 15.68 22.734 1 83.06 1 MET B C 1
ATOM 2422 O O . MET B 1 1 ? -13.211 16.031 22.25 1 83.06 1 MET B O 1
ATOM 2426 N N . LEU B 1 2 ? -15.336 15.625 21.984 1 93.62 2 LEU B N 1
ATOM 2427 C CA . LEU B 1 2 ? -15.328 15.711 20.531 1 93.62 2 LEU B CA 1
ATOM 2428 C C . LEU B 1 2 ? -15.758 17.109 20.078 1 93.62 2 LEU B C 1
ATOM 2430 O O . LEU B 1 2 ? -16.5 17.797 20.766 1 93.62 2 LEU B O 1
ATOM 2434 N N . PRO B 1 3 ? -15.312 17.375 18.938 1 98.25 3 PRO B N 1
ATOM 2435 C CA . PRO B 1 3 ? -14.375 16.781 17.984 1 98.25 3 PRO B CA 1
ATOM 2436 C C . PRO B 1 3 ? -12.938 16.781 18.5 1 98.25 3 PRO B C 1
ATOM 2438 O O . PRO B 1 3 ? -12.633 17.422 19.5 1 98.25 3 PRO B O 1
ATOM 2441 N N . VAL B 1 4 ? -12.078 16.062 17.812 1 98.81 4 VAL B N 1
ATOM 2442 C CA . VAL B 1 4 ? -10.656 16.031 18.125 1 98.81 4 VAL B CA 1
ATOM 2443 C C . VAL B 1 4 ? -9.844 15.977 16.828 1 98.81 4 VAL B C 1
ATOM 2445 O O . VAL B 1 4 ? -10.211 15.273 15.891 1 98.81 4 VAL B O 1
ATOM 2448 N N . VAL B 1 5 ? -8.812 16.781 16.734 1 98.94 5 VAL B N 1
ATOM 2449 C CA . VAL B 1 5 ? -7.832 16.781 15.656 1 98.94 5 VAL B CA 1
ATOM 2450 C C . VAL B 1 5 ? -6.449 16.453 16.219 1 98.94 5 VAL B C 1
ATOM 2452 O O . VAL B 1 5 ? -5.992 17.078 17.172 1 98.94 5 VAL B O 1
ATOM 2455 N N . VAL B 1 6 ? -5.785 15.477 15.633 1 98.94 6 VAL B N 1
ATOM 2456 C CA . VAL B 1 6 ? -4.414 15.133 15.984 1 98.94 6 VAL B CA 1
ATOM 2457 C C . VAL B 1 6 ? -3.572 14.992 14.719 1 98.94 6 VAL B C 1
ATOM 2459 O O . VAL B 1 6 ? -4.004 14.375 13.742 1 98.94 6 VAL B O 1
ATOM 2462 N N . ASN B 1 7 ? -2.412 15.609 14.664 1 98.88 7 ASN B N 1
ATOM 2463 C CA . ASN B 1 7 ? -1.515 15.367 13.539 1 98.88 7 ASN B CA 1
ATOM 2464 C C . ASN B 1 7 ? -0.059 15.281 13.992 1 98.88 7 ASN B C 1
ATOM 2466 O O . ASN B 1 7 ? 0.285 15.75 15.078 1 98.88 7 ASN B O 1
ATOM 2470 N N . THR B 1 8 ? 0.665 14.633 13.172 1 98.69 8 THR B N 1
ATOM 2471 C CA . THR B 1 8 ? 2.094 14.492 13.43 1 98.69 8 THR B CA 1
ATOM 2472 C C . THR B 1 8 ? 2.791 15.844 13.359 1 98.69 8 THR B C 1
ATOM 2474 O O . THR B 1 8 ? 2.424 16.703 12.555 1 98.69 8 THR B O 1
ATOM 2477 N N . TRP B 1 9 ? 3.844 16.031 14.227 1 98.19 9 TRP B N 1
ATOM 2478 C CA . TRP B 1 9 ? 4.75 17.172 14.227 1 98.19 9 TRP B CA 1
ATOM 2479 C C . TRP B 1 9 ? 4.023 18.453 14.656 1 98.19 9 TRP B C 1
ATOM 2481 O O . TRP B 1 9 ? 2.793 18.469 14.711 1 98.19 9 TRP B O 1
ATOM 2491 N N . PRO B 1 10 ? 4.73 19.453 14.984 1 98.06 10 PRO B N 1
ATOM 2492 C CA . PRO B 1 10 ? 4.098 20.703 15.414 1 98.06 10 PRO B CA 1
ATOM 2493 C C . PRO B 1 10 ? 3.625 21.562 14.234 1 98.06 10 PRO B C 1
ATOM 2495 O O . PRO B 1 10 ? 3.889 22.766 14.195 1 98.06 10 PRO B O 1
ATOM 2498 N N . PHE B 1 11 ? 2.951 20.906 13.344 1 98.31 11 PHE B N 1
ATOM 2499 C CA . PHE B 1 11 ? 2.342 21.625 12.234 1 98.31 11 PHE B CA 1
ATOM 2500 C C . PHE B 1 11 ? 1.034 22.281 12.664 1 98.31 11 PHE B C 1
ATOM 2502 O O . PHE B 1 11 ? -0.043 21.859 12.234 1 98.31 11 PHE B O 1
ATOM 2509 N N . THR B 1 12 ? 1.141 23.359 13.383 1 98.75 12 THR B N 1
ATOM 2510 C CA . THR B 1 12 ? 0.025 23.938 14.117 1 98.75 12 THR B CA 1
ATOM 2511 C C . THR B 1 12 ? -0.977 24.594 13.172 1 98.75 12 THR B C 1
ATOM 2513 O O . THR B 1 12 ? -2.182 24.594 13.438 1 98.75 12 THR B O 1
ATOM 2516 N N . ASN B 1 13 ? -0.5 25.156 12.039 1 98.81 13 ASN B N 1
ATOM 2517 C CA . ASN B 1 13 ? -1.429 25.734 11.07 1 98.81 13 ASN B CA 1
ATOM 2518 C C . ASN B 1 13 ? -2.342 24.672 10.469 1 98.81 13 ASN B C 1
ATOM 2520 O O . ASN B 1 13 ? -3.52 24.922 10.211 1 98.81 13 ASN B O 1
ATOM 2524 N N . ALA B 1 14 ? -1.754 23.516 10.18 1 98.81 14 ALA B N 1
ATOM 2525 C CA . ALA B 1 14 ? -2.547 22.406 9.656 1 98.81 14 ALA B CA 1
ATOM 2526 C C . ALA B 1 14 ? -3.615 21.984 10.664 1 98.81 14 ALA B C 1
ATOM 2528 O O . ALA B 1 14 ? -4.773 21.766 10.289 1 98.81 14 ALA B O 1
ATOM 2529 N N . THR B 1 15 ? -3.217 21.875 11.906 1 98.88 15 THR B N 1
ATOM 2530 C CA . THR B 1 15 ? -4.145 21.516 12.977 1 98.88 15 THR B CA 1
ATOM 2531 C C . THR B 1 15 ? -5.262 22.547 13.094 1 98.88 15 THR B C 1
ATOM 2533 O O . THR B 1 15 ? -6.434 22.188 13.242 1 98.88 15 THR B O 1
ATOM 2536 N N . ALA B 1 16 ? -4.867 23.766 13.07 1 98.94 16 ALA B N 1
ATOM 2537 C CA . ALA B 1 16 ? -5.832 24.859 13.195 1 98.94 16 ALA B CA 1
ATOM 2538 C C . ALA B 1 16 ? -6.852 24.828 12.062 1 98.94 16 ALA B C 1
ATOM 2540 O O . ALA B 1 16 ? -8.039 25.062 12.281 1 98.94 16 ALA B O 1
ATOM 2541 N N . LYS B 1 17 ? -6.348 24.609 10.867 1 98.94 17 LYS B N 1
ATOM 2542 C CA . LYS B 1 17 ? -7.246 24.562 9.719 1 98.94 17 LYS B CA 1
ATOM 2543 C C . LYS B 1 17 ? -8.234 23.422 9.836 1 98.94 17 LYS B C 1
ATOM 2545 O O . LYS B 1 17 ? -9.414 23.562 9.523 1 98.94 17 LYS B O 1
ATOM 2550 N N . ALA B 1 18 ? -7.742 22.25 10.203 1 98.94 18 ALA B N 1
ATOM 2551 C CA . ALA B 1 18 ? -8.617 21.094 10.414 1 98.94 18 ALA B CA 1
ATOM 2552 C C . ALA B 1 18 ? -9.641 21.391 11.516 1 98.94 18 ALA B C 1
ATOM 2554 O O . ALA B 1 18 ? -10.82 21.047 11.375 1 98.94 18 ALA B O 1
ATOM 2555 N N . TRP B 1 19 ? -9.195 22.016 12.594 1 98.88 19 TRP B N 1
ATOM 2556 C CA . TRP B 1 19 ? -10.055 22.344 13.727 1 98.88 19 TRP B CA 1
ATOM 2557 C C . TRP B 1 19 ? -11.148 23.312 13.312 1 98.88 19 TRP B C 1
ATOM 2559 O O . TRP B 1 19 ? -12.32 23.125 13.656 1 98.88 19 TRP B O 1
ATOM 2569 N N . GLU B 1 20 ? -10.734 24.344 12.641 1 98.75 20 GLU B N 1
ATOM 2570 C CA . GLU B 1 20 ? -11.703 25.297 12.117 1 98.75 20 GLU B CA 1
ATOM 2571 C C . GLU B 1 20 ? -12.781 24.594 11.297 1 98.75 20 GLU B C 1
ATOM 2573 O O . GLU B 1 20 ? -13.969 24.922 11.414 1 98.75 20 GLU B O 1
ATOM 2578 N N . THR B 1 21 ? -12.383 23.641 10.516 1 98.69 21 THR B N 1
ATOM 2579 C CA . THR B 1 21 ? -13.297 22.922 9.633 1 98.69 21 THR B CA 1
ATOM 2580 C C . THR B 1 21 ? -14.305 22.109 10.438 1 98.69 21 THR B C 1
ATOM 2582 O O . THR B 1 21 ? -15.508 22.156 10.172 1 98.69 21 THR B O 1
ATOM 2585 N N . VAL B 1 22 ? -13.883 21.359 11.438 1 98.12 22 VAL B N 1
ATOM 2586 C CA . VAL B 1 22 ? -14.773 20.422 12.125 1 98.12 22 VAL B CA 1
ATOM 2587 C C . VAL B 1 22 ? -15.516 21.141 13.242 1 98.12 22 VAL B C 1
ATOM 2589 O O . VAL B 1 22 ? -16.656 20.781 13.562 1 98.12 22 VAL B O 1
ATOM 2592 N N . TYR B 1 23 ? -14.875 22.109 13.859 1 97.5 23 TYR B N 1
ATOM 2593 C CA . TYR B 1 23 ? -15.484 22.75 15.023 1 97.5 23 TYR B CA 1
ATOM 2594 C C . TYR B 1 23 ? -16.266 24 14.617 1 97.5 23 TYR B C 1
ATOM 2596 O O . TYR B 1 23 ? -17.453 24.125 14.914 1 97.5 23 TYR B O 1
ATOM 2604 N N . ASP B 1 24 ? -15.602 24.953 14 1 97.19 24 ASP B N 1
ATOM 2605 C CA . ASP B 1 24 ? -16.234 26.219 13.672 1 97.19 24 ASP B CA 1
ATOM 2606 C C . ASP B 1 24 ? -17.234 26.062 12.539 1 97.19 24 ASP B C 1
ATOM 2608 O O . ASP B 1 24 ? -18.359 26.578 12.617 1 97.19 24 ASP B O 1
ATOM 2612 N N . LYS B 1 25 ? -16.844 25.312 11.508 1 98 25 LYS B N 1
ATOM 2613 C CA . LYS B 1 25 ? -17.688 25.188 10.32 1 98 25 LYS B CA 1
ATOM 2614 C C . LYS B 1 25 ? -18.594 23.969 10.398 1 98 25 LYS B C 1
ATOM 2616 O O . LYS B 1 25 ? -19.406 23.734 9.508 1 98 25 LYS B O 1
ATOM 2621 N N . LYS B 1 26 ? -18.406 23.219 11.367 1 97.75 26 LYS B N 1
ATOM 2622 C CA . LYS B 1 26 ? -19.219 22.031 11.617 1 97.75 26 LYS B CA 1
ATOM 2623 C C . LYS B 1 26 ? -19.172 21.062 10.438 1 97.75 26 LYS B C 1
ATOM 2625 O O . LYS B 1 26 ? -20.188 20.484 10.055 1 97.75 26 LYS B O 1
ATOM 2630 N N . GLY B 1 27 ? -17.938 20.984 9.859 1 98.12 27 GLY B N 1
ATOM 2631 C CA . GLY B 1 27 ? -17.719 20.078 8.742 1 98.12 27 GLY B CA 1
ATOM 2632 C C . GLY B 1 27 ? -17.438 18.656 9.172 1 98.12 27 GLY B C 1
ATOM 2633 O O . GLY B 1 27 ? -17.516 18.328 10.359 1 98.12 27 GLY B O 1
ATOM 2634 N N . THR B 1 28 ? -17.203 17.766 8.18 1 98.62 28 THR B N 1
ATOM 2635 C CA . THR B 1 28 ? -16.953 16.344 8.422 1 98.62 28 THR B CA 1
ATOM 2636 C C . THR B 1 28 ? -15.492 16.094 8.75 1 98.62 28 THR B C 1
ATOM 2638 O O . THR B 1 28 ? -14.633 16.938 8.484 1 98.62 28 THR B O 1
ATOM 2641 N N . ALA B 1 29 ? -15.266 14.945 9.32 1 98.88 29 ALA B N 1
ATOM 2642 C CA . ALA B 1 29 ? -13.891 14.531 9.586 1 98.88 29 ALA B CA 1
ATOM 2643 C C . ALA B 1 29 ? -13.078 14.484 8.297 1 98.88 29 ALA B C 1
ATOM 2645 O O . ALA B 1 29 ? -11.914 14.898 8.273 1 98.88 29 ALA B O 1
ATOM 2646 N N . LEU B 1 30 ? -13.672 13.992 7.211 1 98.75 30 LEU B N 1
ATOM 2647 C CA . LEU B 1 30 ? -13 13.898 5.918 1 98.75 30 LEU B CA 1
ATOM 2648 C C . LEU B 1 30 ? -12.602 15.281 5.41 1 98.75 30 LEU B C 1
ATOM 2650 O O . LEU B 1 30 ? -11.477 15.469 4.93 1 98.75 30 LEU B O 1
ATOM 2654 N N . ASP B 1 31 ? -13.516 16.219 5.492 1 98.81 31 ASP B N 1
ATOM 2655 C CA . ASP B 1 31 ? -13.219 17.594 5.086 1 98.81 31 ASP B CA 1
ATOM 2656 C C . ASP B 1 31 ? -12.055 18.172 5.891 1 98.81 31 ASP B C 1
ATOM 2658 O O . ASP B 1 31 ? -11.195 18.859 5.344 1 98.81 31 ASP B O 1
ATOM 2662 N N . ALA B 1 32 ? -12.086 17.906 7.152 1 98.94 32 ALA B N 1
ATOM 2663 C CA . ALA B 1 32 ? -11.07 18.453 8.055 1 98.94 32 ALA B CA 1
ATOM 2664 C C . ALA B 1 32 ? -9.688 17.891 7.73 1 98.94 32 ALA B C 1
ATOM 2666 O O . ALA B 1 32 ? -8.703 18.625 7.707 1 98.94 32 ALA B O 1
ATOM 2667 N N . VAL B 1 33 ? -9.617 16.578 7.512 1 98.94 33 VAL B N 1
ATOM 2668 C CA . VAL B 1 33 ? -8.344 15.969 7.148 1 98.94 33 VAL B CA 1
ATOM 2669 C C . VAL B 1 33 ? -7.824 16.578 5.852 1 98.94 33 VAL B C 1
ATOM 2671 O O . VAL B 1 33 ? -6.645 16.922 5.75 1 98.94 33 VAL B O 1
ATOM 2674 N N . GLU B 1 34 ? -8.672 16.719 4.852 1 98.94 34 GLU B N 1
ATOM 2675 C CA . GLU B 1 34 ? -8.258 17.281 3.574 1 98.94 34 GLU B CA 1
ATOM 2676 C C . GLU B 1 34 ? -7.746 18.719 3.75 1 98.94 34 GLU B C 1
ATOM 2678 O O . GLU B 1 34 ? -6.676 19.062 3.248 1 98.94 34 GLU B O 1
ATOM 2683 N N . LYS B 1 35 ? -8.516 19.547 4.473 1 98.94 35 LYS B N 1
ATOM 2684 C CA . LYS B 1 35 ? -8.148 20.953 4.629 1 98.94 35 LYS B CA 1
ATOM 2685 C C . LYS B 1 35 ? -6.875 21.094 5.453 1 98.94 35 LYS B C 1
ATOM 2687 O O . LYS B 1 35 ? -6.035 21.953 5.164 1 98.94 35 LYS B O 1
ATOM 2692 N N . GLY B 1 36 ? -6.773 20.297 6.504 1 98.94 36 GLY B N 1
ATOM 2693 C CA . GLY B 1 36 ? -5.57 20.344 7.32 1 98.94 36 GLY B CA 1
ATOM 2694 C C . GLY B 1 36 ? -4.32 19.953 6.559 1 98.94 36 GLY B C 1
ATOM 2695 O O . GLY B 1 36 ? -3.316 20.672 6.594 1 98.94 36 GLY B O 1
ATOM 2696 N N . CYS B 1 37 ? -4.336 18.844 5.859 1 98.94 37 CYS B N 1
ATOM 2697 C CA . CYS B 1 37 ? -3.189 18.391 5.082 1 98.94 37 CYS B CA 1
ATOM 2698 C C . CYS B 1 37 ? -2.885 19.359 3.943 1 98.94 37 CYS B C 1
ATOM 2700 O O . CYS B 1 37 ? -1.721 19.594 3.617 1 98.94 37 CYS B O 1
ATOM 2702 N N . THR B 1 38 ? -3.928 19.891 3.346 1 98.88 38 THR B N 1
ATOM 2703 C CA . THR B 1 38 ? -3.746 20.875 2.277 1 98.88 38 THR B CA 1
ATOM 2704 C C . THR B 1 38 ? -2.99 22.094 2.787 1 98.88 38 THR B C 1
ATOM 2706 O O . THR B 1 38 ? -2.143 22.641 2.082 1 98.88 38 THR B O 1
ATOM 2709 N N . ALA B 1 39 ? -3.334 22.531 3.996 1 98.88 39 ALA B N 1
ATOM 2710 C CA . ALA B 1 39 ? -2.621 23.672 4.582 1 98.88 39 ALA B CA 1
ATOM 2711 C C . ALA B 1 39 ? -1.12 23.391 4.637 1 98.88 39 ALA B C 1
ATOM 2713 O O . ALA B 1 39 ? -0.316 24.281 4.32 1 98.88 39 ALA B O 1
ATOM 2714 N N . CYS B 1 40 ? -0.769 22.219 5.008 1 98.19 40 CYS B N 1
ATOM 2715 C CA . CYS B 1 40 ? 0.642 21.844 5.07 1 98.19 40 CYS B CA 1
ATOM 2716 C C . CYS B 1 40 ? 1.25 21.781 3.674 1 98.19 40 CYS B C 1
ATOM 2718 O O . CYS B 1 40 ? 2.396 22.188 3.473 1 98.19 40 CYS B O 1
ATOM 2720 N N . GLU B 1 41 ? 0.535 21.203 2.727 1 98.5 41 GLU B N 1
ATOM 2721 C CA . GLU B 1 41 ? 1.014 21.172 1.348 1 98.5 41 GLU B CA 1
ATOM 2722 C C . GLU B 1 41 ? 1.305 22.562 0.821 1 98.5 41 GLU B C 1
ATOM 2724 O O . GLU B 1 41 ? 2.359 22.812 0.23 1 98.5 41 GLU B O 1
ATOM 2729 N N . GLU B 1 42 ? 0.417 23.453 1.067 1 98.38 42 GLU B N 1
ATOM 2730 C CA . GLU B 1 42 ? 0.536 24.828 0.572 1 98.38 42 GLU B CA 1
ATOM 2731 C C . GLU B 1 42 ? 1.682 25.562 1.258 1 98.38 42 GLU B C 1
ATOM 2733 O O . GLU B 1 42 ? 2.379 26.359 0.627 1 98.38 42 GLU B O 1
ATOM 2738 N N . GLU B 1 43 ? 1.844 25.266 2.51 1 98 43 GLU B N 1
ATOM 2739 C CA . GLU B 1 43 ? 2.873 25.953 3.285 1 98 43 GLU B CA 1
ATOM 2740 C C . GLU B 1 43 ? 4.227 25.266 3.127 1 98 43 GLU B C 1
ATOM 2742 O O . GLU B 1 43 ? 5.246 25.781 3.584 1 98 43 GLU B O 1
ATOM 2747 N N . GLN B 1 44 ? 4.227 24.172 2.436 1 97.25 44 GLN B N 1
ATOM 2748 C CA . GLN B 1 44 ? 5.449 23.406 2.266 1 97.25 44 GLN B CA 1
ATOM 2749 C C . GLN B 1 44 ? 6.09 23.078 3.615 1 97.25 44 GLN B C 1
ATOM 2751 O O . GLN B 1 44 ? 7.273 23.359 3.828 1 97.25 44 GLN B O 1
ATOM 2756 N N . CYS B 1 45 ? 5.246 22.422 4.508 1 96.69 45 CYS B N 1
ATOM 2757 C CA . CYS B 1 45 ? 5.672 22.203 5.883 1 96.69 45 CYS B CA 1
ATOM 2758 C C . CYS B 1 45 ? 7.012 21.484 5.934 1 96.69 45 CYS B C 1
ATOM 2760 O O . CYS B 1 45 ? 7.156 20.391 5.371 1 96.69 45 CYS B O 1
ATOM 2762 N N . ASP B 1 46 ? 8.047 22.125 6.516 1 93 46 ASP B N 1
ATOM 2763 C CA . ASP B 1 46 ? 9.391 21.641 6.785 1 93 46 ASP B CA 1
ATOM 2764 C C . ASP B 1 46 ? 10.109 21.25 5.492 1 93 46 ASP B C 1
ATOM 2766 O O . ASP B 1 46 ? 11.18 20.641 5.523 1 93 46 ASP B O 1
ATOM 2770 N N . GLY B 1 47 ? 9.5 21.547 4.387 1 93.38 47 GLY B N 1
ATOM 2771 C CA . GLY B 1 47 ? 10.102 21.203 3.105 1 93.38 47 GLY B CA 1
ATOM 2772 C C . GLY B 1 47 ? 9.938 19.734 2.74 1 93.38 47 GLY B C 1
ATOM 2773 O O . GLY B 1 47 ? 10.555 19.266 1.787 1 93.38 47 GLY B O 1
ATOM 2774 N N . THR B 1 48 ? 9.102 19.016 3.504 1 94.44 48 THR B N 1
ATOM 2775 C CA . THR B 1 48 ? 8.922 17.594 3.277 1 94.44 48 THR B CA 1
ATOM 2776 C C . THR B 1 48 ? 7.465 17.281 2.957 1 94.44 48 THR B C 1
ATOM 2778 O O . THR B 1 48 ? 7.105 16.109 2.77 1 94.44 48 THR B O 1
ATOM 2781 N N . VAL B 1 49 ? 6.605 18.297 2.998 1 97.44 49 VAL B N 1
ATOM 2782 C CA . VAL B 1 49 ? 5.207 18.188 2.6 1 97.44 49 VAL B CA 1
ATOM 2783 C C . VAL B 1 49 ? 4.879 19.25 1.549 1 97.44 49 VAL B C 1
ATOM 2785 O O . VAL B 1 49 ? 5.109 20.438 1.766 1 97.44 49 VAL B O 1
ATOM 2788 N N . GLY B 1 50 ? 4.336 18.734 0.427 1 97.5 50 GLY B N 1
ATOM 2789 C CA . GLY B 1 50 ? 3.977 19.672 -0.613 1 97.5 50 GLY B CA 1
ATOM 2790 C C . GLY B 1 50 ? 5.102 19.938 -1.599 1 97.5 50 GLY B C 1
ATOM 2791 O O . GLY B 1 50 ? 6.172 19.344 -1.498 1 97.5 50 GLY B O 1
ATOM 2792 N N . TYR B 1 51 ? 4.871 20.828 -2.535 1 97.75 51 TYR B N 1
ATOM 2793 C CA . TYR B 1 51 ? 5.812 21.141 -3.602 1 97.75 51 TYR B CA 1
ATOM 2794 C C . TYR B 1 51 ? 7.086 21.766 -3.037 1 97.75 51 TYR B C 1
ATOM 2796 O O . TYR B 1 51 ? 7.074 22.328 -1.935 1 97.75 51 TYR B O 1
ATOM 2804 N N . GLY B 1 52 ? 8.219 21.625 -3.727 1 96.19 52 GLY B N 1
ATOM 2805 C CA . GLY B 1 52 ? 9.414 22.406 -3.441 1 96.19 52 GLY B CA 1
ATOM 2806 C C . GLY B 1 52 ? 10.398 21.688 -2.549 1 96.19 52 GLY B C 1
ATOM 2807 O O . GLY B 1 52 ? 11.484 22.203 -2.262 1 96.19 52 GLY B O 1
ATOM 2808 N N . GLY B 1 53 ? 10.008 20.422 -2.176 1 93.38 53 GLY B N 1
ATOM 2809 C CA . GLY B 1 53 ? 10.922 19.719 -1.296 1 93.38 53 GLY B CA 1
ATOM 2810 C C . GLY B 1 53 ? 11.227 18.297 -1.766 1 93.38 53 GLY B C 1
ATOM 2811 O O . GLY B 1 53 ? 10.633 17.828 -2.732 1 93.38 53 GLY B O 1
ATOM 2812 N N . SER B 1 54 ? 12.305 17.703 -1.192 1 96 54 SER B N 1
ATOM 2813 C CA . SER B 1 54 ? 12.719 16.297 -1.288 1 96 54 SER B CA 1
ATOM 2814 C C . SER B 1 54 ? 12.789 15.844 -2.74 1 96 54 SER B C 1
ATOM 2816 O O . SER B 1 54 ? 12.102 14.891 -3.129 1 96 54 SER B O 1
ATOM 2818 N N . PRO B 1 55 ? 13.672 16.438 -3.537 1 97.44 55 PRO B N 1
ATOM 2819 C CA . PRO B 1 55 ? 13.789 15.977 -4.922 1 97.44 55 PRO B CA 1
ATOM 2820 C C . PRO B 1 55 ? 14.328 14.547 -5.016 1 97.44 55 PRO B C 1
ATOM 2822 O O . PRO B 1 55 ? 15.125 14.125 -4.172 1 97.44 55 PRO B O 1
ATOM 2825 N N . ASP B 1 56 ? 13.883 13.82 -6.039 1 97.75 56 ASP B N 1
ATOM 2826 C CA . ASP B 1 56 ? 14.445 12.492 -6.281 1 97.75 56 ASP B CA 1
ATOM 2827 C C . ASP B 1 56 ? 15.789 12.586 -7 1 97.75 56 ASP B C 1
ATOM 2829 O O . ASP B 1 56 ? 16.359 13.68 -7.129 1 97.75 56 ASP B O 1
ATOM 2833 N N . GLU B 1 57 ? 16.328 11.484 -7.434 1 98.12 57 GLU B N 1
ATOM 2834 C CA . GLU B 1 57 ? 17.656 11.445 -8.023 1 98.12 57 GLU B CA 1
ATOM 2835 C C . GLU B 1 57 ? 17.703 12.227 -9.336 1 98.12 57 GLU B C 1
ATOM 2837 O O . GLU B 1 57 ? 18.781 12.555 -9.828 1 98.12 57 GLU B O 1
ATOM 2842 N N . ASN B 1 58 ? 16.547 12.5 -9.914 1 97.56 58 ASN B N 1
ATOM 2843 C CA . ASN B 1 58 ? 16.484 13.273 -11.148 1 97.56 58 ASN B CA 1
ATOM 2844 C C . ASN B 1 58 ? 16.141 14.734 -10.883 1 97.56 58 ASN B C 1
ATOM 2846 O O . ASN B 1 58 ? 15.914 15.508 -11.812 1 97.56 58 ASN B O 1
ATOM 2850 N N . GLY B 1 59 ? 15.984 15.062 -9.633 1 97.88 59 GLY B N 1
ATOM 2851 C CA . GLY B 1 59 ? 15.672 16.422 -9.25 1 97.88 59 GLY B CA 1
ATOM 2852 C C . GLY B 1 59 ? 14.18 16.719 -9.227 1 97.88 59 GLY B C 1
ATOM 2853 O O . GLY B 1 59 ? 13.766 17.859 -9.023 1 97.88 59 GLY B O 1
ATOM 2854 N N . GLU B 1 60 ? 13.406 15.75 -9.375 1 98.06 60 GLU B N 1
ATOM 2855 C CA . GLU B 1 60 ? 11.961 15.938 -9.422 1 98.06 60 GLU B CA 1
ATOM 2856 C C . GLU B 1 60 ? 11.328 15.742 -8.047 1 98.06 60 GLU B C 1
ATOM 2858 O O . GLU B 1 60 ? 11.703 14.82 -7.316 1 98.06 60 GLU B O 1
ATOM 2863 N N . THR B 1 61 ? 10.406 16.641 -7.676 1 97.94 61 THR B N 1
ATOM 2864 C CA . THR B 1 61 ? 9.57 16.453 -6.492 1 97.94 61 THR B CA 1
ATOM 2865 C C . THR B 1 61 ? 8.273 15.742 -6.852 1 97.94 61 THR B C 1
ATOM 2867 O O . THR B 1 61 ? 7.578 16.141 -7.793 1 97.94 61 THR B O 1
ATOM 2870 N N . THR B 1 62 ? 7.969 14.648 -6.215 1 98.25 62 THR B N 1
ATOM 2871 C CA . THR B 1 62 ? 6.699 13.938 -6.336 1 98.25 62 THR B CA 1
ATOM 2872 C C . THR B 1 62 ? 6.012 13.82 -4.977 1 98.25 62 THR B C 1
ATOM 2874 O O . THR B 1 62 ? 6.648 14.008 -3.938 1 98.25 62 THR B O 1
ATOM 2877 N N . LEU B 1 63 ? 4.742 13.617 -5.02 1 98.69 63 LEU B N 1
ATOM 2878 C CA . LEU B 1 63 ? 3.969 13.602 -3.779 1 98.69 63 LEU B CA 1
ATOM 2879 C C . LEU B 1 63 ? 3.201 12.297 -3.629 1 98.69 63 LEU B C 1
ATOM 2881 O O . LEU B 1 63 ? 2.777 11.703 -4.625 1 98.69 63 LEU B O 1
ATOM 2885 N N . ASP B 1 64 ? 3.012 11.812 -2.43 1 98.75 64 ASP B N 1
ATOM 2886 C CA . ASP B 1 64 ? 2.111 10.742 -2.018 1 98.75 64 ASP B CA 1
ATOM 2887 C C . ASP B 1 64 ? 1.072 11.242 -1.02 1 98.75 64 ASP B C 1
ATOM 2889 O O . ASP B 1 64 ? 1.372 12.102 -0.184 1 98.75 64 ASP B O 1
ATOM 2893 N N . ALA B 1 65 ? -0.113 10.711 -1.101 1 98.94 65 ALA B N 1
ATOM 2894 C CA . ALA B 1 65 ? -1.157 11.102 -0.157 1 98.94 65 ALA B CA 1
ATOM 2895 C C . ALA B 1 65 ? -2.244 10.039 -0.069 1 98.94 65 ALA B C 1
ATOM 2897 O O . ALA B 1 65 ? -2.428 9.25 -1.001 1 98.94 65 ALA B O 1
ATOM 2898 N N . MET B 1 66 ? -2.92 10.008 0.999 1 98.88 66 MET B N 1
ATOM 2899 C CA . MET B 1 66 ? -4.098 9.156 1.151 1 98.88 66 MET B CA 1
ATOM 2900 C C . MET B 1 66 ? -5.098 9.781 2.119 1 98.88 66 MET B C 1
ATOM 2902 O O . MET B 1 66 ? -4.723 10.594 2.963 1 98.88 66 MET B O 1
ATOM 2906 N N . ILE B 1 67 ? -6.336 9.492 1.977 1 98.94 67 ILE B N 1
ATOM 2907 C CA . ILE B 1 67 ? -7.418 9.875 2.875 1 98.94 67 ILE B CA 1
ATOM 2908 C C . ILE B 1 67 ? -8.391 8.711 3.041 1 98.94 67 ILE B C 1
ATOM 2910 O O . ILE B 1 67 ? -8.688 7.996 2.078 1 98.94 67 ILE B O 1
ATOM 2914 N N . MET B 1 68 ? -8.805 8.414 4.242 1 98.94 68 MET B N 1
ATOM 2915 C CA . MET B 1 68 ? -9.633 7.254 4.547 1 98.94 68 MET B CA 1
ATOM 2916 C C . MET B 1 68 ? -10.812 7.641 5.426 1 98.94 68 MET B C 1
ATOM 2918 O O . MET B 1 68 ? -10.656 8.367 6.41 1 98.94 68 MET B O 1
ATOM 2922 N N . ASP B 1 69 ? -11.961 7.215 5.031 1 98.81 69 ASP B N 1
ATOM 2923 C CA . ASP B 1 69 ? -13.211 7.379 5.766 1 98.81 69 ASP B CA 1
ATOM 2924 C C . ASP B 1 69 ? -13.461 6.195 6.695 1 98.81 69 ASP B C 1
ATOM 2926 O O . ASP B 1 69 ? -13.844 5.113 6.242 1 98.81 69 ASP B O 1
ATOM 2930 N N . GLY B 1 70 ? -13.336 6.461 8 1 98.69 70 GLY B N 1
ATOM 2931 C CA . GLY B 1 70 ? -13.445 5.387 8.969 1 98.69 70 GLY B CA 1
ATOM 2932 C C . GLY B 1 70 ? -14.859 4.84 9.094 1 98.69 70 GLY B C 1
ATOM 2933 O O . GLY B 1 70 ? -15.062 3.756 9.641 1 98.69 70 GLY B O 1
ATOM 2934 N N . THR B 1 71 ? -15.812 5.57 8.586 1 97.38 71 THR B N 1
ATOM 2935 C CA . THR B 1 71 ? -17.203 5.129 8.664 1 97.38 71 THR B CA 1
ATOM 2936 C C . THR B 1 71 ? -17.516 4.121 7.559 1 97.38 71 THR B C 1
ATOM 2938 O O . THR B 1 71 ? -18.031 3.039 7.828 1 97.38 71 THR B O 1
ATOM 2941 N N . THR B 1 72 ? -17.188 4.422 6.375 1 97.44 72 THR B N 1
ATOM 2942 C CA . THR B 1 72 ? -17.5 3.564 5.234 1 97.44 72 THR B CA 1
ATOM 2943 C C . THR B 1 72 ? -16.344 2.602 4.949 1 97.44 72 THR B C 1
ATOM 2945 O O . THR B 1 72 ? -16.516 1.646 4.188 1 97.44 72 THR B O 1
ATOM 2948 N N . MET B 1 73 ? -15.234 2.877 5.457 1 98.69 73 MET B N 1
ATOM 2949 C CA . MET B 1 73 ? -13.984 2.16 5.211 1 98.69 73 MET B CA 1
ATOM 2950 C C . MET B 1 73 ? -13.5 2.387 3.783 1 98.69 73 MET B C 1
ATOM 2952 O O . MET B 1 73 ? -12.672 1.633 3.277 1 98.69 73 MET B O 1
ATOM 2956 N N . ASN B 1 74 ? -14.047 3.414 3.109 1 98.44 74 ASN B N 1
ATOM 2957 C CA . ASN B 1 74 ? -13.547 3.816 1.799 1 98.44 74 ASN B CA 1
ATOM 2958 C C . ASN B 1 74 ? -12.281 4.656 1.915 1 98.44 74 ASN B C 1
ATOM 2960 O O . ASN B 1 74 ? -11.992 5.211 2.977 1 98.44 74 ASN B O 1
ATOM 2964 N N . MET B 1 75 ? -11.523 4.703 0.783 1 98.81 75 MET B N 1
ATOM 2965 C CA . MET B 1 75 ? -10.289 5.484 0.799 1 98.81 75 MET B CA 1
ATOM 2966 C C . MET B 1 75 ? -9.938 5.977 -0.601 1 98.81 75 MET B C 1
ATOM 2968 O O . MET B 1 75 ? -10.516 5.516 -1.588 1 98.81 75 MET B O 1
ATOM 2972 N N . GLY B 1 76 ? -9.109 6.93 -0.678 1 98.94 76 GLY B N 1
ATOM 2973 C CA . GLY B 1 76 ? -8.414 7.383 -1.872 1 98.94 76 GLY B CA 1
ATOM 2974 C C . GLY B 1 76 ? -6.945 7.672 -1.63 1 98.94 76 GLY B C 1
ATOM 2975 O O . GLY B 1 76 ? -6.578 8.188 -0.573 1 98.94 76 GLY B O 1
ATOM 2976 N N . ALA B 1 77 ? -6.156 7.355 -2.609 1 99 77 ALA B N 1
ATOM 2977 C CA . ALA B 1 77 ? -4.723 7.59 -2.477 1 99 77 ALA B CA 1
ATOM 2978 C C . ALA B 1 77 ? -4.086 7.883 -3.832 1 99 77 ALA B C 1
ATOM 2980 O O . ALA B 1 77 ? -4.609 7.48 -4.871 1 99 77 ALA B O 1
ATOM 2981 N N . VAL B 1 78 ? -3.016 8.594 -3.807 1 98.94 78 VAL B N 1
ATOM 2982 C CA . VAL B 1 78 ? -2.154 8.797 -4.969 1 98.94 78 VAL B CA 1
ATOM 2983 C C . VAL B 1 78 ? -0.703 8.516 -4.59 1 98.94 78 VAL B C 1
ATOM 2985 O O . VAL B 1 78 ? -0.272 8.828 -3.477 1 98.94 78 VAL B O 1
ATOM 2988 N N . ALA B 1 79 ? -0.041 7.836 -5.441 1 98.88 79 ALA B N 1
ATOM 2989 C CA . ALA B 1 79 ? 1.35 7.441 -5.238 1 98.88 79 ALA B CA 1
ATOM 2990 C C . ALA B 1 79 ? 2.234 7.945 -6.375 1 98.88 79 ALA B C 1
ATOM 2992 O O . ALA B 1 79 ? 1.871 7.832 -7.551 1 98.88 79 ALA B O 1
ATOM 2993 N N . ALA B 1 80 ? 3.387 8.523 -5.969 1 98.56 80 ALA B N 1
ATOM 2994 C CA . ALA B 1 80 ? 4.312 9.086 -6.949 1 98.56 80 ALA B CA 1
ATOM 2995 C C . ALA B 1 80 ? 3.598 10.062 -7.875 1 98.56 80 ALA B C 1
ATOM 2997 O O . ALA B 1 80 ? 3.773 10.016 -9.094 1 98.56 80 ALA B O 1
ATOM 2998 N N . LEU B 1 81 ? 2.73 10.859 -7.301 1 98.88 81 LEU B N 1
ATOM 2999 C CA . LEU B 1 81 ? 2.008 11.883 -8.055 1 98.88 81 LEU B CA 1
ATOM 3000 C C . LEU B 1 81 ? 2.957 12.961 -8.547 1 98.88 81 LEU B C 1
ATOM 3002 O O . LEU B 1 81 ? 3.744 13.508 -7.773 1 98.88 81 LEU B O 1
ATOM 3006 N N . ARG B 1 82 ? 2.826 13.266 -9.812 1 98.56 82 ARG B N 1
ATOM 3007 C CA . ARG B 1 82 ? 3.734 14.211 -10.445 1 98.56 82 ARG B CA 1
ATOM 3008 C C . ARG B 1 82 ? 2.996 15.477 -10.875 1 98.56 82 ARG B C 1
ATOM 3010 O O . ARG B 1 82 ? 1.887 15.406 -11.406 1 98.56 82 ARG B O 1
ATOM 3017 N N . ARG B 1 83 ? 3.562 16.594 -10.531 1 98.81 83 ARG B N 1
ATOM 3018 C CA . ARG B 1 83 ? 3.23 17.875 -11.141 1 98.81 83 ARG B CA 1
ATOM 3019 C C . ARG B 1 83 ? 1.85 18.359 -10.695 1 98.81 83 ARG B C 1
ATOM 3021 O O . ARG B 1 83 ? 1.172 19.078 -11.43 1 98.81 83 ARG B O 1
ATOM 3028 N N . ILE B 1 84 ? 1.316 17.906 -9.562 1 98.88 84 ILE B N 1
ATOM 3029 C CA . ILE B 1 84 ? 0.1 18.406 -8.93 1 98.88 84 ILE B CA 1
ATOM 3030 C C . ILE B 1 84 ? 0.39 18.797 -7.484 1 98.88 84 ILE B C 1
ATOM 3032 O O . ILE B 1 84 ? 0.834 17.969 -6.688 1 98.88 84 ILE B O 1
ATOM 3036 N N . LYS B 1 85 ? 0.093 19.984 -7.062 1 98.75 85 LYS B N 1
ATOM 3037 C CA . LYS B 1 85 ? 0.472 20.484 -5.742 1 98.75 85 LYS B CA 1
ATOM 3038 C C . LYS B 1 85 ? -0.459 19.938 -4.66 1 98.75 85 LYS B C 1
ATOM 3040 O O . LYS B 1 85 ? -0.025 19.656 -3.541 1 98.75 85 LYS B O 1
ATOM 3045 N N . LYS B 1 86 ? -1.726 19.781 -5 1 98.69 86 LYS B N 1
ATOM 3046 C CA . LYS B 1 86 ? -2.729 19.438 -3.992 1 98.69 86 LYS B CA 1
ATOM 3047 C C . LYS B 1 86 ? -2.959 17.922 -3.934 1 98.69 86 LYS B C 1
ATOM 3049 O O . LYS B 1 86 ? -4.062 17.453 -4.211 1 98.69 86 LYS B O 1
ATOM 3054 N N . ALA B 1 87 ? -2.008 17.234 -3.453 1 98.88 87 ALA B N 1
ATOM 3055 C CA . ALA B 1 87 ? -2 15.773 -3.512 1 98.88 87 ALA B CA 1
ATOM 3056 C C . ALA B 1 87 ? -3.148 15.188 -2.695 1 98.88 87 ALA B C 1
ATOM 3058 O O . ALA B 1 87 ? -3.832 14.266 -3.148 1 98.88 87 ALA B O 1
ATOM 3059 N N . ILE B 1 88 ? -3.428 15.68 -1.472 1 98.94 88 ILE B N 1
ATOM 3060 C CA . ILE B 1 88 ? -4.461 15.102 -0.614 1 98.94 88 ILE B CA 1
ATOM 3061 C C . ILE B 1 88 ? -5.832 15.32 -1.242 1 98.94 88 ILE B C 1
ATOM 3063 O O . ILE B 1 88 ? -6.734 14.5 -1.085 1 98.94 88 ILE B O 1
ATOM 3067 N N . SER B 1 89 ? -5.961 16.406 -1.917 1 98.94 89 SER B N 1
ATOM 3068 C CA . SER B 1 89 ? -7.227 16.656 -2.594 1 98.94 89 SER B CA 1
ATOM 3069 C C . SER B 1 89 ? -7.418 15.719 -3.781 1 98.94 89 SER B C 1
ATOM 3071 O O . SER B 1 89 ? -8.547 15.328 -4.094 1 98.94 89 SER B O 1
ATOM 3073 N N . VAL B 1 90 ? -6.328 15.422 -4.508 1 98.94 90 VAL B N 1
ATOM 3074 C CA . VAL B 1 90 ? -6.434 14.422 -5.562 1 98.94 90 VAL B CA 1
ATOM 3075 C C . VAL B 1 90 ? -6.844 13.078 -4.965 1 98.94 90 VAL B C 1
ATOM 3077 O O . VAL B 1 90 ? -7.695 12.375 -5.516 1 98.94 90 VAL B O 1
ATOM 3080 N N . ALA B 1 91 ? -6.262 12.727 -3.834 1 98.94 91 ALA B N 1
ATOM 3081 C CA . ALA B 1 91 ? -6.648 11.5 -3.145 1 98.94 91 ALA B CA 1
ATOM 3082 C C . ALA B 1 91 ? -8.133 11.508 -2.797 1 98.94 91 ALA B C 1
ATOM 3084 O O . ALA B 1 91 ? -8.828 10.508 -2.965 1 98.94 91 ALA B O 1
ATOM 3085 N N . ARG B 1 92 ? -8.625 12.648 -2.307 1 98.88 92 ARG B N 1
ATOM 3086 C CA . ARG B 1 92 ? -10.047 12.805 -2.008 1 98.88 92 ARG B CA 1
ATOM 3087 C C . ARG B 1 92 ? -10.891 12.586 -3.256 1 98.88 92 ARG B C 1
ATOM 3089 O O . ARG B 1 92 ? -11.969 11.992 -3.182 1 98.88 92 ARG B O 1
ATOM 3096 N N . HIS B 1 93 ? -10.414 13.086 -4.379 1 98.75 93 HIS B N 1
ATOM 3097 C CA . HIS B 1 93 ? -11.133 12.906 -5.633 1 98.75 93 HIS B CA 1
ATOM 3098 C C . HIS B 1 93 ? -11.141 11.438 -6.062 1 98.75 93 HIS B C 1
ATOM 3100 O O . HIS B 1 93 ? -12.117 10.969 -6.652 1 98.75 93 HIS B O 1
ATOM 3106 N N . VAL B 1 94 ? -10.062 10.695 -5.836 1 98.94 94 VAL B N 1
ATOM 3107 C CA . VAL B 1 94 ? -10.062 9.258 -6.102 1 98.94 94 VAL B CA 1
ATOM 3108 C C . VAL B 1 94 ? -11.164 8.586 -5.285 1 98.94 94 VAL B C 1
ATOM 3110 O O . VAL B 1 94 ? -11.93 7.77 -5.812 1 98.94 94 VAL B O 1
ATOM 3113 N N . LEU B 1 95 ? -11.281 8.914 -4.02 1 98.62 95 LEU B N 1
ATOM 3114 C CA . LEU B 1 95 ? -12.273 8.352 -3.107 1 98.62 95 LEU B CA 1
ATOM 3115 C C . LEU B 1 95 ? -13.688 8.641 -3.6 1 98.62 95 LEU B C 1
ATOM 3117 O O . LEU B 1 95 ? -14.562 7.77 -3.531 1 98.62 95 LEU B O 1
ATOM 3121 N N . HIS B 1 96 ? -13.898 9.836 -4.129 1 97.62 96 HIS B N 1
ATOM 3122 C CA . HIS B 1 96 ? -15.25 10.312 -4.391 1 97.62 96 HIS B CA 1
ATOM 3123 C C . HIS B 1 96 ? -15.68 10 -5.82 1 97.62 96 HIS B C 1
ATOM 3125 O O . HIS B 1 96 ? -16.859 9.781 -6.082 1 97.62 96 HIS B O 1
ATOM 3131 N N . TYR B 1 97 ? -14.711 9.953 -6.758 1 98.12 97 TYR B N 1
ATOM 3132 C CA . TYR B 1 97 ? -15.125 9.945 -8.156 1 98.12 97 TYR B CA 1
ATOM 3133 C C . TYR B 1 97 ? -14.75 8.625 -8.828 1 98.12 97 TYR B C 1
ATOM 3135 O O . TYR B 1 97 ? -14.938 8.461 -10.039 1 98.12 97 TYR B O 1
ATOM 3143 N N . THR B 1 98 ? -14.234 7.668 -8.102 1 98.19 98 THR B N 1
ATOM 3144 C CA . THR B 1 98 ? -13.906 6.359 -8.656 1 98.19 98 THR B CA 1
ATOM 3145 C C . THR B 1 98 ? -14.281 5.246 -7.684 1 98.19 98 THR B C 1
ATOM 3147 O O . THR B 1 98 ? -14.516 5.504 -6.5 1 98.19 98 THR B O 1
ATOM 3150 N N . ASP B 1 99 ? -14.305 4.047 -8.203 1 96.94 99 ASP B N 1
ATOM 3151 C CA . ASP B 1 99 ? -14.453 2.848 -7.387 1 96.94 99 ASP B CA 1
ATOM 3152 C C . ASP B 1 99 ? -13.094 2.291 -6.98 1 96.94 99 ASP B C 1
ATOM 3154 O O . ASP B 1 99 ? -12.992 1.161 -6.496 1 96.94 99 ASP B O 1
ATOM 3158 N N . HIS B 1 100 ? -12.016 3.074 -7.262 1 98.44 100 HIS B N 1
ATOM 3159 C CA . HIS B 1 100 ? -10.664 2.635 -6.934 1 98.44 100 HIS B CA 1
ATOM 3160 C C . HIS B 1 100 ? -10.195 3.238 -5.613 1 98.44 100 HIS B C 1
ATOM 3162 O O . HIS B 1 100 ? -10.828 4.148 -5.082 1 98.44 100 HIS B O 1
ATOM 3168 N N . SER B 1 101 ? -9.094 2.68 -5.105 1 98.81 101 SER B N 1
ATOM 3169 C CA . SER B 1 101 ? -8.531 3.139 -3.838 1 98.81 101 SER B CA 1
ATOM 3170 C C . SER B 1 101 ? -7.215 3.873 -4.047 1 98.81 101 SER B C 1
ATOM 3172 O O . SER B 1 101 ? -6.793 4.66 -3.197 1 98.81 101 SER B O 1
ATOM 3174 N N . MET B 1 102 ? -6.566 3.666 -5.211 1 98.94 102 MET B N 1
ATOM 3175 C CA . MET B 1 102 ? -5.254 4.27 -5.402 1 98.94 102 MET B CA 1
ATOM 3176 C C . MET B 1 102 ? -4.938 4.422 -6.887 1 98.94 102 MET B C 1
ATOM 3178 O O . MET B 1 102 ? -5.203 3.52 -7.68 1 98.94 102 MET B O 1
ATOM 3182 N N . LEU B 1 103 ? -4.434 5.566 -7.254 1 98.94 103 LEU B N 1
ATOM 3183 C CA . LEU B 1 103 ? -3.844 5.801 -8.57 1 98.94 103 LEU B CA 1
ATOM 3184 C C . LEU B 1 103 ? -2.381 6.211 -8.438 1 98.94 103 LEU B C 1
ATOM 3186 O O . LEU B 1 103 ? -2.004 6.891 -7.484 1 98.94 103 LEU B O 1
ATOM 3190 N N . ALA B 1 104 ? -1.562 5.848 -9.438 1 98.88 104 ALA B N 1
ATOM 3191 C CA . ALA B 1 104 ? -0.131 6.086 -9.273 1 98.88 104 ALA B CA 1
ATOM 3192 C C . ALA B 1 104 ? 0.474 6.684 -10.547 1 98.88 104 ALA B C 1
ATOM 3194 O O . ALA B 1 104 ? -0.044 6.477 -11.641 1 98.88 104 ALA B O 1
ATOM 3195 N N . GLY B 1 105 ? 1.56 7.43 -10.375 1 98.44 105 GLY B N 1
ATOM 3196 C CA . GLY B 1 105 ? 2.428 7.867 -11.461 1 98.44 105 GLY B CA 1
ATOM 3197 C C . GLY B 1 105 ? 1.803 8.938 -12.328 1 98.44 105 GLY B C 1
ATOM 3198 O O . GLY B 1 105 ? 1.008 9.75 -11.852 1 98.44 105 GLY B O 1
ATOM 3199 N N . SER B 1 106 ? 2.211 8.953 -13.586 1 98.44 106 SER B N 1
ATOM 3200 C CA . SER B 1 106 ? 1.745 9.953 -14.547 1 98.44 106 SER B CA 1
ATOM 3201 C C . SER B 1 106 ? 0.252 9.805 -14.82 1 98.44 106 SER B C 1
ATOM 3203 O O . SER B 1 106 ? -0.434 10.781 -15.109 1 98.44 106 SER B O 1
ATOM 3205 N N . GLN B 1 107 ? -0.224 8.602 -14.688 1 98.75 107 GLN B N 1
ATOM 3206 C CA . GLN B 1 107 ? -1.646 8.375 -14.914 1 98.75 107 GLN B CA 1
ATOM 3207 C C . GLN B 1 107 ? -2.488 8.969 -13.789 1 98.75 107 GLN B C 1
ATOM 3209 O O . GLN B 1 107 ? -3.621 9.398 -14.023 1 98.75 107 GLN B O 1
ATOM 3214 N N . ALA B 1 108 ? -1.922 8.969 -12.57 1 98.88 108 ALA B N 1
ATOM 3215 C CA . ALA B 1 108 ? -2.584 9.703 -11.5 1 98.88 108 ALA B CA 1
ATOM 3216 C C . ALA B 1 108 ? -2.652 11.195 -11.812 1 98.88 108 ALA B C 1
ATOM 3218 O O . ALA B 1 108 ? -3.65 11.852 -11.508 1 98.88 108 ALA B O 1
ATOM 3219 N N . THR B 1 109 ? -1.581 11.75 -12.398 1 98.88 109 THR B N 1
ATOM 3220 C CA . THR B 1 109 ? -1.573 13.141 -12.828 1 98.88 109 THR B CA 1
ATOM 3221 C C . THR B 1 109 ? -2.656 13.391 -13.875 1 98.88 109 THR B C 1
ATOM 3223 O O . THR B 1 109 ? -3.365 14.398 -13.812 1 98.88 109 THR B O 1
ATOM 3226 N N . GLU B 1 110 ? -2.74 12.469 -14.828 1 98.62 110 GLU B N 1
ATOM 3227 C CA . GLU B 1 110 ? -3.758 12.602 -15.867 1 98.62 110 GLU B CA 1
ATOM 3228 C C . GLU B 1 110 ? -5.16 12.633 -15.266 1 98.62 110 GLU B C 1
ATOM 3230 O O . GLU B 1 110 ? -6.004 13.43 -15.688 1 98.62 110 GLU B O 1
ATOM 3235 N N . PHE B 1 111 ? -5.406 11.773 -14.352 1 98.81 111 PHE B N 1
ATOM 3236 C CA . PHE B 1 111 ? -6.676 11.773 -13.633 1 98.81 111 PHE B CA 1
ATOM 3237 C C . PHE B 1 111 ? -6.926 13.133 -12.984 1 98.81 111 PHE B C 1
ATOM 3239 O O . PHE B 1 111 ? -8.008 13.703 -13.117 1 98.81 111 PHE B O 1
ATOM 3246 N N . ALA B 1 112 ? -5.895 13.617 -12.234 1 98.88 112 ALA B N 1
ATOM 3247 C CA . ALA B 1 112 ? -6.016 14.891 -11.531 1 98.88 112 ALA B CA 1
ATOM 3248 C C . ALA B 1 112 ? -6.355 16.016 -12.5 1 98.88 112 ALA B C 1
ATOM 3250 O O . ALA B 1 112 ? -7.238 16.844 -12.219 1 98.88 112 ALA B O 1
ATOM 3251 N N . VAL B 1 113 ? -5.68 16.062 -13.602 1 98.56 113 VAL B N 1
ATOM 3252 C CA . VAL B 1 113 ? -5.902 17.094 -14.594 1 98.56 113 VAL B CA 1
ATOM 3253 C C . VAL B 1 113 ? -7.336 17.016 -15.117 1 98.56 113 VAL B C 1
ATOM 3255 O O . VAL B 1 113 ? -8.016 18.031 -15.25 1 98.56 113 VAL B O 1
ATOM 3258 N N . ARG B 1 114 ? -7.785 15.812 -15.367 1 97.06 114 ARG B N 1
ATOM 3259 C CA . ARG B 1 114 ? -9.148 15.609 -15.836 1 97.06 114 ARG B CA 1
ATOM 3260 C C . ARG B 1 114 ? -10.164 16.078 -14.797 1 97.06 114 ARG B C 1
ATOM 3262 O O . ARG B 1 114 ? -11.258 16.531 -15.148 1 97.06 114 ARG B O 1
ATOM 3269 N N . MET B 1 115 ? -9.789 16 -13.562 1 97.5 115 MET B N 1
ATOM 3270 C CA . MET B 1 115 ? -10.672 16.391 -12.469 1 97.5 115 MET B CA 1
ATOM 3271 C C . MET B 1 115 ? -10.562 17.891 -12.188 1 97.5 115 MET B C 1
ATOM 3273 O O . MET B 1 115 ? -11.18 18.391 -11.25 1 97.5 115 MET B O 1
ATOM 3277 N N . GLY B 1 116 ? -9.695 18.594 -12.898 1 97.25 116 GLY B N 1
ATOM 3278 C CA . GLY B 1 116 ? -9.695 20.047 -12.828 1 97.25 116 GLY B CA 1
ATOM 3279 C C . GLY B 1 116 ? -8.5 20.609 -12.078 1 97.25 116 GLY B C 1
ATOM 3280 O O . GLY B 1 116 ? -8.398 21.812 -11.891 1 97.25 116 GLY B O 1
ATOM 3281 N N . PHE B 1 117 ? -7.613 19.766 -11.68 1 98.62 117 PHE B N 1
ATOM 3282 C CA . PHE B 1 117 ? -6.434 20.266 -10.977 1 98.62 117 PHE B CA 1
ATOM 3283 C C . PHE B 1 117 ? -5.434 20.859 -11.961 1 98.62 117 PHE B C 1
ATOM 3285 O O . PHE B 1 117 ? -5.367 20.438 -13.117 1 98.62 117 PHE B O 1
ATOM 3292 N N . LYS B 1 118 ? -4.691 21.766 -11.492 1 98.31 118 LYS B N 1
ATOM 3293 C CA . LYS B 1 118 ? -3.68 22.422 -12.312 1 98.31 118 LYS B CA 1
ATOM 3294 C C . LYS B 1 118 ? -2.393 21.609 -12.367 1 98.31 118 LYS B C 1
ATOM 3296 O O . LYS B 1 118 ? -1.857 21.219 -11.336 1 98.31 118 LYS B O 1
ATOM 3301 N N . GLU B 1 119 ? -1.961 21.328 -13.562 1 98.62 119 GLU B N 1
ATOM 3302 C CA . GLU B 1 119 ? -0.67 20.672 -13.75 1 98.62 119 GLU B CA 1
ATOM 3303 C C . GLU B 1 119 ? 0.469 21.688 -13.766 1 98.62 119 GLU B C 1
ATOM 3305 O O . GLU B 1 119 ? 0.465 22.609 -14.57 1 98.62 119 GLU B O 1
ATOM 3310 N N . GLU B 1 120 ? 1.413 21.516 -12.938 1 98.44 120 GLU B N 1
ATOM 3311 C CA . GLU B 1 120 ? 2.543 22.438 -12.852 1 98.44 120 GLU B CA 1
ATOM 3312 C C . GLU B 1 120 ? 3.74 21.766 -12.172 1 98.44 120 GLU B C 1
ATOM 3314 O O . GLU B 1 120 ? 3.582 20.797 -11.43 1 98.44 120 GLU B O 1
ATOM 3319 N N . SER B 1 121 ? 4.859 22.344 -12.438 1 97.75 121 SER B N 1
ATOM 3320 C CA . SER B 1 121 ? 6.066 21.797 -11.82 1 97.75 121 SER B CA 1
ATOM 3321 C C . SER B 1 121 ? 6.02 21.953 -10.305 1 97.75 121 SER B C 1
ATOM 3323 O O . SER B 1 121 ? 5.547 22.969 -9.781 1 97.75 121 SER B O 1
ATOM 3325 N N . LEU B 1 122 ? 6.566 20.953 -9.656 1 98.5 122 LEU B N 1
ATOM 3326 C CA . LEU B 1 122 ? 6.652 21.016 -8.195 1 98.5 122 LEU B CA 1
ATOM 3327 C C . LEU B 1 122 ? 8.047 21.469 -7.758 1 98.5 122 LEU B C 1
ATOM 3329 O O . LEU B 1 122 ? 8.312 21.578 -6.559 1 98.5 122 LEU B O 1
ATOM 3333 N N . GLN B 1 123 ? 8.867 21.672 -8.695 1 97.88 123 GLN B N 1
ATOM 3334 C CA . GLN B 1 123 ? 10.234 22.094 -8.414 1 97.88 123 GLN B CA 1
ATOM 3335 C C . GLN B 1 123 ? 10.297 23.578 -8.07 1 97.88 123 GLN B C 1
ATOM 3337 O O . GLN B 1 123 ? 9.57 24.391 -8.656 1 97.88 123 GLN B O 1
ATOM 3342 N N . THR B 1 124 ? 11.078 23.906 -7.137 1 97.88 124 THR B N 1
ATOM 3343 C CA . THR B 1 124 ? 11.422 25.281 -6.781 1 97.88 124 THR B CA 1
ATOM 3344 C C . THR B 1 124 ? 12.93 25.484 -6.836 1 97.88 124 THR B C 1
ATOM 3346 O O . THR B 1 124 ? 13.688 24.531 -7.035 1 97.88 124 THR B O 1
ATOM 3349 N N . GLU B 1 125 ? 13.352 26.719 -6.68 1 97.62 125 GLU B N 1
ATOM 3350 C CA . GLU B 1 125 ? 14.781 27 -6.625 1 97.62 125 GLU B CA 1
ATOM 3351 C C . GLU B 1 125 ? 15.438 26.25 -5.465 1 97.62 125 GLU B C 1
ATOM 3353 O O . GLU B 1 125 ? 16.578 25.797 -5.574 1 97.62 125 GLU B O 1
ATOM 3358 N N . ILE B 1 126 ? 14.672 26.141 -4.457 1 96.88 126 ILE B N 1
ATOM 3359 C CA . ILE B 1 126 ? 15.172 25.469 -3.262 1 96.88 126 ILE B CA 1
ATOM 3360 C C . ILE B 1 126 ? 15.438 24 -3.57 1 96.88 126 ILE B C 1
ATOM 3362 O O . ILE B 1 126 ? 16.516 23.484 -3.27 1 96.88 126 ILE B O 1
ATOM 3366 N N . SER B 1 127 ? 14.438 23.312 -4.141 1 97.12 127 SER B N 1
ATOM 3367 C CA . SER B 1 127 ? 14.594 21.906 -4.434 1 97.12 127 SER B CA 1
ATOM 3368 C C . SER B 1 127 ? 15.641 21.672 -5.512 1 97.12 127 SER B C 1
ATOM 3370 O O . SER B 1 127 ? 16.359 20.672 -5.488 1 97.12 127 SER B O 1
ATOM 3372 N N . ARG B 1 128 ? 15.766 22.531 -6.438 1 97.88 128 ARG B N 1
ATOM 3373 C CA . ARG B 1 128 ? 16.781 22.438 -7.484 1 97.88 128 ARG B CA 1
ATOM 3374 C C . ARG B 1 128 ? 18.172 22.531 -6.898 1 97.88 128 ARG B C 1
ATOM 3376 O O . ARG B 1 128 ? 19.062 21.75 -7.266 1 97.88 128 ARG B O 1
ATOM 3383 N N . ASP B 1 129 ? 18.344 23.516 -6.051 1 98.19 129 ASP B N 1
ATOM 3384 C CA . ASP B 1 129 ? 19.641 23.688 -5.41 1 98.19 129 ASP B CA 1
ATOM 3385 C C . ASP B 1 129 ? 20 22.484 -4.547 1 98.19 129 ASP B C 1
ATOM 3387 O O . ASP B 1 129 ? 21.156 22.062 -4.504 1 98.19 129 ASP B O 1
ATOM 3391 N N . MET B 1 130 ? 19.016 22 -3.812 1 97.12 130 MET B N 1
ATOM 3392 C CA . MET B 1 130 ? 19.203 20.797 -3.018 1 97.12 130 MET B CA 1
ATOM 3393 C C . MET B 1 130 ? 19.734 19.656 -3.883 1 97.12 130 MET B C 1
ATOM 3395 O O . MET B 1 130 ? 20.656 18.953 -3.496 1 97.12 130 MET B O 1
ATOM 3399 N N . TRP B 1 131 ? 19.203 19.453 -5.035 1 98 131 TRP B N 1
ATOM 3400 C CA . TRP B 1 131 ? 19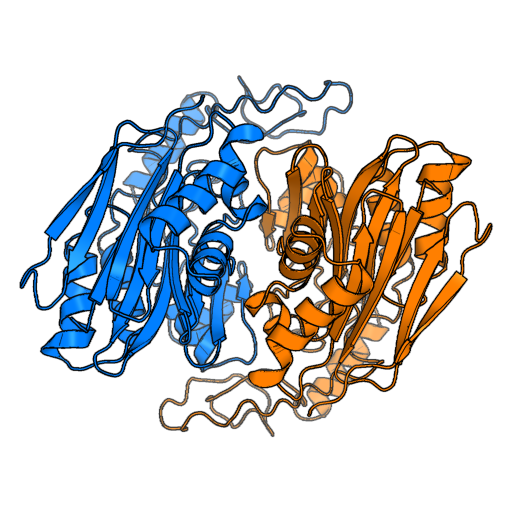.562 18.391 -5.965 1 98 131 TRP B CA 1
ATOM 3401 C C . TRP B 1 131 ? 20.969 18.594 -6.516 1 98 131 TRP B C 1
ATOM 3403 O O . TRP B 1 131 ? 21.766 17.656 -6.57 1 98 131 TRP B O 1
ATOM 3413 N N . ARG B 1 132 ? 21.234 19.812 -6.863 1 98.25 132 ARG B N 1
ATOM 3414 C CA . ARG B 1 132 ? 22.547 20.125 -7.406 1 98.25 132 ARG B CA 1
ATOM 3415 C C . ARG B 1 132 ? 23.641 19.859 -6.383 1 98.25 132 ARG B C 1
ATOM 3417 O O . ARG B 1 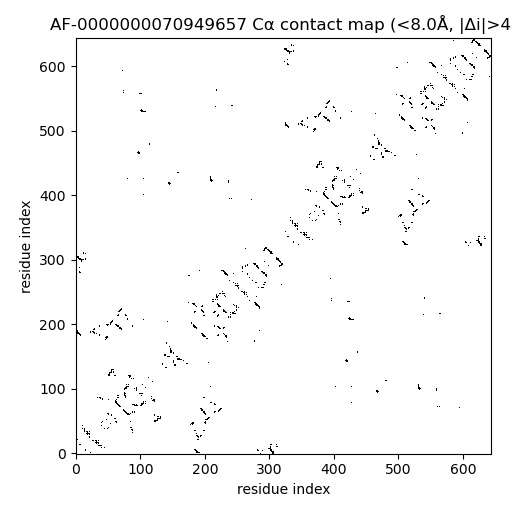132 ? 24.703 19.328 -6.723 1 98.25 132 ARG B O 1
ATOM 3424 N N . LYS B 1 133 ? 23.406 20.312 -5.203 1 98.12 133 LYS B N 1
ATOM 3425 C CA . LYS B 1 133 ? 24.375 20.109 -4.133 1 98.12 133 LYS B CA 1
ATOM 3426 C C . LYS B 1 133 ? 24.609 18.609 -3.895 1 98.12 133 LYS B C 1
ATOM 3428 O O . LYS B 1 133 ? 25.75 18.188 -3.701 1 98.12 133 LYS B O 1
ATOM 3433 N N . TRP B 1 134 ? 23.562 17.891 -3.85 1 97.75 134 TRP B N 1
ATOM 3434 C CA . TRP B 1 134 ? 23.625 16.438 -3.678 1 97.75 134 TRP B CA 1
ATOM 3435 C C . TRP B 1 134 ? 24.453 15.805 -4.789 1 97.75 134 TRP B C 1
ATOM 3437 O O . TRP B 1 134 ? 25.312 14.953 -4.527 1 97.75 134 TRP B O 1
ATOM 3447 N N . LYS B 1 135 ? 24.25 16.188 -6.02 1 97.75 135 LYS B N 1
ATOM 3448 C CA . LYS B 1 135 ? 25.016 15.688 -7.156 1 97.75 135 LYS B CA 1
ATOM 3449 C C . LYS B 1 135 ? 26.5 16.016 -7.004 1 97.75 135 LYS B C 1
ATOM 3451 O O . LYS B 1 135 ? 27.359 15.227 -7.402 1 97.75 135 LYS B O 1
ATOM 3456 N N . GLY B 1 136 ? 26.703 17.172 -6.527 1 97.69 136 GLY B N 1
ATOM 3457 C CA . GLY B 1 136 ? 28.078 17.625 -6.332 1 97.69 136 GLY B CA 1
ATOM 3458 C C . GLY B 1 136 ? 28.797 16.875 -5.227 1 97.69 136 GLY B C 1
ATOM 3459 O O . GLY B 1 136 ? 30.031 16.891 -5.16 1 97.69 136 GLY B O 1
ATOM 3460 N N . GLN B 1 137 ? 28.047 16.266 -4.375 1 97.56 137 GLN B N 1
ATOM 3461 C CA . GLN B 1 137 ? 28.594 15.484 -3.271 1 97.56 137 GLN B CA 1
ATOM 3462 C C . GLN B 1 137 ? 28.609 13.992 -3.59 1 97.56 137 GLN B C 1
ATOM 3464 O O . GLN B 1 137 ? 28.359 13.164 -2.709 1 97.56 137 GLN B O 1
ATOM 3469 N N . ASN B 1 138 ? 28.812 13.68 -4.84 1 97.31 138 ASN B N 1
ATOM 3470 C CA . ASN B 1 138 ? 28.891 12.32 -5.348 1 97.31 138 ASN B CA 1
ATOM 3471 C C . ASN B 1 138 ? 27.594 11.547 -5.082 1 97.31 138 ASN B C 1
ATOM 3473 O O . ASN B 1 138 ? 27.641 10.359 -4.766 1 97.31 138 ASN B O 1
ATOM 3477 N N . CYS B 1 139 ? 26.484 12.273 -4.953 1 97.75 139 CYS B N 1
ATOM 3478 C CA . CYS B 1 139 ? 25.141 11.703 -4.82 1 97.75 139 CYS B CA 1
ATOM 3479 C C . CYS B 1 139 ? 25 10.953 -3.502 1 97.75 139 CYS B C 1
ATOM 3481 O O . CYS B 1 139 ? 24.484 9.836 -3.469 1 97.75 139 CYS B O 1
ATOM 3483 N N . GLN B 1 140 ? 25.609 11.625 -2.434 1 95.75 140 GLN B N 1
ATOM 3484 C CA . GLN B 1 140 ? 25.484 11.016 -1.113 1 95.75 140 GLN B CA 1
ATOM 3485 C C . GLN B 1 140 ? 24.547 11.828 -0.22 1 95.75 140 GLN B C 1
ATOM 3487 O O . GLN B 1 140 ? 24.547 13.062 -0.265 1 95.75 140 GLN B O 1
ATOM 3492 N N . PRO B 1 141 ? 23.859 11.227 0.69 1 94.81 141 PRO B N 1
ATOM 3493 C CA . PRO B 1 141 ? 23.578 9.789 0.698 1 94.81 141 PRO B CA 1
ATOM 3494 C C . PRO B 1 141 ? 22.609 9.367 -0.394 1 94.81 141 PRO B C 1
ATOM 3496 O O . PRO B 1 141 ? 21.969 10.227 -1.017 1 94.81 141 PRO B O 1
ATOM 3499 N N . ASN B 1 142 ? 22.531 8.031 -0.799 1 96.31 142 ASN B N 1
ATOM 3500 C CA . ASN B 1 142 ? 21.547 7.523 -1.752 1 96.31 142 ASN B CA 1
ATOM 3501 C C . ASN B 1 142 ? 20.969 6.188 -1.297 1 96.31 142 ASN B C 1
ATOM 3503 O O . ASN B 1 142 ? 21.141 5.793 -0.142 1 96.31 142 ASN B O 1
ATOM 3507 N N . PHE B 1 143 ? 20.141 5.488 -2.162 1 97.5 143 PHE B N 1
ATOM 3508 C CA . PHE B 1 143 ? 19.359 4.348 -1.695 1 97.5 143 PHE B CA 1
ATOM 3509 C C . PHE B 1 143 ? 19.688 3.104 -2.512 1 97.5 143 PHE B C 1
ATOM 3511 O O . PHE B 1 143 ? 18.906 2.15 -2.531 1 97.5 143 PHE B O 1
ATOM 3518 N N . TRP B 1 144 ? 20.781 3.051 -3.221 1 97.88 144 TRP B N 1
ATOM 3519 C CA . TRP B 1 144 ? 21.172 1.903 -4.031 1 97.88 144 TRP B CA 1
ATOM 3520 C C . TRP B 1 144 ? 21.984 0.909 -3.211 1 97.88 144 TRP B C 1
ATOM 3522 O O . TRP B 1 144 ? 22.75 1.305 -2.334 1 97.88 144 TRP B O 1
ATOM 3532 N N . MET B 1 145 ? 21.719 -0.353 -3.5 1 96.25 145 MET B N 1
ATOM 3533 C CA . MET B 1 145 ? 22.422 -1.452 -2.854 1 96.25 145 MET B CA 1
ATOM 3534 C C . MET B 1 145 ? 22.891 -2.477 -3.883 1 96.25 145 MET B C 1
ATOM 3536 O O . MET B 1 145 ? 22.219 -2.713 -4.883 1 96.25 145 MET B O 1
ATOM 3540 N N . ASN B 1 146 ? 24.062 -3.045 -3.674 1 96.44 146 ASN B N 1
ATOM 3541 C CA . ASN B 1 146 ? 24.531 -4.184 -4.453 1 96.44 146 ASN B CA 1
ATOM 3542 C C . ASN B 1 146 ? 24.641 -3.842 -5.938 1 96.44 146 ASN B C 1
ATOM 3544 O O . ASN B 1 146 ? 24.219 -4.621 -6.793 1 96.44 146 ASN B O 1
ATOM 3548 N N . VAL B 1 147 ? 25.141 -2.662 -6.219 1 97.5 147 VAL B N 1
ATOM 3549 C CA . VAL B 1 147 ? 25.266 -2.209 -7.598 1 97.5 147 VAL B CA 1
ATOM 3550 C C . VAL B 1 147 ? 26.688 -1.703 -7.852 1 97.5 147 VAL B C 1
ATOM 3552 O O . VAL B 1 147 ? 27.484 -1.583 -6.918 1 97.5 147 VAL B O 1
ATOM 3555 N N . SER B 1 148 ? 27.062 -1.542 -9.102 1 95.94 148 SER B N 1
ATOM 3556 C CA . SER B 1 148 ? 28.328 -0.965 -9.555 1 95.94 148 SER B CA 1
ATOM 3557 C C . SER B 1 148 ? 28.094 0.233 -10.469 1 95.94 148 SER B C 1
ATOM 3559 O O . SER B 1 148 ? 27.203 0.201 -11.32 1 95.94 148 SER B O 1
ATOM 3561 N N . PRO B 1 149 ? 28.875 1.287 -10.359 1 96.06 149 PRO B N 1
ATOM 3562 C CA . PRO B 1 149 ? 29.953 1.447 -9.375 1 96.06 149 PRO B CA 1
ATOM 3563 C C . PRO B 1 149 ? 29.422 1.545 -7.941 1 96.06 149 PRO B C 1
ATOM 3565 O O . PRO B 1 149 ? 28.219 1.599 -7.723 1 96.06 149 PRO B O 1
ATOM 3568 N N . ASP B 1 150 ? 30.281 1.491 -7.031 1 95 150 ASP B N 1
ATOM 3569 C CA . ASP B 1 150 ? 29.922 1.564 -5.617 1 95 150 ASP B CA 1
ATOM 3570 C C . ASP B 1 150 ? 29.094 2.818 -5.328 1 95 150 ASP B C 1
ATOM 3572 O O . ASP B 1 150 ? 29.609 3.938 -5.426 1 95 150 ASP B O 1
ATOM 3576 N N . PRO B 1 151 ? 27.844 2.631 -4.918 1 96.19 151 PRO B N 1
ATOM 3577 C CA . PRO B 1 151 ? 26.969 3.795 -4.762 1 96.19 151 PRO B CA 1
ATOM 3578 C C . PRO B 1 151 ? 27.359 4.668 -3.568 1 96.19 151 PRO B C 1
ATOM 3580 O O . PRO B 1 151 ? 26.875 5.793 -3.439 1 96.19 151 PRO B O 1
ATOM 3583 N N . ARG B 1 152 ? 28.328 4.301 -2.738 1 94.38 152 ARG B N 1
ATOM 3584 C CA . ARG B 1 152 ? 28.75 5.062 -1.563 1 94.38 152 ARG B CA 1
ATOM 3585 C C . ARG B 1 152 ? 29.656 6.223 -1.956 1 94.38 152 ARG B C 1
ATOM 3587 O O . ARG B 1 152 ? 29.844 7.16 -1.182 1 94.38 152 ARG B O 1
ATOM 3594 N N . ASN B 1 153 ? 30.141 6.07 -3.219 1 95.5 153 ASN B N 1
ATOM 3595 C CA . ASN B 1 153 ? 31.094 7.109 -3.561 1 95.5 153 ASN B CA 1
ATOM 3596 C C . ASN B 1 153 ? 30.969 7.531 -5.023 1 95.5 153 ASN B C 1
ATOM 3598 O O . ASN B 1 153 ? 31.812 8.281 -5.531 1 95.5 153 ASN B O 1
ATOM 3602 N N . ASN B 1 154 ? 29.953 7.008 -5.656 1 96.62 154 ASN B N 1
ATOM 3603 C CA . ASN B 1 154 ? 29.766 7.324 -7.07 1 96.62 154 ASN B CA 1
ATOM 3604 C C . ASN B 1 154 ? 28.297 7.551 -7.406 1 96.62 154 ASN B C 1
ATOM 3606 O O . ASN B 1 154 ? 27.422 6.871 -6.871 1 96.62 154 ASN B O 1
ATOM 3610 N N . CYS B 1 155 ? 28.172 8.516 -8.266 1 97.25 155 CYS B N 1
ATOM 3611 C CA . CYS B 1 155 ? 26.859 8.633 -8.875 1 97.25 155 CYS B CA 1
ATOM 3612 C C . CYS B 1 155 ? 26.656 7.57 -9.945 1 97.25 155 CYS B C 1
ATOM 3614 O O . CYS B 1 155 ? 27.625 7.004 -10.453 1 97.25 155 CYS B O 1
ATOM 3616 N N . GLY B 1 156 ? 25.406 7.336 -10.281 1 94.5 156 GLY B N 1
ATOM 3617 C CA . GLY B 1 156 ? 25.094 6.387 -11.336 1 94.5 156 GLY B CA 1
ATOM 3618 C C . GLY B 1 156 ? 25.484 6.879 -12.719 1 94.5 156 GLY B C 1
ATOM 3619 O O . GLY B 1 156 ? 26.125 7.922 -12.852 1 94.5 156 GLY B O 1
ATOM 3620 N N . PRO B 1 157 ? 25.156 6.176 -13.641 1 95.75 157 PRO B N 1
ATOM 3621 C CA . PRO B 1 157 ? 24.234 5.039 -13.672 1 95.75 157 PRO B CA 1
ATOM 3622 C C . PRO B 1 157 ? 24.828 3.781 -13.047 1 95.75 157 PRO B C 1
ATOM 3624 O O . PRO B 1 157 ? 26.031 3.545 -13.148 1 95.75 157 PRO B O 1
ATOM 3627 N N . TYR B 1 158 ? 23.906 3.008 -12.398 1 96.69 158 TYR B N 1
ATOM 3628 C CA . TYR B 1 158 ? 24.312 1.796 -11.695 1 96.69 158 TYR B CA 1
ATOM 3629 C C . TYR B 1 158 ? 23.891 0.55 -12.469 1 96.69 158 TYR B C 1
ATOM 3631 O O . TYR B 1 158 ? 22.891 0.565 -13.18 1 96.69 158 TYR B O 1
ATOM 3639 N N . THR B 1 159 ? 24.641 -0.503 -12.359 1 95.62 159 THR B N 1
ATOM 3640 C CA . THR B 1 159 ? 24.281 -1.832 -12.844 1 95.62 159 THR B CA 1
ATOM 3641 C C . THR B 1 159 ? 24.344 -2.855 -11.719 1 95.62 159 THR B C 1
ATOM 3643 O O . THR B 1 159 ? 25.109 -2.689 -10.758 1 95.62 159 THR B O 1
ATOM 3646 N N . PRO B 1 160 ? 23.516 -3.867 -11.852 1 95.56 160 PRO B N 1
ATOM 3647 C CA . PRO B 1 160 ? 23.547 -4.898 -10.812 1 95.56 160 PRO B CA 1
ATOM 3648 C C . PRO B 1 160 ? 24.922 -5.531 -10.641 1 95.56 160 PRO B C 1
ATOM 3650 O O . PRO B 1 160 ? 25.609 -5.797 -11.633 1 95.56 160 PRO B O 1
ATOM 3653 N N . ASN B 1 161 ? 25.344 -5.695 -9.492 1 91.94 161 ASN B N 1
ATOM 3654 C CA . ASN B 1 161 ? 26.547 -6.438 -9.117 1 91.94 161 ASN B CA 1
ATOM 3655 C C . ASN B 1 161 ? 26.203 -7.648 -8.258 1 91.94 161 ASN B C 1
ATOM 3657 O O . ASN B 1 161 ? 26.188 -7.551 -7.027 1 91.94 161 ASN B O 1
ATOM 3661 N N . PRO B 1 162 ? 25.984 -8.773 -8.828 1 77.25 162 PRO B N 1
ATOM 3662 C CA . PRO B 1 162 ? 25.516 -9.938 -8.07 1 77.25 162 PRO B CA 1
ATOM 3663 C C . PRO B 1 162 ? 26.547 -10.453 -7.074 1 77.25 162 PRO B C 1
ATOM 3665 O O . PRO B 1 162 ? 26.203 -11.18 -6.141 1 77.25 162 PRO B O 1
ATOM 3668 N N . THR B 1 163 ? 27.766 -10.172 -7.285 1 70.12 163 THR B N 1
ATOM 3669 C CA . THR B 1 163 ? 28.828 -10.727 -6.465 1 70.12 163 THR B CA 1
ATOM 3670 C C . THR B 1 163 ? 28.938 -9.977 -5.141 1 70.12 163 THR B C 1
ATOM 3672 O O . THR B 1 163 ? 29.625 -10.422 -4.219 1 70.12 163 THR B O 1
ATOM 3675 N N . THR B 1 164 ? 28.5 -8.859 -5.164 1 58.75 164 THR B N 1
ATOM 3676 C CA . THR B 1 164 ? 28.609 -8.102 -3.924 1 58.75 164 THR B CA 1
ATOM 3677 C C . THR B 1 164 ? 27.625 -8.602 -2.881 1 58.75 164 THR B C 1
ATOM 3679 O O . THR B 1 164 ? 26.438 -8.797 -3.182 1 58.75 164 THR B O 1
ATOM 3682 N N . SER B 1 165 ? 28.172 -9.539 -2.057 1 52.59 165 SER B N 1
ATOM 3683 C CA . SER B 1 165 ? 27.359 -9.977 -0.931 1 52.59 165 SER B CA 1
ATOM 3684 C C . SER B 1 165 ? 26.547 -8.82 -0.345 1 52.59 165 SER B C 1
ATOM 3686 O O . SER B 1 165 ? 26.922 -7.656 -0.502 1 52.59 165 SER B O 1
ATOM 3688 N N . VAL B 1 166 ? 25.359 -9.117 0.309 1 50.06 166 VAL B N 1
ATOM 3689 C CA . VAL B 1 166 ? 24.328 -8.297 0.95 1 50.06 166 VAL B CA 1
ATOM 3690 C C . VAL B 1 166 ? 25 -7.211 1.797 1 50.06 166 VAL B C 1
ATOM 3692 O O . VAL B 1 166 ? 25.625 -7.508 2.816 1 50.06 166 VAL B O 1
ATOM 3695 N N . ALA B 1 167 ? 25.688 -6.277 1.19 1 45.25 167 ALA B N 1
ATOM 3696 C CA . ALA B 1 167 ? 26.062 -5.184 2.086 1 45.25 167 ALA B CA 1
ATOM 3697 C C . ALA B 1 167 ? 24.906 -4.797 2.996 1 45.25 167 ALA B C 1
ATOM 3699 O O . ALA B 1 167 ? 23.75 -4.758 2.561 1 45.25 167 ALA B O 1
ATOM 3700 N N . SER B 1 168 ? 25.094 -5.191 4.258 1 46.12 168 SER B N 1
ATOM 3701 C CA . SER B 1 168 ? 24.156 -4.758 5.277 1 46.12 168 SER B CA 1
ATOM 3702 C C . SER B 1 168 ? 23.578 -3.383 4.949 1 46.12 168 SER B C 1
ATOM 3704 O O . SER B 1 168 ? 24.266 -2.535 4.379 1 46.12 168 SER B O 1
ATOM 3706 N N . LYS B 1 169 ? 22.266 -3.285 4.793 1 48.56 169 LYS B N 1
ATOM 3707 C CA . LYS B 1 169 ? 21.547 -2.018 4.703 1 48.56 169 LYS B CA 1
ATOM 3708 C C . LYS B 1 169 ? 22.312 -0.904 5.418 1 48.56 169 LYS B C 1
ATOM 3710 O O . LYS B 1 169 ? 22.547 -0.982 6.625 1 48.56 169 LYS B O 1
ATOM 3715 N N . ALA B 1 170 ? 23.344 -0.26 4.898 1 40.25 170 ALA B N 1
ATOM 3716 C CA . ALA B 1 170 ? 23.812 0.968 5.539 1 40.25 170 ALA B CA 1
ATOM 3717 C C . ALA B 1 170 ? 22.641 1.91 5.828 1 40.25 170 ALA B C 1
ATOM 3719 O O . ALA B 1 170 ? 21.984 2.387 4.902 1 40.25 170 ALA B O 1
ATOM 3720 N N . THR B 1 171 ? 21.891 1.614 6.844 1 43.81 171 THR B N 1
ATOM 3721 C CA . THR B 1 171 ? 20.875 2.543 7.336 1 43.81 171 THR B CA 1
ATOM 3722 C C . THR B 1 171 ? 21.391 3.98 7.277 1 43.81 171 THR B C 1
ATOM 3724 O O . THR B 1 171 ? 21.938 4.492 8.258 1 43.81 171 THR B O 1
ATOM 3727 N N . ASN B 1 172 ? 22.141 4.27 6.332 1 40.03 172 ASN B N 1
ATOM 3728 C CA . ASN B 1 172 ? 22.562 5.668 6.371 1 40.03 172 ASN B CA 1
ATOM 3729 C C . ASN B 1 172 ? 21.359 6.609 6.43 1 40.03 172 ASN B C 1
ATOM 3731 O O . ASN B 1 172 ? 21.5 7.809 6.176 1 40.03 172 ASN B O 1
ATOM 3735 N N . ASN B 1 173 ? 20.172 6.043 6.273 1 47.59 173 ASN B N 1
ATOM 3736 C CA . ASN B 1 173 ? 19.188 7.117 6.23 1 47.59 173 ASN B CA 1
ATOM 3737 C C . ASN B 1 173 ? 19 7.77 7.598 1 47.59 173 ASN B C 1
ATOM 3739 O O . ASN B 1 173 ? 18.406 7.176 8.5 1 47.59 173 ASN B O 1
ATOM 3743 N N . VAL B 1 174 ? 20.094 8.578 7.867 1 43.38 174 VAL B N 1
ATOM 3744 C CA . VAL B 1 174 ? 19.938 9.43 9.039 1 43.38 174 VAL B CA 1
ATOM 3745 C C . VAL B 1 174 ? 18.594 10.141 8.984 1 43.38 174 VAL B C 1
ATOM 3747 O O . VAL B 1 174 ? 18.391 11.055 8.18 1 43.38 174 VAL B O 1
ATOM 3750 N N . PHE B 1 175 ? 17.5 9.352 9.164 1 49.19 175 PHE B N 1
ATOM 3751 C CA . PHE B 1 175 ? 16.266 10.031 9.492 1 49.19 175 PHE B CA 1
ATOM 3752 C C . PHE B 1 175 ? 16.453 10.945 10.703 1 49.19 175 PHE B C 1
ATOM 3754 O O . PHE B 1 175 ? 16.797 10.477 11.789 1 49.19 175 PHE B O 1
ATOM 3761 N N . ASP B 1 176 ? 16.938 12.086 10.398 1 48.62 176 ASP B N 1
ATOM 3762 C CA . ASP B 1 176 ? 16.938 13.047 11.492 1 48.62 176 ASP B CA 1
ATOM 3763 C C . ASP B 1 176 ? 15.742 13.984 11.391 1 48.62 176 ASP B C 1
ATOM 3765 O O . ASP B 1 176 ? 14.969 13.922 10.438 1 48.62 176 ASP B O 1
ATOM 3769 N N . ASP B 1 177 ? 15.406 14.617 12.438 1 45.75 177 ASP B N 1
ATOM 3770 C CA . ASP B 1 177 ? 14.312 15.578 12.602 1 45.75 177 ASP B CA 1
ATOM 3771 C C . ASP B 1 177 ? 14.133 16.422 11.344 1 45.75 177 ASP B C 1
ATOM 3773 O O . ASP B 1 177 ? 13.055 16.953 11.102 1 45.75 177 ASP B O 1
ATOM 3777 N N . LYS B 1 178 ? 15.172 16.438 10.555 1 49.12 178 LYS B N 1
ATOM 3778 C CA . LYS B 1 178 ? 15.125 17.406 9.461 1 49.12 178 LYS B CA 1
ATOM 3779 C C . LYS B 1 178 ? 14.883 16.703 8.125 1 49.12 178 LYS B C 1
ATOM 3781 O O . LYS B 1 178 ? 14.664 17.359 7.105 1 49.12 178 LYS B O 1
ATOM 3786 N N . ASN B 1 179 ? 14.992 15.352 8.102 1 54.38 179 ASN B N 1
ATOM 3787 C CA . ASN B 1 179 ? 15 14.695 6.797 1 54.38 179 ASN B CA 1
ATOM 3788 C C . ASN B 1 179 ? 13.805 13.758 6.637 1 54.38 179 ASN B C 1
ATOM 3790 O O . ASN B 1 179 ? 13.82 12.867 5.785 1 54.38 179 ASN B O 1
ATOM 3794 N N . HIS B 1 180 ? 12.75 13.828 7.141 1 60.34 180 HIS B N 1
ATOM 3795 C CA . HIS B 1 180 ? 11.688 12.898 6.762 1 60.34 180 HIS B CA 1
ATOM 3796 C C . HIS B 1 180 ? 10.414 13.164 7.551 1 60.34 180 HIS B C 1
ATOM 3798 O O . HIS B 1 180 ? 10.383 12.992 8.773 1 60.34 180 HIS B O 1
ATOM 3804 N N . ASP B 1 181 ? 9.594 14.18 6.828 1 74.75 181 ASP B N 1
ATOM 3805 C CA . ASP B 1 181 ? 8.383 14.336 7.629 1 74.75 181 ASP B CA 1
ATOM 3806 C C . ASP B 1 181 ? 7.133 14.273 6.758 1 74.75 181 ASP B C 1
ATOM 3808 O O . ASP B 1 181 ? 7.188 14.57 5.562 1 74.75 181 ASP B O 1
ATOM 3812 N N . THR B 1 182 ? 6.289 13.383 7.016 1 92.25 182 THR B N 1
ATOM 3813 C CA . THR B 1 182 ? 4.914 13.188 6.562 1 92.25 182 THR B CA 1
ATOM 3814 C C . THR B 1 182 ? 3.926 13.82 7.535 1 92.25 182 THR B C 1
ATOM 3816 O O . THR B 1 182 ? 4.094 13.727 8.75 1 92.25 182 THR B O 1
ATOM 3819 N N . ILE B 1 183 ? 3.082 14.758 6.961 1 98.69 183 ILE B N 1
ATOM 3820 C CA . ILE B 1 183 ? 1.95 15.039 7.836 1 98.69 183 ILE B CA 1
ATOM 3821 C C . ILE B 1 183 ? 0.974 13.867 7.812 1 98.69 183 ILE B C 1
ATOM 3823 O O . ILE B 1 183 ? 0.572 13.406 6.742 1 98.69 183 ILE B O 1
ATOM 3827 N N . GLY B 1 184 ? 0.724 13.242 8.891 1 98.81 184 GLY B N 1
ATOM 3828 C CA . GLY B 1 184 ? -0.393 12.352 9.172 1 98.81 184 GLY B CA 1
ATOM 3829 C C . GLY B 1 184 ? -1.41 12.961 10.125 1 98.81 184 GLY B C 1
ATOM 3830 O O . GLY B 1 184 ? -1.042 13.578 11.125 1 98.81 184 GLY B O 1
ATOM 3831 N N . MET B 1 185 ? -2.633 12.867 9.805 1 98.94 185 MET B N 1
ATOM 3832 C CA . MET B 1 185 ? -3.678 13.508 10.602 1 98.94 185 MET B CA 1
ATOM 3833 C C . MET B 1 185 ? -4.848 12.555 10.828 1 98.94 185 MET B C 1
ATOM 3835 O O . MET B 1 185 ? -5.246 11.828 9.914 1 98.94 185 MET B O 1
ATOM 3839 N N . VAL B 1 186 ? -5.352 12.516 12 1 99 186 VAL B N 1
ATOM 3840 C CA . VAL B 1 186 ? -6.57 11.797 12.375 1 99 186 VAL B CA 1
ATOM 3841 C C . VAL B 1 186 ? -7.562 12.758 13.016 1 99 186 VAL B C 1
ATOM 3843 O O . VAL B 1 186 ? -7.203 13.523 13.906 1 99 186 VAL B O 1
ATOM 3846 N N . VAL B 1 187 ? -8.797 12.703 12.57 1 98.94 187 VAL B N 1
ATOM 3847 C CA . VAL B 1 187 ? -9.82 13.625 13.047 1 98.94 187 VAL B CA 1
ATOM 3848 C C . VAL B 1 187 ? -11.078 12.852 13.43 1 98.94 187 VAL B C 1
ATOM 3850 O O . VAL B 1 187 ? -11.477 11.922 12.719 1 98.94 187 VAL B O 1
ATOM 3853 N N . ILE B 1 188 ? -11.664 13.164 14.516 1 98.94 188 ILE B N 1
ATOM 3854 C CA . ILE B 1 188 ? -13.031 12.789 14.852 1 98.94 188 ILE B CA 1
ATOM 3855 C C . ILE B 1 188 ? -13.93 14.023 14.828 1 98.94 188 ILE B C 1
ATOM 3857 O O . ILE B 1 188 ? -13.664 15 15.523 1 98.94 188 ILE B O 1
ATOM 3861 N N . ASP B 1 189 ? -14.969 13.953 14.07 1 98.75 189 ASP B N 1
ATOM 3862 C CA . ASP B 1 189 ? -15.828 15.125 13.992 1 98.75 189 ASP B CA 1
ATOM 3863 C C . ASP B 1 189 ? -16.891 15.109 15.094 1 98.75 189 ASP B C 1
ATOM 3865 O O . ASP B 1 189 ? -16.844 14.258 15.984 1 98.75 189 ASP B O 1
ATOM 3869 N N . ARG B 1 190 ? -17.812 16.062 15.102 1 97.38 190 ARG B N 1
ATOM 3870 C CA . ARG B 1 190 ? -18.797 16.266 16.172 1 97.38 190 ARG B CA 1
ATOM 3871 C C . ARG B 1 190 ? -19.766 15.094 16.25 1 97.38 190 ARG B C 1
ATOM 3873 O O . ARG B 1 190 ? -20.312 14.805 17.328 1 97.38 190 ARG B O 1
ATOM 3880 N N . ASP B 1 191 ? -19.938 14.383 15.156 1 97.44 191 ASP B N 1
ATOM 3881 C CA . ASP B 1 191 ? -20.891 13.281 15.102 1 97.44 191 ASP B CA 1
ATOM 3882 C C . ASP B 1 191 ? -20.219 11.945 15.406 1 97.44 191 ASP B C 1
ATOM 3884 O O . ASP B 1 191 ? -20.859 10.891 15.336 1 97.44 191 ASP B O 1
ATOM 3888 N N . GLY B 1 192 ? -18.938 11.984 15.609 1 98.12 192 GLY B N 1
ATOM 3889 C CA . GLY B 1 192 ? -18.203 10.781 15.992 1 98.12 192 GLY B CA 1
ATOM 3890 C C . GLY B 1 192 ? -17.594 10.055 14.805 1 98.12 192 GLY B C 1
ATOM 3891 O O . GLY B 1 192 ? -17.047 8.969 14.961 1 98.12 192 GLY B O 1
ATOM 3892 N N . HIS B 1 193 ? -17.703 10.625 13.648 1 98.62 193 HIS B N 1
ATOM 3893 C CA . HIS B 1 193 ? -17.062 10.023 12.484 1 98.62 193 HIS B CA 1
ATOM 3894 C C . HIS B 1 193 ? -15.555 10.258 12.508 1 98.62 193 HIS B C 1
ATOM 3896 O O . HIS B 1 193 ? -15.094 11.336 12.898 1 98.62 193 HIS B O 1
ATOM 3902 N N . ILE B 1 194 ? -14.852 9.266 12.086 1 98.88 194 ILE B N 1
ATOM 3903 C CA . ILE B 1 194 ? -13.398 9.32 12.148 1 98.88 194 ILE B CA 1
ATOM 3904 C C . ILE B 1 194 ? -12.812 9.258 10.742 1 98.88 194 ILE B C 1
ATOM 3906 O O . ILE B 1 194 ? -13.305 8.5 9.898 1 98.88 194 ILE B O 1
ATOM 3910 N N . ALA B 1 195 ? -11.828 10.055 10.422 1 98.94 195 ALA B N 1
ATOM 3911 C CA . ALA B 1 195 ? -11.062 10.016 9.18 1 98.94 195 ALA B CA 1
ATOM 3912 C C . ALA B 1 195 ? -9.562 10.148 9.453 1 98.94 195 ALA B C 1
ATOM 3914 O O . ALA B 1 195 ? -9.164 10.703 10.484 1 98.94 195 ALA B O 1
ATOM 3915 N N . ALA B 1 196 ? -8.797 9.641 8.625 1 99 196 ALA B N 1
ATOM 3916 C CA . ALA B 1 196 ? -7.344 9.727 8.695 1 99 196 ALA B CA 1
ATOM 3917 C C . ALA B 1 196 ? -6.742 10.023 7.324 1 99 196 ALA B C 1
ATOM 3919 O O . ALA B 1 196 ? -7.316 9.656 6.297 1 99 196 ALA B O 1
ATOM 3920 N N . GLY B 1 197 ? -5.613 10.648 7.25 1 98.94 197 GLY B N 1
ATOM 3921 C CA . GLY B 1 197 ? -4.965 10.961 5.988 1 98.94 197 GLY B CA 1
ATOM 3922 C C . GLY B 1 197 ? -3.508 11.352 6.148 1 98.94 197 GLY B C 1
ATOM 3923 O O . GLY B 1 197 ? -3.029 11.539 7.27 1 98.94 197 GLY B O 1
ATOM 3924 N N . THR B 1 198 ? -2.838 11.359 5.039 1 98.94 198 THR B N 1
ATOM 3925 C CA . THR B 1 198 ? -1.417 11.688 5 1 98.94 198 THR B CA 1
ATOM 3926 C C . THR B 1 198 ? -1.076 12.469 3.734 1 98.94 198 THR B C 1
ATOM 3928 O O . THR B 1 198 ? -1.793 12.383 2.734 1 98.94 198 THR B O 1
ATOM 3931 N N . SER B 1 199 ? -0.019 13.234 3.764 1 98.88 199 SER B N 1
ATOM 3932 C CA . SER B 1 199 ? 0.622 13.867 2.617 1 98.88 199 SER B CA 1
ATOM 3933 C C . SER B 1 199 ? 2.127 13.992 2.822 1 98.88 199 SER B C 1
ATOM 3935 O O . SER B 1 199 ? 2.586 14.305 3.924 1 98.88 199 SER B O 1
ATOM 3937 N N . THR B 1 200 ? 2.891 13.68 1.723 1 98.5 200 THR B N 1
ATOM 3938 C CA . THR B 1 200 ? 4.34 13.672 1.895 1 98.5 200 THR B CA 1
ATOM 3939 C C . THR B 1 200 ? 5.043 13.828 0.55 1 98.5 200 THR B C 1
ATOM 3941 O O . THR B 1 200 ? 4.473 13.516 -0.497 1 98.5 200 THR B O 1
ATOM 3944 N N . ASN B 1 201 ? 6.273 14.32 0.651 1 97.12 201 ASN B N 1
ATOM 3945 C CA . ASN B 1 201 ? 7.203 14.258 -0.472 1 97.12 201 ASN B CA 1
ATOM 3946 C C . ASN B 1 201 ? 7.949 12.93 -0.514 1 97.12 201 ASN B C 1
ATOM 3948 O O . ASN B 1 201 ? 8.477 12.539 -1.559 1 97.12 201 ASN B O 1
ATOM 3952 N N . GLY B 1 202 ? 8.023 12.312 0.638 1 95.31 202 GLY B N 1
ATOM 3953 C CA . GLY B 1 202 ? 8.875 11.141 0.765 1 95.31 202 GLY B CA 1
ATOM 3954 C C . GLY B 1 202 ? 10.336 11.477 0.981 1 95.31 202 GLY B C 1
ATOM 3955 O O . GLY B 1 202 ? 10.664 12.594 1.378 1 95.31 202 GLY B O 1
ATOM 3956 N N . ALA B 1 203 ? 11.227 10.539 0.788 1 95.31 203 ALA B N 1
ATOM 3957 C CA . ALA B 1 203 ? 12.648 10.656 1.094 1 95.31 203 ALA B CA 1
ATOM 3958 C C . ALA B 1 203 ? 13.359 11.555 0.084 1 95.31 203 ALA B C 1
ATOM 3960 O O . ALA B 1 203 ? 13.078 11.484 -1.116 1 95.31 203 ALA B O 1
ATOM 3961 N N . LYS B 1 204 ? 14.25 12.398 0.613 1 95.12 204 LYS B N 1
ATOM 3962 C CA . LYS B 1 204 ? 15.117 13.156 -0.28 1 95.12 204 LYS B CA 1
ATOM 3963 C C . LYS B 1 204 ? 16.047 12.234 -1.064 1 95.12 204 LYS B C 1
ATOM 3965 O O . LYS B 1 204 ? 16.562 11.266 -0.518 1 95.12 204 LYS B O 1
ATOM 3970 N N . HIS B 1 205 ? 16.203 12.523 -2.342 1 97.06 205 HIS B N 1
ATOM 3971 C CA . HIS B 1 205 ? 17.125 11.828 -3.244 1 97.06 205 HIS B CA 1
ATOM 3972 C C . HIS B 1 205 ? 16.719 10.367 -3.412 1 97.06 205 HIS B C 1
ATOM 3974 O O . HIS B 1 205 ? 17.578 9.5 -3.598 1 97.06 205 HIS B O 1
ATOM 3980 N N . LYS B 1 206 ? 15.461 10.148 -3.215 1 97.88 206 LYS B N 1
ATOM 3981 C CA . LYS B 1 206 ? 14.93 8.805 -3.461 1 97.88 206 LYS B CA 1
ATOM 3982 C C . LYS B 1 206 ? 15.109 8.406 -4.922 1 97.88 206 LYS B C 1
ATOM 3984 O O . LYS B 1 206 ? 15.234 9.266 -5.797 1 97.88 206 LYS B O 1
ATOM 3989 N N . ILE B 1 207 ? 15.172 7.121 -5.133 1 98.56 207 ILE B N 1
ATOM 3990 C CA . ILE B 1 207 ? 15.117 6.602 -6.496 1 98.56 207 ILE B CA 1
ATOM 3991 C C . ILE B 1 207 ? 13.773 6.965 -7.133 1 98.56 207 ILE B C 1
ATOM 3993 O O . ILE B 1 207 ? 12.727 6.824 -6.504 1 98.56 207 ILE B O 1
ATOM 3997 N N . PRO B 1 208 ? 13.82 7.508 -8.406 1 98.5 208 PRO B N 1
ATOM 3998 C CA . PRO B 1 208 ? 12.562 7.922 -9.031 1 98.5 208 PRO B CA 1
ATOM 3999 C C . PRO B 1 208 ? 11.508 6.82 -9.016 1 98.5 208 PRO B C 1
ATOM 4001 O O . PRO B 1 208 ? 11.812 5.664 -9.305 1 98.5 208 PRO B O 1
ATOM 4004 N N . GLY B 1 209 ? 10.266 7.16 -8.617 1 98.75 209 GLY B N 1
ATOM 4005 C CA . GLY B 1 209 ? 9.164 6.219 -8.57 1 98.75 209 GLY B CA 1
ATOM 4006 C C . GLY B 1 209 ? 8.922 5.648 -7.188 1 98.75 209 GLY B C 1
ATOM 4007 O O . GLY B 1 209 ? 7.934 4.949 -6.961 1 98.75 209 GLY B O 1
ATOM 4008 N N . ARG B 1 210 ? 9.828 6.039 -6.234 1 98.75 210 ARG B N 1
ATOM 4009 C CA . ARG B 1 210 ? 9.703 5.5 -4.887 1 98.75 210 ARG B CA 1
ATOM 4010 C C . ARG B 1 210 ? 8.391 5.93 -4.242 1 98.75 210 ARG B C 1
ATOM 4012 O O . ARG B 1 210 ? 8.016 7.102 -4.312 1 98.75 210 ARG B O 1
ATOM 4019 N N . VAL B 1 211 ? 7.703 4.957 -3.666 1 98.69 211 VAL B N 1
ATOM 4020 C CA . VAL B 1 211 ? 6.512 5.16 -2.852 1 98.69 211 VAL B CA 1
ATOM 4021 C C . VAL B 1 211 ? 6.781 4.711 -1.418 1 98.69 211 VAL B C 1
ATOM 4023 O O . VAL B 1 211 ? 7.266 3.6 -1.191 1 98.69 211 VAL B O 1
ATOM 4026 N N . GLY B 1 212 ? 6.516 5.566 -0.442 1 97.44 212 GLY B N 1
ATOM 4027 C CA . GLY B 1 212 ? 6.664 5.207 0.959 1 97.44 212 GLY B CA 1
ATOM 4028 C C . GLY B 1 212 ? 5.375 4.711 1.588 1 97.44 212 GLY B C 1
ATOM 4029 O O . GLY B 1 212 ? 4.477 4.242 0.888 1 97.44 212 GLY B O 1
ATOM 4030 N N . ASP B 1 213 ? 5.293 4.809 2.871 1 98.19 213 ASP B N 1
ATOM 4031 C CA . ASP B 1 213 ? 4.184 4.262 3.645 1 98.19 213 ASP B CA 1
ATOM 4032 C C . ASP B 1 213 ? 2.955 5.164 3.557 1 98.19 213 ASP B C 1
ATOM 4034 O O . ASP B 1 213 ? 1.833 4.723 3.812 1 98.19 213 ASP B O 1
ATOM 4038 N N . SER B 1 214 ? 3.123 6.406 3.213 1 98.5 214 SER B N 1
ATOM 4039 C CA . SER B 1 214 ? 2.115 7.441 3.42 1 98.5 214 SER B CA 1
ATOM 4040 C C . SER B 1 214 ? 0.836 7.129 2.648 1 98.5 214 SER B C 1
ATOM 4042 O O . SER B 1 214 ? -0.265 7.25 3.188 1 98.5 214 SER B O 1
ATOM 4044 N N . PRO B 1 215 ? 0.943 6.691 1.412 1 98.88 215 PRO B N 1
ATOM 4045 C CA . PRO B 1 215 ? -0.307 6.43 0.694 1 98.88 215 PRO B CA 1
ATOM 4046 C C . PRO B 1 215 ? -0.82 5.008 0.899 1 98.88 215 PRO B C 1
ATOM 4048 O O . PRO B 1 215 ? -1.752 4.578 0.214 1 98.88 215 PRO B O 1
ATOM 4051 N N . ILE B 1 216 ? -0.276 4.227 1.767 1 98.88 216 ILE B N 1
ATOM 4052 C CA . ILE B 1 216 ? -0.619 2.822 1.969 1 98.88 216 ILE B CA 1
ATOM 4053 C C . ILE B 1 216 ? -1.516 2.682 3.195 1 98.88 216 ILE B C 1
ATOM 4055 O O . ILE B 1 216 ? -1.113 3.027 4.309 1 98.88 216 ILE B O 1
ATOM 4059 N N . ALA B 1 217 ? -2.697 2.125 2.984 1 98.75 217 ALA B N 1
ATOM 4060 C CA . ALA B 1 217 ? -3.611 1.872 4.098 1 98.75 217 ALA B CA 1
ATOM 4061 C C . ALA B 1 217 ? -2.949 1.006 5.164 1 98.75 217 ALA B C 1
ATOM 4063 O O . ALA B 1 217 ? -2.35 -0.025 4.852 1 98.75 217 ALA B O 1
ATOM 4064 N N . GLY B 1 218 ? -3.029 1.433 6.402 1 98.88 218 GLY B N 1
ATOM 4065 C CA . GLY B 1 218 ? -2.477 0.651 7.5 1 98.88 218 GLY B CA 1
ATOM 4066 C C . GLY B 1 218 ? -1.034 1 7.812 1 98.88 218 GLY B C 1
ATOM 4067 O O . GLY B 1 218 ? -0.541 0.702 8.898 1 98.88 218 GLY B O 1
ATOM 4068 N N . ALA B 1 219 ? -0.312 1.585 6.836 1 98.88 219 ALA B N 1
ATOM 4069 C CA . ALA B 1 219 ? 1.062 2.033 7.055 1 98.88 219 ALA B CA 1
ATOM 4070 C C . ALA B 1 219 ? 1.104 3.521 7.395 1 98.88 219 ALA B C 1
ATOM 4072 O O . ALA B 1 219 ? 1.336 3.893 8.547 1 98.88 219 ALA B O 1
ATOM 4073 N N . GLY B 1 220 ? 0.679 4.355 6.469 1 98.69 220 GLY B N 1
ATOM 4074 C CA . GLY B 1 220 ? 0.683 5.793 6.691 1 98.69 220 GLY B CA 1
ATOM 4075 C C . GLY B 1 220 ? -0.412 6.254 7.633 1 98.69 220 GLY B C 1
ATOM 4076 O O . GLY B 1 220 ? -0.175 7.09 8.508 1 98.69 220 GLY B O 1
ATOM 4077 N N . ALA B 1 221 ? -1.588 5.73 7.438 1 98.94 221 ALA B N 1
ATOM 4078 C CA . ALA B 1 221 ? -2.73 6.07 8.281 1 98.94 221 ALA B CA 1
ATOM 4079 C C . ALA B 1 221 ? -3.818 5.004 8.195 1 98.94 221 ALA B C 1
ATOM 4081 O O . ALA B 1 221 ? -3.814 4.18 7.273 1 98.94 221 ALA B O 1
ATOM 4082 N N . TYR B 1 222 ? -4.695 4.977 9.109 1 98.94 222 TYR B N 1
ATOM 4083 C CA . TYR B 1 222 ? -5.832 4.059 9.133 1 98.94 222 TYR B CA 1
ATOM 4084 C C . TYR B 1 222 ? -6.938 4.59 10.039 1 98.94 222 TYR B C 1
ATOM 4086 O O . TYR B 1 222 ? -6.664 5.207 11.07 1 98.94 222 TYR B O 1
ATOM 4094 N N . ALA B 1 223 ? -8.133 4.402 9.672 1 98.94 223 ALA B N 1
ATOM 4095 C CA . ALA B 1 223 ? -9.289 4.816 10.461 1 98.94 223 ALA B CA 1
ATOM 4096 C C . ALA B 1 223 ? -10.383 3.748 10.438 1 98.94 223 ALA B C 1
ATOM 4098 O O . ALA B 1 223 ? -10.672 3.172 9.383 1 98.94 223 ALA B O 1
ATOM 4099 N N . ASP B 1 224 ? -10.898 3.412 11.508 1 98.88 224 ASP B N 1
ATOM 4100 C CA . ASP B 1 224 ? -12.062 2.559 11.703 1 98.88 224 ASP B CA 1
ATOM 4101 C C . ASP B 1 224 ? -13.039 3.188 12.695 1 98.88 224 ASP B C 1
ATOM 4103 O O . ASP B 1 224 ? -12.742 3.289 13.891 1 98.88 224 ASP B O 1
ATOM 4107 N N . GLY B 1 225 ? -14.188 3.553 12.195 1 98.31 225 GLY B N 1
ATOM 4108 C CA . GLY B 1 225 ? -15.156 4.309 12.969 1 98.31 225 GLY B CA 1
ATOM 4109 C C . GLY B 1 225 ? -15.586 3.605 14.242 1 98.31 225 GLY B C 1
ATOM 4110 O O . GLY B 1 225 ? -16.016 4.254 15.195 1 98.31 225 GLY B O 1
ATOM 4111 N N . SER B 1 226 ? -15.43 2.318 14.32 1 98.25 226 SER B N 1
ATOM 4112 C CA . SER B 1 226 ? -15.852 1.555 15.492 1 98.25 226 SER B CA 1
ATOM 4113 C C . SER B 1 226 ? -14.734 1.475 16.531 1 98.25 226 SER B C 1
ATOM 4115 O O . SER B 1 226 ? -14.953 1.002 17.641 1 98.25 226 SER B O 1
ATOM 4117 N N . VAL B 1 227 ? -13.562 1.979 16.188 1 98.81 227 VAL B N 1
ATOM 4118 C CA . VAL B 1 227 ? -12.414 1.771 17.062 1 98.81 227 VAL B CA 1
ATOM 4119 C C . VAL B 1 227 ? -11.688 3.096 17.297 1 98.81 227 VAL B C 1
ATOM 4121 O O . VAL B 1 227 ? -11.484 3.514 18.438 1 98.81 227 VAL B O 1
ATOM 4124 N N . GLY B 1 228 ? -11.188 3.695 16.219 1 98.88 228 GLY B N 1
ATOM 4125 C CA . GLY B 1 228 ? -10.328 4.867 16.266 1 98.88 228 GLY B CA 1
ATOM 4126 C C . GLY B 1 228 ? -9.516 5.066 15 1 98.88 228 GLY B C 1
ATOM 4127 O O . GLY B 1 228 ? -9.945 4.684 13.906 1 98.88 228 GLY B O 1
ATOM 4128 N N . GLY B 1 229 ? -8.477 5.801 15.078 1 98.94 229 GLY B N 1
ATOM 4129 C CA . GLY B 1 229 ? -7.582 6.066 13.961 1 98.94 229 GLY B CA 1
ATOM 4130 C C . GLY B 1 229 ? -6.133 6.234 14.383 1 98.94 229 GLY B C 1
ATOM 4131 O O . GLY B 1 229 ? -5.84 6.355 15.578 1 98.94 229 GLY B O 1
ATOM 4132 N N . ALA B 1 230 ? -5.281 6.168 13.422 1 99 230 ALA B N 1
ATOM 4133 C CA . ALA B 1 230 ? -3.85 6.367 13.633 1 99 230 ALA B CA 1
ATOM 4134 C C . ALA B 1 230 ? -3.178 6.902 12.375 1 99 230 ALA B C 1
ATOM 4136 O O . ALA B 1 230 ? -3.697 6.734 11.266 1 99 230 ALA B O 1
ATOM 4137 N N . ALA B 1 231 ? -2.1 7.539 12.523 1 98.94 231 ALA B N 1
ATOM 4138 C CA . ALA B 1 231 ? -1.241 8.008 11.438 1 98.94 231 ALA B CA 1
ATOM 4139 C C . ALA B 1 231 ? 0.231 7.934 11.836 1 98.94 231 ALA B C 1
ATOM 4141 O O . ALA B 1 231 ? 0.581 8.133 13 1 98.94 231 ALA B O 1
ATOM 4142 N N . ALA B 1 232 ? 1.021 7.648 10.867 1 98.44 232 ALA B N 1
ATOM 4143 C CA . ALA B 1 232 ? 2.432 7.391 11.148 1 98.44 232 ALA B CA 1
ATOM 4144 C C . ALA B 1 232 ? 3.332 8.312 10.336 1 98.44 232 ALA B C 1
ATOM 4146 O O . ALA B 1 232 ? 2.906 8.875 9.32 1 98.44 232 ALA B O 1
ATOM 4147 N N . THR B 1 233 ? 4.562 8.531 10.789 1 98.12 233 THR B N 1
ATOM 4148 C CA . THR B 1 233 ? 5.613 9.289 10.117 1 98.12 233 THR B CA 1
ATOM 4149 C C . THR B 1 233 ? 6.988 8.703 10.43 1 98.12 233 THR B C 1
ATOM 4151 O O . THR B 1 233 ? 7.199 8.148 11.508 1 98.12 233 THR B O 1
ATOM 4154 N N . GLY B 1 234 ? 7.887 8.719 9.453 1 96.81 234 GLY B N 1
ATOM 4155 C CA . GLY B 1 234 ? 9.227 8.203 9.672 1 96.81 234 GLY B CA 1
ATOM 4156 C C . GLY B 1 234 ? 9.789 7.484 8.453 1 96.81 234 GLY B C 1
ATOM 4157 O O . GLY B 1 234 ? 9.555 7.902 7.316 1 96.81 234 GLY B O 1
ATOM 4158 N N . ASP B 1 235 ? 10.695 6.488 8.727 1 96.31 235 ASP B N 1
ATOM 4159 C CA . ASP B 1 235 ? 11.234 5.648 7.66 1 96.31 235 ASP B CA 1
ATOM 4160 C C . ASP B 1 235 ? 10.125 4.844 6.98 1 96.31 235 ASP B C 1
ATOM 4162 O O . ASP B 1 235 ? 9.82 3.721 7.391 1 96.31 235 ASP B O 1
ATOM 4166 N N . GLY B 1 236 ? 9.672 5.426 5.914 1 97.12 236 GLY B N 1
ATOM 4167 C CA . GLY B 1 236 ? 8.469 4.902 5.277 1 97.12 236 GLY B CA 1
ATOM 4168 C C . GLY B 1 236 ? 8.656 3.51 4.707 1 97.12 236 GLY B C 1
ATOM 4169 O O . GLY B 1 236 ? 7.703 2.736 4.617 1 97.12 236 GLY B O 1
ATOM 4170 N N . ASP B 1 237 ? 9.914 3.207 4.289 1 97.56 237 ASP B N 1
ATOM 4171 C CA . ASP B 1 237 ? 10.18 1.879 3.746 1 97.56 237 ASP B CA 1
ATOM 4172 C C . ASP B 1 237 ? 10.039 0.808 4.828 1 97.56 237 ASP B C 1
ATOM 4174 O O . ASP B 1 237 ? 9.422 -0.233 4.602 1 97.56 237 ASP B O 1
ATOM 4178 N N . VAL B 1 238 ? 10.547 1.097 6.016 1 97.75 238 VAL B N 1
ATOM 4179 C CA . VAL B 1 238 ? 10.438 0.158 7.129 1 97.75 238 VAL B CA 1
ATOM 4180 C C . VAL B 1 238 ? 9 0.107 7.629 1 97.75 238 VAL B C 1
ATOM 4182 O O . VAL B 1 238 ? 8.445 -0.975 7.836 1 97.75 238 VAL B O 1
ATOM 4185 N N . MET B 1 239 ? 8.383 1.249 7.773 1 97.69 239 MET B N 1
ATOM 4186 C CA . MET B 1 239 ? 7.055 1.328 8.367 1 97.69 239 MET B CA 1
ATOM 4187 C C . MET B 1 239 ? 6.023 0.626 7.492 1 97.69 239 MET B C 1
ATOM 4189 O O . MET B 1 239 ? 5.105 -0.023 8 1 97.69 239 MET B O 1
ATOM 4193 N N . MET B 1 240 ? 6.148 0.745 6.172 1 98.12 240 MET B N 1
ATOM 4194 C CA . MET B 1 240 ? 5.203 0.106 5.262 1 98.12 240 MET B CA 1
ATOM 4195 C C . MET B 1 240 ? 5.188 -1.405 5.469 1 98.12 240 MET B C 1
ATOM 4197 O O . MET B 1 240 ? 4.148 -2.049 5.297 1 98.12 240 MET B O 1
ATOM 4201 N N . ARG B 1 241 ? 6.301 -2.002 5.914 1 98.81 241 ARG B N 1
ATOM 4202 C CA . ARG B 1 241 ? 6.469 -3.443 6.07 1 98.81 241 ARG B CA 1
ATOM 4203 C C . ARG B 1 241 ? 5.805 -3.938 7.352 1 98.81 241 ARG B C 1
ATOM 4205 O O . ARG B 1 241 ? 5.535 -5.133 7.496 1 98.81 241 ARG B O 1
ATOM 4212 N N . PHE B 1 242 ? 5.512 -2.977 8.305 1 98.88 242 PHE B N 1
ATOM 4213 C CA . PHE B 1 242 ? 5.02 -3.389 9.609 1 98.88 242 PHE B CA 1
ATOM 4214 C C . PHE B 1 242 ? 3.627 -2.826 9.867 1 98.88 242 PHE B C 1
ATOM 4216 O O . PHE B 1 242 ? 2.955 -3.23 10.82 1 98.88 242 PHE B O 1
ATOM 4223 N N . LEU B 1 243 ? 3.166 -1.889 9.078 1 98.94 243 LEU B N 1
ATOM 4224 C CA . LEU B 1 243 ? 1.812 -1.347 9.094 1 98.94 243 LEU B CA 1
ATOM 4225 C C . LEU B 1 243 ? 1.451 -0.825 10.477 1 98.94 243 LEU B C 1
ATOM 4227 O O . LEU B 1 243 ? 0.435 -1.224 11.055 1 98.94 243 LEU B O 1
ATOM 4231 N N . PRO B 1 244 ? 2.197 0.138 10.953 1 98.94 244 PRO B N 1
ATOM 4232 C CA . PRO B 1 244 ? 2.047 0.562 12.344 1 98.94 244 PRO B CA 1
ATOM 4233 C C . PRO B 1 244 ? 0.683 1.187 12.625 1 98.94 244 PRO B C 1
ATOM 4235 O O . PRO B 1 244 ? 0.13 1.003 13.711 1 98.94 244 PRO B O 1
ATOM 4238 N N . SER B 1 245 ? 0.122 1.946 11.711 1 98.94 245 SER B N 1
ATOM 4239 C CA . SER B 1 245 ? -1.181 2.559 11.953 1 98.94 245 SER B CA 1
ATOM 4240 C C . SER B 1 245 ? -2.268 1.501 12.109 1 98.94 245 SER B C 1
ATOM 4242 O O . SER B 1 245 ? -3.154 1.637 12.961 1 98.94 245 SER B O 1
ATOM 4244 N N . PHE B 1 246 ? -2.213 0.456 11.289 1 98.94 246 PHE B N 1
ATOM 4245 C CA . PHE B 1 246 ? -3.166 -0.64 11.406 1 98.94 246 PHE B CA 1
ATOM 4246 C C . PHE B 1 246 ? -2.984 -1.375 12.727 1 98.94 246 PHE B C 1
ATOM 4248 O O . PHE B 1 246 ? -3.963 -1.708 13.398 1 98.94 246 PHE B O 1
ATOM 4255 N N . VAL B 1 247 ? -1.719 -1.664 13.086 1 98.94 247 VAL B N 1
ATOM 4256 C CA . VAL B 1 247 ? -1.413 -2.342 14.344 1 98.94 247 VAL B CA 1
ATOM 4257 C C . VAL B 1 247 ? -2.004 -1.557 15.516 1 98.94 247 VAL B C 1
ATOM 4259 O O . VAL B 1 247 ? -2.627 -2.135 16.406 1 98.94 247 VAL B O 1
ATOM 4262 N N . ALA B 1 248 ? -1.812 -0.252 15.508 1 98.94 248 ALA B N 1
ATOM 4263 C CA . ALA B 1 248 ? -2.309 0.591 16.594 1 98.94 248 ALA B CA 1
ATOM 4264 C C . ALA B 1 248 ? -3.83 0.516 16.688 1 98.94 248 ALA B C 1
ATOM 4266 O O . ALA B 1 248 ? -4.379 0.361 17.781 1 98.94 248 ALA B O 1
ATOM 4267 N N . VAL B 1 249 ? -4.527 0.615 15.594 1 98.94 249 VAL B N 1
ATOM 4268 C CA . VAL B 1 249 ? -5.984 0.579 15.594 1 98.94 249 VAL B CA 1
ATOM 4269 C C . VAL B 1 249 ? -6.469 -0.794 16.062 1 98.94 249 VAL B C 1
ATOM 4271 O O . VAL B 1 249 ? -7.426 -0.896 16.828 1 98.94 249 VAL B O 1
ATOM 4274 N N . GLU B 1 250 ? -5.777 -1.855 15.594 1 98.81 250 GLU B N 1
ATOM 4275 C CA . GLU B 1 250 ? -6.16 -3.205 16 1 98.81 250 GLU B CA 1
ATOM 4276 C C . GLU B 1 250 ? -5.934 -3.416 17.5 1 98.81 250 GLU B C 1
ATOM 4278 O O . GLU B 1 250 ? -6.707 -4.113 18.156 1 98.81 250 GLU B O 1
ATOM 4283 N N . GLU B 1 251 ? -4.828 -2.861 18 1 98.81 251 GLU B N 1
ATOM 4284 C CA . GLU B 1 251 ? -4.59 -2.945 19.438 1 98.81 251 GLU B CA 1
ATOM 4285 C C . GLU B 1 251 ? -5.703 -2.254 20.219 1 98.81 251 GLU B C 1
ATOM 4287 O O . GLU B 1 251 ? -6.16 -2.77 21.234 1 98.81 251 GLU B O 1
ATOM 4292 N N . MET B 1 252 ? -6.141 -1.106 19.781 1 98.88 252 MET B N 1
ATOM 4293 C CA . MET B 1 252 ? -7.246 -0.418 20.438 1 98.88 252 MET B CA 1
ATOM 4294 C C . MET B 1 252 ? -8.531 -1.229 20.328 1 98.88 252 MET B C 1
ATOM 4296 O O . MET B 1 252 ? -9.344 -1.241 21.25 1 98.88 252 MET B O 1
ATOM 4300 N N . ARG B 1 253 ? -8.742 -1.873 19.172 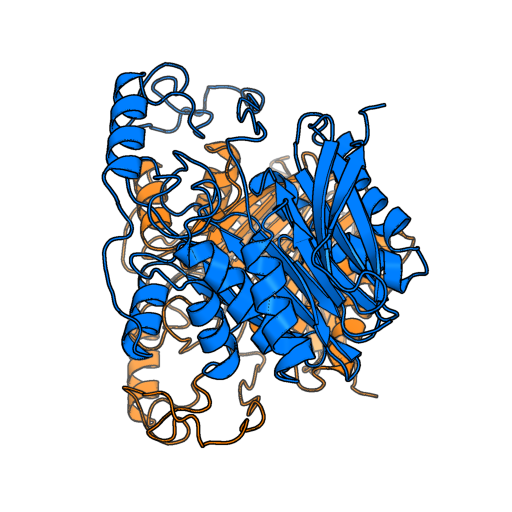1 98.56 253 ARG B N 1
ATOM 4301 C CA . ARG B 1 253 ? -9.898 -2.746 19.016 1 98.56 253 ARG B CA 1
ATOM 4302 C C . ARG B 1 253 ? -9.938 -3.814 20.094 1 98.56 253 ARG B C 1
ATOM 4304 O O . ARG B 1 253 ? -11.016 -4.211 20.547 1 98.56 253 ARG B O 1
ATOM 4311 N N . ARG B 1 254 ? -8.758 -4.191 20.453 1 97.69 254 ARG B N 1
ATOM 4312 C CA . ARG B 1 254 ? -8.641 -5.281 21.422 1 97.69 254 ARG B CA 1
ATOM 4313 C C . ARG B 1 254 ? -8.586 -4.754 22.844 1 97.69 254 ARG B C 1
ATOM 4315 O O . ARG B 1 254 ? -8.281 -5.5 23.781 1 97.69 254 ARG B O 1
ATOM 4322 N N . GLY B 1 255 ? -8.695 -3.508 23.031 1 98.31 255 GLY B N 1
ATOM 4323 C CA . GLY B 1 255 ? -8.906 -2.971 24.359 1 98.31 255 GLY B CA 1
ATOM 4324 C C . GLY B 1 255 ? -7.727 -2.162 24.875 1 98.31 255 GLY B C 1
ATOM 4325 O O . GLY B 1 255 ? -7.785 -1.584 25.953 1 98.31 255 GLY B O 1
ATOM 4326 N N . SER B 1 256 ? -6.695 -2.068 24.109 1 98.69 256 SER B N 1
ATOM 4327 C CA . SER B 1 256 ? -5.566 -1.249 24.547 1 98.69 256 SER B CA 1
ATOM 4328 C C . SER B 1 256 ? -5.934 0.231 24.562 1 98.69 256 SER B C 1
ATOM 4330 O O . SER B 1 256 ? -6.773 0.68 23.781 1 98.69 256 SER B O 1
ATOM 4332 N N . THR B 1 257 ? -5.297 0.973 25.469 1 98.81 257 THR B N 1
ATOM 4333 C CA . THR B 1 257 ? -5.383 2.428 25.406 1 98.81 257 THR B CA 1
ATOM 4334 C C . THR B 1 257 ? -4.637 2.969 24.203 1 98.81 257 THR B C 1
ATOM 4336 O O . THR B 1 257 ? -3.775 2.287 23.641 1 98.81 257 THR B O 1
ATOM 4339 N N . PRO B 1 258 ? -4.977 4.16 23.797 1 98.88 258 PRO B N 1
ATOM 4340 C CA . PRO B 1 258 ? -4.242 4.762 22.688 1 98.88 258 PRO B CA 1
ATOM 4341 C C . PRO B 1 258 ? -2.732 4.762 22.906 1 98.88 258 PRO B C 1
ATOM 4343 O O . PRO B 1 258 ? -1.968 4.523 21.969 1 98.88 258 PRO B O 1
ATOM 4346 N N . GLN B 1 259 ? -2.295 5.031 24.125 1 98.88 259 GLN B N 1
ATOM 4347 C CA . GLN B 1 259 ? -0.868 5.059 24.438 1 98.88 259 GLN B CA 1
ATOM 4348 C C . GLN B 1 259 ? -0.237 3.684 24.234 1 98.88 259 GLN B C 1
ATOM 4350 O O . GLN B 1 259 ? 0.791 3.559 23.562 1 98.88 259 GLN B O 1
ATOM 4355 N N . LYS B 1 260 ? -0.819 2.674 24.781 1 98.88 260 LYS B N 1
ATOM 4356 C CA . LYS B 1 260 ? -0.303 1.314 24.656 1 98.88 260 LYS B CA 1
ATOM 4357 C C . LYS B 1 260 ? -0.339 0.851 23.188 1 98.88 260 LYS B C 1
ATOM 4359 O O . LYS B 1 260 ? 0.54 0.107 22.75 1 98.88 260 LYS B O 1
ATOM 4364 N N . ALA B 1 261 ? -1.384 1.259 22.516 1 98.94 261 ALA B N 1
ATOM 4365 C CA . ALA B 1 261 ? -1.522 0.902 21.109 1 98.94 261 ALA B CA 1
ATOM 4366 C C . ALA B 1 261 ? -0.398 1.512 20.266 1 98.94 261 ALA B C 1
ATOM 4368 O O . ALA B 1 261 ? 0.198 0.834 19.438 1 98.94 261 ALA B O 1
ATOM 4369 N N . ALA B 1 262 ? -0.142 2.781 20.484 1 98.94 262 ALA B N 1
ATOM 4370 C CA . ALA B 1 262 ? 0.947 3.449 19.781 1 98.94 262 ALA B CA 1
ATOM 4371 C C . ALA B 1 262 ? 2.285 2.777 20.078 1 98.94 262 ALA B C 1
ATOM 4373 O O . ALA B 1 262 ? 3.092 2.561 19.156 1 98.94 262 ALA B O 1
ATOM 4374 N N . GLU B 1 263 ? 2.52 2.459 21.328 1 98.88 263 GLU B N 1
ATOM 4375 C CA . GLU B 1 263 ? 3.764 1.809 21.734 1 98.88 263 GLU B CA 1
ATOM 4376 C C . GLU B 1 263 ? 3.896 0.43 21.094 1 98.88 263 GLU B C 1
ATOM 4378 O O . GLU B 1 263 ? 4.984 0.042 20.656 1 98.88 263 GLU B O 1
ATOM 4383 N N . ALA B 1 264 ? 2.828 -0.294 21.047 1 98.81 264 ALA B N 1
ATOM 4384 C CA . ALA B 1 264 ? 2.844 -1.625 20.453 1 98.81 264 ALA B CA 1
ATOM 4385 C C . ALA B 1 264 ? 3.252 -1.561 18.984 1 98.81 264 ALA B C 1
ATOM 4387 O O . ALA B 1 264 ? 3.99 -2.42 18.5 1 98.81 264 ALA B O 1
ATOM 4388 N N . ALA B 1 265 ? 2.732 -0.563 18.297 1 98.81 265 ALA B N 1
ATOM 4389 C CA . ALA B 1 265 ? 3.055 -0.384 16.875 1 98.81 265 ALA B CA 1
ATOM 4390 C C . ALA B 1 265 ? 4.555 -0.177 16.688 1 98.81 265 ALA B C 1
ATOM 4392 O O . ALA B 1 265 ? 5.148 -0.742 15.766 1 98.81 265 ALA B O 1
ATOM 4393 N N . ILE B 1 266 ? 5.16 0.592 17.547 1 98.75 266 ILE B N 1
ATOM 4394 C CA . ILE B 1 266 ? 6.586 0.903 17.469 1 98.75 266 ILE B CA 1
ATOM 4395 C C . ILE B 1 266 ? 7.406 -0.302 17.922 1 98.75 266 ILE B C 1
ATOM 4397 O O . ILE B 1 266 ? 8.406 -0.648 17.281 1 98.75 266 ILE B O 1
ATOM 4401 N N . HIS B 1 267 ? 6.988 -0.99 18.922 1 98.38 267 HIS B N 1
ATOM 4402 C CA . HIS B 1 267 ? 7.707 -2.129 19.484 1 98.38 267 HIS B CA 1
ATOM 4403 C C . HIS B 1 267 ? 7.754 -3.291 18.5 1 98.38 267 HIS B C 1
ATOM 4405 O O . HIS B 1 267 ? 8.664 -4.121 18.547 1 98.38 267 HIS B O 1
ATOM 4411 N N . ARG B 1 268 ? 6.809 -3.334 17.656 1 97.88 268 ARG B N 1
ATOM 4412 C CA . ARG B 1 268 ? 6.793 -4.387 16.641 1 97.88 268 ARG B CA 1
ATOM 4413 C C . ARG B 1 268 ? 7.961 -4.23 15.672 1 97.88 268 ARG B C 1
ATOM 4415 O O . ARG B 1 268 ? 8.477 -5.223 15.148 1 97.88 268 ARG B O 1
ATOM 4422 N N . ILE B 1 269 ? 8.453 -3.059 15.445 1 98.12 269 ILE B N 1
ATOM 4423 C CA . ILE B 1 269 ? 9.438 -2.74 14.414 1 98.12 269 ILE B CA 1
ATOM 4424 C C . ILE B 1 269 ? 10.844 -2.875 14.984 1 98.12 269 ILE B C 1
ATOM 4426 O O . ILE B 1 269 ? 11.742 -3.393 14.32 1 98.12 269 ILE B O 1
ATOM 4430 N N . ILE B 1 270 ? 11.062 -2.527 16.219 1 97.19 270 ILE B N 1
ATOM 4431 C CA . ILE B 1 270 ? 12.359 -2.277 16.844 1 97.19 270 ILE B CA 1
ATOM 4432 C C . ILE B 1 270 ? 13.211 -3.545 16.781 1 97.19 270 ILE B C 1
ATOM 4434 O O . ILE B 1 270 ? 14.398 -3.488 16.453 1 97.19 270 ILE B O 1
ATOM 4438 N N . PRO B 1 271 ? 12.672 -4.77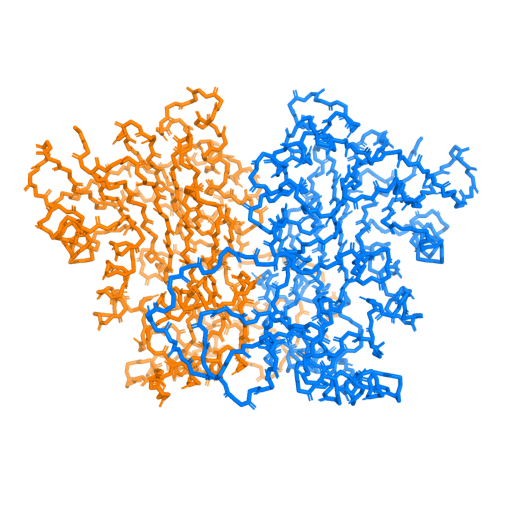 17.062 1 95.94 271 PRO B N 1
ATOM 4439 C CA . PRO B 1 271 ? 13.516 -5.965 17.062 1 95.94 271 PRO B CA 1
ATOM 4440 C C . PRO B 1 271 ? 14.117 -6.262 15.688 1 95.94 271 PRO B C 1
ATOM 4442 O O . PRO B 1 271 ? 15.203 -6.848 15.602 1 95.94 271 PRO B O 1
ATOM 4445 N N . HIS B 1 272 ? 13.484 -5.855 14.664 1 96.44 272 HIS B N 1
ATOM 4446 C CA . HIS B 1 272 ? 13.953 -6.137 13.312 1 96.44 272 HIS B CA 1
ATOM 4447 C C . HIS B 1 272 ? 14.82 -5 12.781 1 96.44 272 HIS B C 1
ATOM 4449 O O . HIS B 1 272 ? 15.773 -5.238 12.039 1 96.44 272 HIS B O 1
ATOM 4455 N N . TYR B 1 273 ? 14.43 -3.797 13.148 1 96.44 273 TYR B N 1
ATOM 4456 C CA . TYR B 1 273 ? 15.125 -2.592 12.703 1 96.44 273 TYR B CA 1
ATOM 4457 C C . TYR B 1 273 ? 15.367 -1.64 13.867 1 96.44 273 TYR B C 1
ATOM 4459 O O . TYR B 1 273 ? 14.719 -0.598 13.969 1 96.44 273 TYR B O 1
ATOM 4467 N N . PRO B 1 274 ? 16.359 -1.9 14.633 1 95.56 274 PRO B N 1
ATOM 4468 C CA . PRO B 1 274 ? 16.594 -1.142 15.867 1 95.56 274 PRO B 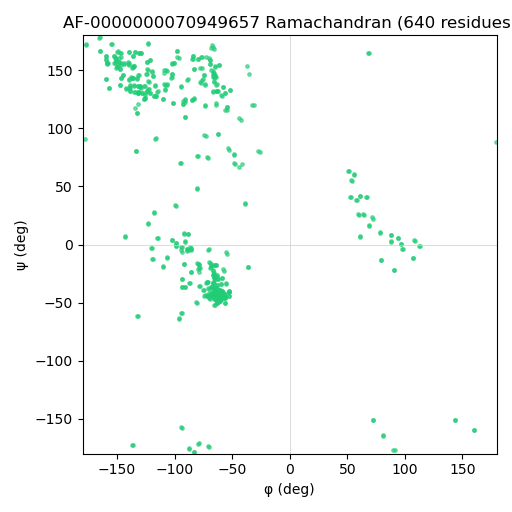CA 1
ATOM 4469 C C . PRO B 1 274 ? 17 0.305 15.602 1 95.56 274 PRO B C 1
ATOM 4471 O O . PRO B 1 274 ? 16.875 1.159 16.484 1 95.56 274 PRO B O 1
ATOM 4474 N N . ASN B 1 275 ? 17.438 0.579 14.398 1 92.88 275 ASN B N 1
ATOM 4475 C CA . ASN B 1 275 ? 17.938 1.92 14.109 1 92.88 275 ASN B CA 1
ATOM 4476 C C . ASN B 1 275 ? 16.906 2.746 13.344 1 92.88 275 ASN B C 1
ATOM 4478 O O . ASN B 1 275 ? 17.188 3.883 12.953 1 92.88 275 ASN B O 1
ATOM 4482 N N . PHE B 1 276 ? 15.695 2.146 13.148 1 94.19 276 PHE B N 1
ATOM 4483 C CA . PHE B 1 276 ? 14.711 2.912 12.391 1 94.19 276 PHE B CA 1
ATOM 4484 C C . PHE B 1 276 ? 14.227 4.113 13.188 1 94.19 276 PHE B C 1
ATOM 4486 O O . PHE B 1 276 ? 14.344 4.133 14.414 1 94.19 276 PHE B O 1
ATOM 4493 N N . SER B 1 277 ? 13.758 5.137 12.594 1 96.19 277 SER B N 1
ATOM 4494 C CA . SER B 1 277 ? 13.148 6.301 13.219 1 96.19 277 SER B CA 1
ATOM 4495 C C . SER B 1 277 ? 11.727 6.516 12.719 1 96.19 277 SER B C 1
ATOM 4497 O O . SER B 1 277 ? 11.477 6.48 11.508 1 96.19 277 SER B O 1
ATOM 4499 N N . GLY B 1 278 ? 10.828 6.68 13.625 1 97 278 GLY B N 1
ATOM 4500 C CA . GLY B 1 278 ? 9.438 6.934 13.266 1 97 278 GLY B CA 1
ATOM 4501 C C . GLY B 1 278 ? 8.547 7.176 14.469 1 97 278 GLY B C 1
ATOM 4502 O O . GLY B 1 278 ? 9.008 7.141 15.609 1 97 278 GLY B O 1
ATOM 4503 N N . ALA B 1 279 ? 7.336 7.566 14.203 1 98.62 279 ALA B N 1
ATOM 4504 C CA . ALA B 1 279 ? 6.348 7.867 15.234 1 98.62 279 ALA B CA 1
ATOM 4505 C C . ALA B 1 279 ? 4.938 7.543 14.75 1 98.62 279 ALA B C 1
ATOM 4507 O O . ALA B 1 279 ? 4.691 7.465 13.539 1 98.62 279 ALA B O 1
ATOM 4508 N N . VAL B 1 280 ? 4.039 7.312 15.711 1 98.81 280 VAL B N 1
ATOM 4509 C CA . VAL B 1 280 ? 2.627 7.055 15.445 1 98.81 280 VAL B CA 1
ATOM 4510 C C . VAL B 1 280 ? 1.763 7.871 16.406 1 98.81 280 VAL B C 1
ATOM 4512 O O . VAL B 1 280 ? 2.055 7.945 17.594 1 98.81 280 VAL B O 1
ATOM 4515 N N . VAL B 1 281 ? 0.782 8.562 15.852 1 98.94 281 VAL B N 1
ATOM 4516 C CA . VAL B 1 281 ? -0.257 9.172 16.672 1 98.94 281 VAL B CA 1
ATOM 4517 C C . VAL B 1 281 ? -1.532 8.336 16.609 1 98.94 281 VAL B C 1
ATOM 4519 O O . VAL B 1 281 ? -1.846 7.758 15.562 1 98.94 281 VAL B O 1
ATOM 4522 N N . THR B 1 282 ? -2.256 8.242 17.672 1 98.94 282 THR B N 1
ATOM 4523 C CA . THR B 1 282 ? -3.465 7.434 17.766 1 98.94 282 THR B CA 1
ATOM 4524 C C . THR B 1 282 ? -4.609 8.234 18.375 1 98.94 282 THR B C 1
ATOM 4526 O O . THR B 1 282 ? -4.379 9.109 19.219 1 98.94 282 THR B O 1
ATOM 4529 N N . ILE B 1 283 ? -5.758 7.969 17.938 1 98.88 283 ILE B N 1
ATOM 4530 C CA . ILE B 1 283 ? -6.98 8.453 18.562 1 98.88 283 ILE B CA 1
ATOM 4531 C C . ILE B 1 283 ? -7.969 7.305 18.734 1 98.88 283 ILE B C 1
ATOM 4533 O O . ILE B 1 283 ? -8.195 6.523 17.797 1 98.88 283 ILE B O 1
ATOM 4537 N N . HIS B 1 284 ? -8.508 7.148 19.906 1 98.88 284 HIS B N 1
ATOM 4538 C CA . HIS B 1 284 ? -9.625 6.242 20.141 1 98.88 284 HIS B CA 1
ATOM 4539 C C . HIS B 1 284 ? -10.961 6.91 19.812 1 98.88 284 HIS B C 1
ATOM 4541 O O . HIS B 1 284 ? -11.07 8.133 19.859 1 98.88 284 HIS B O 1
ATOM 4547 N N . LYS B 1 285 ? -11.961 6.156 19.578 1 98.44 285 LYS B N 1
ATOM 4548 C CA . LYS B 1 285 ? -13.242 6.699 19.141 1 98.44 285 LYS B CA 1
ATOM 4549 C C . LYS B 1 285 ? -13.859 7.582 20.219 1 98.44 285 LYS B C 1
ATOM 4551 O O . LYS B 1 285 ? -14.711 8.43 19.938 1 98.44 285 LYS B O 1
ATOM 4556 N N . ASP B 1 286 ? -13.398 7.445 21.422 1 97.44 286 ASP B N 1
ATOM 4557 C CA . ASP B 1 286 ? -13.93 8.242 22.516 1 97.44 286 ASP B CA 1
ATOM 4558 C C . ASP B 1 286 ? -13.172 9.562 22.656 1 97.44 286 ASP B C 1
ATOM 4560 O O . ASP B 1 286 ? -13.477 10.367 23.547 1 97.44 286 ASP B O 1
ATOM 4564 N N . GLY B 1 287 ? -12.156 9.727 21.859 1 98.19 287 GLY B N 1
ATOM 4565 C CA . GLY B 1 287 ? -11.492 11.016 21.828 1 98.19 287 GLY B CA 1
ATOM 4566 C C . GLY B 1 287 ? -10.125 11 22.5 1 98.19 287 GLY B C 1
ATOM 4567 O O . GLY B 1 287 ? -9.367 11.969 22.391 1 98.19 287 GLY B O 1
ATOM 4568 N N . GLU B 1 288 ? -9.82 9.906 23.219 1 98.5 288 GLU B N 1
ATOM 4569 C CA . GLU B 1 288 ? -8.492 9.781 23.812 1 98.5 288 GLU B CA 1
ATOM 4570 C C . GLU B 1 288 ? -7.414 9.656 22.75 1 98.5 288 GLU B C 1
ATOM 4572 O O . GLU B 1 288 ? -7.609 8.969 21.734 1 98.5 288 GLU B O 1
ATOM 4577 N N . TYR B 1 289 ? -6.309 10.305 22.984 1 98.81 289 TYR B N 1
ATOM 4578 C CA . TYR B 1 289 ? -5.242 10.297 22 1 98.81 289 TYR B CA 1
ATOM 4579 C C . TYR B 1 289 ? -3.885 10.078 22.656 1 98.81 289 TYR B C 1
ATOM 4581 O O . TYR B 1 289 ? -3.744 10.227 23.875 1 98.81 289 TYR B O 1
ATOM 4589 N N . ALA B 1 290 ? -2.898 9.695 21.844 1 98.94 290 ALA B N 1
ATOM 4590 C CA . ALA B 1 290 ? -1.529 9.477 22.297 1 98.94 290 ALA B CA 1
ATOM 4591 C C . ALA B 1 290 ? -0.562 9.398 21.125 1 98.94 290 ALA B C 1
ATOM 4593 O O . ALA B 1 290 ? -0.96 9.578 19.969 1 98.94 290 ALA B O 1
ATOM 4594 N N . ALA B 1 291 ? 0.698 9.242 21.453 1 98.94 291 ALA B N 1
ATOM 4595 C CA . ALA B 1 291 ? 1.738 9.055 20.438 1 98.94 291 ALA B CA 1
ATOM 4596 C C . ALA B 1 291 ? 2.893 8.219 21 1 98.94 291 ALA B C 1
ATOM 4598 O O . ALA B 1 291 ? 3.059 8.109 22.219 1 98.94 291 ALA B O 1
ATOM 4599 N N . ALA B 1 292 ? 3.619 7.645 20.156 1 98.88 292 ALA B N 1
ATOM 4600 C CA . ALA B 1 292 ? 4.867 6.957 20.469 1 98.88 292 ALA B CA 1
ATOM 4601 C C . ALA B 1 292 ? 5.871 7.09 19.328 1 98.88 292 ALA B C 1
ATOM 4603 O O . ALA B 1 292 ? 5.488 7.312 18.188 1 98.88 292 ALA B O 1
ATOM 4604 N N . CYS B 1 293 ? 7.113 6.98 19.688 1 98.19 293 CYS B N 1
ATOM 4605 C CA . CYS B 1 293 ? 8.164 7.172 18.703 1 98.19 293 CYS B CA 1
ATOM 4606 C C . CYS B 1 293 ? 9.391 6.332 19.031 1 98.19 293 CYS B C 1
ATOM 4608 O O . CYS B 1 293 ? 9.461 5.734 20.109 1 98.19 293 CYS B O 1
ATOM 4610 N N . HIS B 1 294 ? 10.227 6.234 18.094 1 97.75 294 HIS B N 1
ATOM 4611 C CA . HIS B 1 294 ? 11.547 5.633 18.219 1 97.75 294 HIS B CA 1
ATOM 4612 C C . HIS B 1 294 ? 12.555 6.316 17.297 1 97.75 294 HIS B C 1
ATOM 4614 O O . HIS B 1 294 ? 12.188 6.824 16.234 1 97.75 294 HIS B O 1
ATOM 4620 N N . GLY B 1 295 ? 13.844 6.324 17.703 1 95.5 295 GLY B N 1
ATOM 4621 C CA . GLY B 1 295 ? 14.922 6.816 16.859 1 95.5 295 GLY B CA 1
ATOM 4622 C C . GLY B 1 295 ? 15.164 8.305 17 1 95.5 295 GLY B C 1
ATOM 4623 O O . GLY B 1 295 ? 15.961 8.883 16.266 1 95.5 295 GLY B O 1
ATOM 4624 N N . MET B 1 296 ? 14.445 8.977 17.875 1 93.56 296 MET B N 1
ATOM 4625 C CA . MET B 1 296 ? 14.594 10.383 18.25 1 93.56 296 MET B CA 1
ATOM 4626 C C . MET B 1 296 ? 14.531 10.562 19.75 1 93.56 296 MET B C 1
ATOM 4628 O O . MET B 1 296 ? 14.094 9.664 20.484 1 93.56 296 MET B O 1
ATOM 4632 N N . ASP B 1 297 ? 14.969 11.781 20.188 1 94.75 297 ASP B N 1
ATOM 4633 C CA . ASP B 1 297 ? 14.875 12.047 21.609 1 94.75 297 ASP B CA 1
ATOM 4634 C C . ASP B 1 297 ? 13.422 12.203 22.047 1 94.75 297 ASP B C 1
ATOM 4636 O O . ASP B 1 297 ? 13.008 11.633 23.062 1 94.75 297 ASP B O 1
ATOM 4640 N N . LYS B 1 298 ? 12.734 12.984 21.266 1 97.25 298 LYS B N 1
ATOM 4641 C CA . LYS B 1 298 ? 11.312 13.227 21.531 1 97.25 298 LYS B CA 1
ATOM 4642 C C . LYS B 1 298 ? 10.547 13.422 20.219 1 97.25 298 LYS B C 1
ATOM 4644 O O . LYS B 1 298 ? 11.148 13.672 19.172 1 97.25 298 LYS B O 1
ATOM 4649 N N . PHE B 1 299 ? 9.336 13.258 20.344 1 97.25 299 PHE B N 1
ATOM 4650 C CA . PHE B 1 299 ? 8.422 13.484 19.234 1 97.25 299 PHE B CA 1
ATOM 4651 C C . PHE B 1 299 ? 7.316 14.461 19.625 1 97.25 299 PHE B C 1
ATOM 4653 O O . PHE B 1 299 ? 6.695 14.305 20.688 1 97.25 299 PHE B O 1
ATOM 4660 N N . ARG B 1 300 ? 7.16 15.445 18.797 1 98.19 300 ARG B N 1
ATOM 4661 C CA . ARG B 1 300 ? 6.113 16.438 19.047 1 98.19 300 ARG B CA 1
ATOM 4662 C C . ARG B 1 300 ? 4.945 16.25 18.078 1 98.19 300 ARG B C 1
ATOM 4664 O O . ARG B 1 300 ? 5.148 15.945 16.906 1 98.19 300 ARG B O 1
ATOM 4671 N N . TYR B 1 301 ? 3.76 16.344 18.562 1 98.56 301 TYR B N 1
ATOM 4672 C CA . TYR B 1 301 ? 2.545 16.234 17.75 1 98.56 301 TYR B CA 1
ATOM 4673 C C . TYR B 1 301 ? 1.513 17.266 18.203 1 98.56 301 TYR B C 1
ATOM 4675 O O . TYR B 1 301 ? 1.576 17.781 19.312 1 98.56 301 TYR B O 1
ATOM 4683 N N . SER B 1 302 ? 0.625 17.656 17.297 1 98.88 302 SER B N 1
ATOM 4684 C CA . SER B 1 302 ? -0.307 18.75 17.516 1 98.88 302 SER B CA 1
ATOM 4685 C C . SER B 1 302 ? -1.731 18.25 17.703 1 98.88 302 SER B C 1
ATOM 4687 O O . SER B 1 302 ? -2.16 17.312 17.016 1 98.88 302 SER B O 1
ATOM 4689 N N . VAL B 1 303 ? -2.426 18.844 18.672 1 98.88 303 VAL B N 1
ATOM 4690 C CA . VAL B 1 303 ? -3.777 18.406 19.016 1 98.88 303 VAL B CA 1
ATOM 4691 C C . VAL B 1 303 ? -4.668 19.625 19.234 1 98.88 303 VAL B C 1
ATOM 4693 O O . VAL B 1 303 ? -4.207 20.656 19.734 1 98.88 303 VAL B O 1
ATOM 4696 N N . CYS B 1 304 ? -5.855 19.516 18.844 1 98.88 304 CYS B N 1
ATOM 4697 C CA . CYS B 1 304 ? -6.875 20.453 19.297 1 98.88 304 CYS B CA 1
ATOM 4698 C C . CYS B 1 304 ? -8.18 19.719 19.609 1 98.88 304 CYS B C 1
ATOM 4700 O O . CYS B 1 304 ? -8.562 18.797 18.906 1 98.88 304 CYS B O 1
ATOM 4702 N N . ASN B 1 305 ? -8.805 20.047 20.641 1 98.62 305 ASN B N 1
ATOM 4703 C CA . ASN B 1 305 ? -10.117 19.578 21.094 1 98.62 305 ASN B CA 1
ATOM 4704 C C . ASN B 1 305 ? -10.781 20.594 22.016 1 98.62 305 ASN B C 1
ATOM 4706 O O . ASN B 1 305 ? -10.18 21.609 22.375 1 98.62 305 ASN B O 1
ATOM 4710 N N . PRO B 1 306 ? -12.016 20.406 22.406 1 97.81 306 PRO B N 1
ATOM 4711 C CA . PRO B 1 306 ? -12.719 21.406 23.219 1 97.81 306 PRO B CA 1
ATOM 4712 C C . PRO B 1 306 ? -12.07 21.625 24.578 1 97.81 306 PRO B C 1
ATOM 4714 O O . PRO B 1 306 ? -12.109 22.734 25.109 1 97.81 306 PRO B O 1
ATOM 4717 N N . THR B 1 307 ? -11.547 20.625 25.141 1 97.69 307 THR B N 1
ATOM 4718 C CA . THR B 1 307 ? -10.906 20.734 26.453 1 97.69 307 THR B CA 1
ATOM 4719 C C . THR B 1 307 ? -9.672 21.625 26.375 1 97.69 307 THR B C 1
ATOM 4721 O O . THR B 1 307 ? -9.445 22.469 27.25 1 97.69 307 THR B O 1
ATOM 4724 N N . LEU B 1 308 ? -8.867 21.453 25.391 1 97.81 308 LEU B N 1
ATOM 4725 C CA . LEU B 1 308 ? -7.676 22.266 25.188 1 97.81 308 LEU B CA 1
ATOM 4726 C C . LEU B 1 308 ? -8.055 23.688 24.781 1 97.81 308 LEU B C 1
ATOM 4728 O O . LEU B 1 308 ? -7.383 24.641 25.156 1 97.81 308 LEU B O 1
ATOM 4732 N N . GLY B 1 309 ? -9.023 23.844 23.922 1 95.88 309 GLY B N 1
ATOM 4733 C CA . GLY B 1 309 ? -9.555 25.125 23.484 1 95.88 309 GLY B CA 1
ATOM 4734 C C . GLY B 1 309 ? -8.688 25.812 22.438 1 95.88 309 GLY B C 1
ATOM 4735 O O . GLY B 1 309 ? -9.094 26.797 21.844 1 95.88 309 GLY B O 1
ATOM 4736 N N . GLU B 1 310 ? -7.496 25.344 22.266 1 97.94 310 GLU B N 1
ATOM 4737 C CA . GLU B 1 310 ? -6.559 25.859 21.266 1 97.94 310 GLU B CA 1
ATOM 4738 C C . GLU B 1 310 ? -5.605 24.766 20.797 1 97.94 310 GLU B C 1
ATOM 4740 O O . GLU B 1 310 ? -5.492 23.703 21.422 1 97.94 310 GLU B O 1
ATOM 4745 N N . VAL B 1 311 ? -5.043 25.031 19.672 1 98.81 311 VAL B N 1
ATOM 4746 C CA . VAL B 1 311 ? -4.043 24.078 19.188 1 98.81 311 VAL B CA 1
ATOM 4747 C C . VAL B 1 311 ? -2.914 23.969 20.219 1 98.81 311 VAL B C 1
ATOM 4749 O O . VAL B 1 311 ? -2.342 24.969 20.641 1 98.81 311 VAL B O 1
ATOM 4752 N N . THR B 1 312 ? -2.604 22.781 20.594 1 98.88 312 THR B N 1
ATOM 4753 C CA . THR B 1 312 ? -1.585 22.484 21.594 1 98.88 312 THR B CA 1
ATOM 4754 C C . THR B 1 312 ? -0.581 21.469 21.078 1 98.88 312 THR B C 1
ATOM 4756 O O . THR B 1 312 ? -0.968 20.438 20.531 1 98.88 312 THR B O 1
ATOM 4759 N N . VAL B 1 313 ? 0.673 21.781 21.219 1 98.88 313 VAL B N 1
ATOM 4760 C CA . VAL B 1 313 ? 1.729 20.859 20.828 1 98.88 313 VAL B CA 1
ATOM 4761 C C . VAL B 1 313 ? 2.143 20.016 22.031 1 98.88 313 VAL B C 1
ATOM 4763 O O . VAL B 1 313 ? 2.537 20.562 23.062 1 98.88 313 VAL B O 1
ATOM 4766 N N . HIS B 1 314 ? 2.014 18.75 21.891 1 98.75 314 HIS B N 1
ATOM 4767 C CA . HIS B 1 314 ? 2.463 17.812 22.906 1 98.75 314 HIS B CA 1
ATOM 4768 C C . HIS B 1 314 ? 3.805 17.188 22.531 1 98.75 314 HIS B C 1
ATOM 4770 O O . HIS B 1 314 ? 4.191 17.203 21.359 1 98.75 314 HIS B O 1
ATOM 4776 N N . SER B 1 315 ? 4.492 16.734 23.562 1 98.25 315 SER B N 1
ATOM 4777 C CA . SER B 1 315 ? 5.766 16.062 23.359 1 98.25 315 SER B CA 1
ATOM 4778 C C . SER B 1 315 ? 5.812 14.734 24.109 1 98.25 315 SER B C 1
ATOM 4780 O O . SER B 1 315 ? 5.34 14.641 25.25 1 98.25 315 SER B O 1
ATOM 4782 N N . VAL B 1 316 ? 6.316 13.695 23.422 1 98.31 316 VAL B N 1
ATOM 4783 C CA . VAL B 1 316 ? 6.5 12.414 24.094 1 98.31 316 VAL B CA 1
ATOM 4784 C C . VAL B 1 316 ? 7.941 11.938 23.906 1 98.31 316 VAL B C 1
ATOM 4786 O O . VAL B 1 316 ? 8.539 12.133 22.844 1 98.31 316 VAL B O 1
ATOM 4789 N N . PRO B 1 317 ? 8.57 11.414 25 1 97.94 317 PRO B N 1
ATOM 4790 C CA . PRO B 1 317 ? 9.883 10.789 24.797 1 97.94 317 PRO B CA 1
ATOM 4791 C C . PRO B 1 317 ? 9.805 9.516 23.953 1 97.94 317 PRO B C 1
ATOM 4793 O O . PRO B 1 317 ? 8.844 8.758 24.062 1 97.94 317 PRO B O 1
ATOM 4796 N N . CYS B 1 318 ? 10.812 9.281 23.172 1 97.62 318 CYS B N 1
ATOM 4797 C CA . CYS B 1 318 ? 10.805 8.109 22.312 1 97.62 318 CYS B CA 1
ATOM 4798 C C . CYS B 1 318 ? 11.273 6.871 23.062 1 97.62 318 CYS B C 1
ATOM 4800 O O . CYS B 1 318 ? 12.102 6.973 23.969 1 97.62 318 CYS B O 1
ATOM 4802 N N . LEU B 1 319 ? 10.711 5.812 22.547 1 96.69 319 LEU B N 1
ATOM 4803 C CA . LEU B 1 319 ? 11.086 4.523 23.109 1 96.69 319 LEU B CA 1
ATOM 4804 C C . LEU B 1 319 ? 12.555 4.215 22.812 1 96.69 319 LEU B C 1
ATOM 4806 O O . LEU B 1 319 ? 13.062 4.543 21.734 1 96.69 319 LEU B O 1
ATOM 4810 N N . LYS B 1 320 ? 13.281 3.525 23.797 1 87.5 320 LYS B N 1
ATOM 4811 C CA . LYS B 1 320 ? 14.68 3.15 23.625 1 87.5 320 LYS B CA 1
ATOM 4812 C C . LYS B 1 320 ? 14.82 1.671 23.281 1 87.5 320 LYS B C 1
ATOM 4814 O O . LYS B 1 320 ? 13.922 0.874 23.562 1 87.5 320 LYS B O 1
ATOM 4819 N N . THR B 1 321 ? 15.852 1.507 22.469 1 78.38 321 THR B N 1
ATOM 4820 C CA . THR B 1 321 ? 16.156 0.112 22.156 1 78.38 321 THR B CA 1
ATOM 4821 C C . THR B 1 321 ? 16.578 -0.632 23.422 1 78.38 321 THR B C 1
ATOM 4823 O O . THR B 1 321 ? 17.375 -0.121 24.219 1 78.38 321 THR B O 1
ATOM 4826 N N . LYS B 1 322 ? 15.875 -1.67 23.828 1 58.31 322 LYS B N 1
ATOM 4827 C CA . LYS B 1 322 ? 16.359 -2.447 24.969 1 58.31 322 LYS B CA 1
ATOM 4828 C C . LYS B 1 322 ? 17.656 -3.18 24.625 1 58.31 322 LYS B C 1
ATOM 4830 O O . LYS B 1 322 ? 17.844 -3.621 23.484 1 58.31 322 LYS B O 1
#

Nearest PDB structures (foldseek):
  4o47-assembly1_B  TM=8.575E-01  e=4.481E-28  Cavia porcellus
  3tkj-assembly1_B  TM=8.168E-01  e=3.486E-28  Homo sapiens
  4o47-assembly1_A  TM=8.141E-01  e=3.075E-28  Cavia porcellus
  4o48-assembly1_B  TM=8.142E-01  e=6.531E-28  Cavia porcellus
  1apy-assembly1_C  TM=1.001E+00  e=9.886E-20  Homo sapiens

Organism: NCBI:txid2509291